Protein AF-G2KPR5-F1 (afdb_monomer)

Radius of gyration: 23.57 Å; Cα contacts (8 Å, |Δi|>4): 527; chains: 1; bounding box: 48×70×100 Å

InterPro domains:
  IPR036971 3'5'-cyclic nucleotide phosphodiesterase, catalytic domain superfamily [G3DSA:1.10.1300.10] (100-209)

Secondary structure (DSSP, 8-state):
-----------HHHHHHHHHHHHHHHHS----HHHHHHHHHHHHHHHT----TTSPPHHHHHHHHHHHHHHHHHHHHHHHHTHHHHHSS--TTHHHHHHHHHHHHHHTT--S-HHHHHHHHHHHTT--TT-TTHHHHHHHHHHTTS----SSSSHHHHHHHHHHHHHHHHHHHHH--TTS-PPPHHHHHHHHHHHHHTTTT--SS-SEETTEE-TTHHHHHHHHHHHHHHHHTT--HHHHHHHHHHHHTT---GGGGGGSHHHHHHHHHHHHHT--S-HHHHHGGG-GGGGGGTT-HHHHHHHHHHHHHHTHHHHSS-HHHHHHHHHHHHHHTT-----HHHHHHIIIIISTTS-SSHHHHHHHHHHHHHHHHHHHHHHHTT----

pLDDT: mean 89.44, std 13.77, range [36.59, 98.88]

Structure (mmCIF, N/CA/C/O backbone):
data_AF-G2KPR5-F1
#
_entry.id   AF-G2KPR5-F1
#
loop_
_atom_site.group_PDB
_atom_site.id
_atom_site.type_symbol
_atom_site.label_atom_id
_atom_site.label_alt_id
_atom_site.label_comp_id
_atom_site.label_asym_id
_atom_site.label_entity_id
_atom_site.label_seq_id
_atom_site.pdbx_PDB_ins_code
_atom_site.Cartn_x
_atom_site.Cartn_y
_atom_site.Cartn_z
_atom_site.occupancy
_atom_site.B_iso_or_equiv
_atom_site.auth_seq_id
_atom_site.auth_comp_id
_atom_site.auth_asym_id
_atom_site.auth_atom_id
_atom_site.pdbx_PDB_model_num
ATOM 1 N N . MET A 1 1 ? -16.608 -38.582 -73.239 1.00 40.22 1 MET A N 1
ATOM 2 C CA . MET A 1 1 ? -15.678 -39.126 -72.228 1.00 40.22 1 MET A CA 1
ATOM 3 C C . MET A 1 1 ? -15.001 -37.950 -71.545 1.00 40.22 1 MET A C 1
ATOM 5 O O . MET A 1 1 ? -14.164 -37.314 -72.163 1.00 40.22 1 MET A O 1
ATOM 9 N N . GLY A 1 2 ? -15.431 -37.600 -70.335 1.00 36.59 2 GLY A N 1
ATOM 10 C CA . GLY A 1 2 ? -14.856 -36.521 -69.529 1.00 36.59 2 GLY A CA 1
ATOM 11 C C . GLY A 1 2 ? -15.061 -36.875 -68.062 1.00 36.59 2 GLY A C 1
ATOM 12 O O . GLY A 1 2 ? -16.196 -37.067 -67.635 1.00 36.59 2 GLY A O 1
ATOM 13 N N . VAL A 1 3 ? -13.957 -37.092 -67.353 1.00 39.28 3 VAL A N 1
ATOM 14 C CA . VAL A 1 3 ? -13.893 -37.638 -65.994 1.00 39.28 3 VAL A CA 1
ATOM 15 C C . VAL A 1 3 ? -14.318 -36.564 -64.990 1.00 39.28 3 VAL A C 1
ATOM 17 O O . VAL A 1 3 ? -13.735 -35.484 -64.954 1.00 39.28 3 VAL A O 1
ATOM 20 N N . ALA A 1 4 ? -15.334 -36.865 -64.181 1.00 39.03 4 ALA A N 1
ATOM 21 C CA . ALA A 1 4 ? -15.748 -36.042 -63.051 1.00 39.03 4 ALA A CA 1
ATOM 22 C C . ALA A 1 4 ? -14.768 -36.234 -61.883 1.00 39.03 4 ALA A C 1
ATOM 24 O O . ALA A 1 4 ? -14.558 -37.352 -61.413 1.00 39.03 4 ALA A O 1
ATOM 25 N N . CYS A 1 5 ? -14.169 -35.136 -61.426 1.00 38.34 5 CYS A N 1
ATOM 26 C CA . CYS A 1 5 ? -13.287 -35.090 -60.267 1.00 38.34 5 CYS A CA 1
ATOM 27 C C . CYS A 1 5 ? -14.144 -34.906 -59.002 1.00 38.34 5 CYS A C 1
ATOM 29 O O . CYS A 1 5 ? -14.734 -33.845 -58.797 1.00 38.34 5 CYS A O 1
ATOM 31 N N . SER A 1 6 ? -14.263 -35.948 -58.174 1.00 42.06 6 SER A N 1
ATOM 32 C CA . SER A 1 6 ? -14.940 -35.886 -56.877 1.00 42.06 6 SER A CA 1
ATOM 33 C C . SER A 1 6 ? -14.009 -35.267 -55.832 1.00 42.06 6 SER A C 1
ATOM 35 O O . SER A 1 6 ? -13.076 -35.919 -55.360 1.00 42.06 6 SER A O 1
ATOM 37 N N . LEU A 1 7 ? -14.260 -34.012 -55.460 1.00 42.44 7 LEU A N 1
ATOM 38 C CA . LEU A 1 7 ? -13.593 -33.373 -54.329 1.00 42.44 7 LEU A CA 1
ATOM 39 C C . LEU A 1 7 ? -14.185 -33.880 -53.008 1.00 42.44 7 LEU A C 1
ATOM 41 O O . LEU A 1 7 ? -15.395 -33.873 -52.788 1.00 42.44 7 LEU A O 1
ATOM 45 N N . PHE A 1 8 ? -13.279 -34.338 -52.149 1.00 42.31 8 PHE A N 1
ATOM 46 C CA . PHE A 1 8 ? -13.507 -34.834 -50.801 1.00 42.31 8 PHE A CA 1
ATOM 47 C C . PHE A 1 8 ? -14.270 -33.819 -49.933 1.00 42.31 8 PHE A C 1
ATOM 49 O O . PHE A 1 8 ? -13.753 -32.763 -49.579 1.00 42.31 8 PHE A O 1
ATOM 56 N N . SER A 1 9 ? -15.481 -34.193 -49.521 1.00 50.75 9 SER A N 1
ATOM 57 C CA . SER A 1 9 ? -16.215 -33.578 -48.415 1.00 50.75 9 SER A CA 1
ATOM 58 C C . SER A 1 9 ? -15.779 -34.240 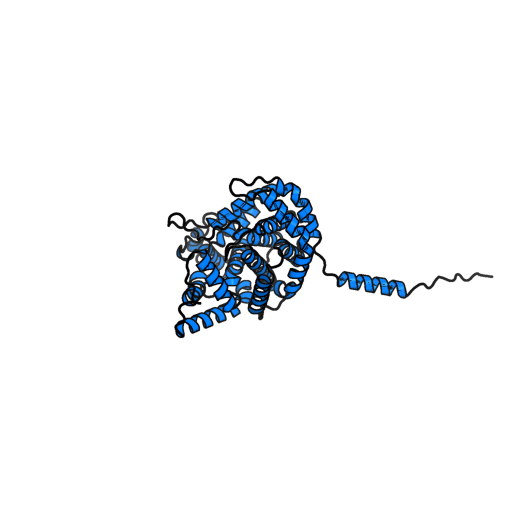-47.103 1.00 50.75 9 SER A C 1
ATOM 60 O O . SER A 1 9 ? -16.275 -35.292 -46.702 1.00 50.75 9 SER A O 1
ATOM 62 N N . ALA A 1 10 ? -14.791 -33.641 -46.447 1.00 42.84 10 ALA A N 1
ATOM 63 C CA . ALA A 1 10 ? -14.341 -33.964 -45.096 1.00 42.84 10 ALA A CA 1
ATOM 64 C C . ALA A 1 10 ? -14.125 -32.620 -44.377 1.00 42.84 10 ALA A C 1
ATOM 66 O O . ALA A 1 10 ? -13.444 -31.766 -44.920 1.00 42.84 10 ALA A O 1
ATOM 67 N N . ARG A 1 11 ? -14.635 -32.288 -43.188 1.00 46.56 11 ARG A N 1
ATOM 68 C CA . ARG A 1 11 ? -15.443 -32.946 -42.152 1.00 46.56 11 ARG A CA 1
ATOM 69 C C . ARG A 1 11 ? -16.045 -31.809 -41.292 1.00 46.56 11 ARG A C 1
ATOM 71 O O . ARG A 1 11 ? -15.264 -31.023 -40.756 1.00 46.56 11 ARG A O 1
ATOM 78 N N . PRO A 1 12 ? -17.362 -31.759 -41.022 1.00 53.81 12 PRO A N 1
ATOM 79 C CA . PRO A 1 12 ? -17.951 -30.840 -40.029 1.00 53.81 12 PRO A CA 1
ATOM 80 C C . PRO A 1 12 ? -17.404 -31.052 -38.602 1.00 53.81 12 PRO A C 1
ATOM 82 O O . PRO A 1 12 ? -17.456 -30.165 -37.755 1.00 53.81 12 PRO A O 1
ATOM 85 N N . LEU A 1 13 ? -16.845 -32.239 -38.348 1.00 52.31 13 LEU A N 1
ATOM 86 C CA . LEU A 1 13 ? -16.251 -32.649 -37.075 1.00 52.31 13 LEU A CA 1
ATOM 87 C C . LEU A 1 13 ? -14.920 -31.958 -36.750 1.00 52.31 13 LEU A C 1
ATOM 89 O O . LEU A 1 13 ? -14.599 -31.826 -35.575 1.00 52.31 13 LEU A O 1
ATOM 93 N N . PHE A 1 14 ? -14.148 -31.511 -37.748 1.00 51.06 14 PHE A N 1
ATOM 94 C CA . PHE A 1 14 ? -12.858 -30.857 -37.484 1.00 51.06 14 PHE A CA 1
ATOM 95 C C . PHE A 1 14 ? -13.056 -29.426 -36.972 1.00 51.06 14 PHE A C 1
ATOM 97 O O . PHE A 1 14 ? -12.402 -29.019 -36.019 1.00 51.06 14 PHE A O 1
ATOM 104 N N . LYS A 1 15 ? -14.035 -28.705 -37.535 1.00 61.47 15 LYS A N 1
ATOM 105 C CA . LYS A 1 15 ? -14.368 -27.334 -37.130 1.00 61.47 15 LYS A CA 1
ATOM 106 C C . LYS A 1 15 ? -14.919 -27.276 -35.701 1.00 61.47 15 LYS A C 1
ATOM 108 O O . LYS A 1 15 ? -14.388 -26.543 -34.884 1.00 61.47 15 LYS A O 1
ATOM 113 N N . LYS A 1 16 ? -15.854 -28.171 -35.346 1.00 63.12 16 LYS A N 1
ATOM 114 C CA . LYS A 1 16 ? -16.372 -28.277 -33.966 1.00 63.12 16 LYS A CA 1
ATOM 115 C C . LYS A 1 16 ? -15.296 -28.602 -32.927 1.00 63.12 16 LYS A C 1
ATOM 117 O O . LYS A 1 16 ? -15.398 -28.145 -31.798 1.00 63.12 16 LYS A O 1
ATOM 122 N N . LYS A 1 17 ? -14.283 -29.397 -33.287 1.00 62.34 17 LYS A N 1
ATOM 123 C CA . LYS A 1 17 ? -13.201 -29.760 -32.362 1.00 62.34 17 LYS A CA 1
ATOM 124 C C . LYS A 1 17 ? -12.225 -28.600 -32.143 1.00 62.34 17 LYS A C 1
ATOM 126 O O . LYS A 1 17 ? -11.755 -28.430 -31.028 1.00 62.34 17 LYS A O 1
ATOM 131 N N . VAL A 1 18 ? -11.962 -27.804 -33.182 1.00 68.31 18 VAL A N 1
ATOM 132 C CA . VAL A 1 18 ? -11.154 -26.577 -33.096 1.00 68.31 18 VAL A CA 1
ATOM 133 C C . VAL A 1 18 ? -11.894 -25.491 -32.315 1.00 68.31 18 VAL A C 1
ATOM 135 O O . VAL A 1 18 ? -11.306 -24.909 -31.416 1.00 68.31 18 VAL A O 1
ATOM 138 N N . ASP A 1 19 ? -13.189 -25.291 -32.569 1.00 66.19 19 ASP A N 1
ATOM 139 C CA . ASP A 1 19 ? -14.002 -24.312 -31.835 1.00 66.19 19 ASP A CA 1
ATOM 140 C C . ASP A 1 19 ? -14.152 -24.697 -30.348 1.00 66.19 19 ASP A C 1
ATOM 142 O O . ASP A 1 19 ? -14.075 -23.837 -29.478 1.00 66.19 19 ASP A O 1
ATOM 146 N N . PHE A 1 20 ? -14.281 -25.995 -30.036 1.00 65.19 20 PHE A N 1
ATOM 147 C CA . PHE A 1 20 ? -14.279 -26.501 -28.656 1.00 65.19 20 PHE A CA 1
ATOM 148 C C . PHE A 1 20 ? -12.916 -26.325 -27.967 1.00 65.19 20 PHE A C 1
ATOM 150 O O . PHE A 1 20 ? -12.872 -25.907 -26.818 1.00 65.19 20 PHE A O 1
ATOM 157 N N . LEU A 1 21 ? -11.806 -26.586 -28.668 1.00 54.38 21 LEU A N 1
ATOM 158 C CA . LEU A 1 21 ? -10.452 -26.356 -28.148 1.00 54.38 21 LEU A CA 1
ATOM 159 C C . LEU A 1 21 ? -10.161 -24.870 -27.918 1.00 54.38 21 LEU A C 1
ATOM 161 O O . LEU A 1 21 ? -9.532 -24.532 -26.926 1.00 54.38 21 LEU A O 1
ATOM 165 N N . LEU A 1 22 ? -10.622 -23.984 -28.802 1.00 56.41 22 LEU A N 1
ATOM 166 C CA . LEU A 1 22 ? -10.479 -22.537 -28.633 1.00 56.41 22 LEU A CA 1
ATOM 167 C C . LEU A 1 22 ? -11.368 -22.010 -27.501 1.00 56.41 22 LEU A C 1
ATOM 169 O O . LEU A 1 22 ? -10.947 -21.114 -26.781 1.00 56.41 22 LEU A O 1
ATOM 173 N N . HIS A 1 23 ? -12.554 -22.591 -27.300 1.00 53.78 23 HIS A N 1
ATOM 174 C CA . HIS A 1 23 ? -13.407 -22.276 -26.157 1.00 53.78 23 HIS A CA 1
ATOM 175 C C . HIS A 1 23 ? -12.814 -22.794 -24.838 1.00 53.78 23 HIS A C 1
ATOM 177 O O . HIS A 1 23 ? -12.764 -22.040 -23.877 1.00 53.78 23 HIS A O 1
ATOM 183 N N . GLU A 1 24 ? -12.273 -24.018 -24.792 1.00 47.16 24 GLU A N 1
ATOM 184 C CA . GLU A 1 24 ? -11.532 -24.510 -23.620 1.00 47.16 24 GLU A CA 1
ATOM 185 C C . GLU A 1 24 ? -10.266 -23.691 -23.346 1.00 47.16 24 GLU A C 1
ATOM 187 O O . GLU A 1 24 ? -9.974 -23.411 -22.193 1.00 47.16 24 GLU A O 1
ATOM 192 N N . LEU A 1 25 ? -9.515 -23.279 -24.371 1.00 48.62 25 LEU A N 1
ATOM 193 C CA . LEU A 1 25 ? -8.334 -22.421 -24.204 1.00 48.62 25 LEU A CA 1
ATOM 194 C C . LEU A 1 25 ? -8.697 -20.992 -23.778 1.00 48.62 25 LEU A C 1
ATOM 196 O O . LEU A 1 25 ? -7.894 -20.352 -23.112 1.00 48.62 25 LEU A O 1
ATOM 200 N N . ALA A 1 26 ? -9.888 -20.506 -24.133 1.00 50.41 26 ALA A N 1
ATOM 201 C CA . ALA A 1 26 ? -10.423 -19.232 -23.656 1.00 50.41 26 ALA A CA 1
ATOM 202 C C . ALA A 1 26 ? -11.013 -19.320 -22.235 1.00 50.41 26 ALA A C 1
ATOM 204 O O . ALA A 1 26 ? -11.141 -18.294 -21.576 1.00 50.41 26 ALA A O 1
ATOM 205 N N . LEU A 1 27 ? -11.386 -20.523 -21.783 1.00 42.16 27 LEU A N 1
ATOM 206 C CA . LEU A 1 27 ? -11.928 -20.796 -20.446 1.00 42.16 27 LEU A CA 1
ATOM 207 C C . LEU A 1 27 ? -10.880 -21.301 -19.451 1.00 42.16 27 LEU A C 1
ATOM 209 O O . LEU A 1 27 ? -11.139 -21.304 -18.250 1.00 42.16 27 LEU A O 1
ATOM 213 N N . ARG A 1 28 ? -9.706 -21.741 -19.918 1.00 45.34 28 ARG A N 1
ATOM 214 C CA . ARG A 1 28 ? -8.560 -21.936 -19.034 1.00 45.34 28 ARG A CA 1
ATOM 215 C C . ARG A 1 28 ? -8.157 -20.554 -18.527 1.00 45.34 28 ARG A C 1
ATOM 217 O O . ARG A 1 28 ? -7.923 -19.681 -19.367 1.00 45.34 28 ARG A O 1
ATOM 224 N N . PRO A 1 29 ? -8.068 -20.348 -17.201 1.00 53.72 29 PRO A N 1
ATOM 225 C CA . PRO A 1 29 ? -7.430 -19.159 -16.661 1.00 53.72 29 PRO A CA 1
ATOM 226 C C . PRO A 1 29 ? -6.114 -18.977 -17.410 1.00 53.72 29 PRO A C 1
ATOM 228 O O . PRO A 1 29 ? -5.393 -19.960 -17.626 1.00 53.72 29 PRO A O 1
ATOM 231 N N . ARG A 1 30 ? -5.834 -17.764 -17.892 1.00 55.88 30 ARG A N 1
ATOM 232 C CA . ARG A 1 30 ? -4.491 -17.446 -18.371 1.00 55.88 30 ARG A CA 1
ATOM 233 C C . ARG A 1 30 ? -3.587 -17.611 -17.161 1.00 55.88 30 ARG A C 1
ATOM 235 O O . ARG A 1 30 ? -3.488 -16.709 -16.349 1.00 55.88 30 ARG A O 1
ATOM 242 N N . GLN A 1 31 ? -3.016 -18.795 -17.008 1.00 66.06 31 GLN A N 1
ATOM 243 C CA . GLN A 1 31 ? -2.066 -19.042 -15.946 1.00 66.06 31 GLN A CA 1
ATOM 244 C C . GLN A 1 31 ? -0.879 -18.136 -16.236 1.00 66.06 31 GLN A C 1
ATOM 246 O O . GLN A 1 31 ? -0.304 -18.203 -17.332 1.00 66.06 31 GLN A O 1
ATOM 251 N N . ASN A 1 32 ? -0.534 -17.284 -15.275 1.00 76.75 32 ASN A N 1
ATOM 252 C CA . ASN A 1 32 ? 0.527 -16.285 -15.396 1.00 76.75 32 ASN A CA 1
ATOM 253 C C . ASN A 1 32 ? 1.925 -16.921 -15.319 1.00 76.75 32 ASN A C 1
ATOM 255 O O . ASN A 1 32 ? 2.827 -16.482 -14.612 1.00 76.75 32 ASN A O 1
ATOM 259 N N . TYR A 1 33 ? 2.141 -17.973 -16.114 1.00 81.75 33 TYR A N 1
ATOM 260 C CA . TYR A 1 33 ? 3.398 -18.709 -16.232 1.00 81.75 33 TYR A CA 1
ATOM 261 C C . TYR A 1 33 ? 4.574 -17.827 -16.662 1.00 81.75 33 TYR A C 1
ATOM 263 O O . TYR A 1 33 ? 5.732 -18.194 -16.433 1.00 81.75 33 TYR A O 1
ATOM 271 N N . TRP A 1 34 ? 4.297 -16.662 -17.252 1.00 93.75 34 TRP A N 1
ATOM 272 C CA . TRP A 1 34 ? 5.318 -15.676 -17.579 1.00 93.75 34 TRP A CA 1
ATOM 273 C C . TRP A 1 34 ? 6.053 -15.204 -16.314 1.00 93.75 34 TRP A C 1
ATOM 275 O O . TRP A 1 34 ? 7.280 -15.120 -16.338 1.00 93.75 34 TRP A O 1
ATOM 285 N N . ALA A 1 35 ? 5.349 -15.022 -15.189 1.00 93.56 35 ALA A N 1
ATOM 286 C CA . ALA A 1 35 ? 5.940 -14.544 -13.942 1.00 93.56 35 ALA A CA 1
ATOM 287 C C . ALA A 1 35 ? 6.924 -15.565 -13.358 1.00 93.56 35 ALA A C 1
ATOM 289 O O . ALA A 1 35 ? 8.051 -15.211 -13.025 1.00 93.56 35 ALA A O 1
ATOM 290 N N . THR A 1 36 ? 6.567 -16.856 -13.327 1.00 92.88 36 THR A N 1
ATOM 291 C CA . THR A 1 36 ? 7.501 -17.911 -12.872 1.00 92.88 36 THR A CA 1
ATOM 292 C C . THR A 1 36 ? 8.729 -18.037 -13.774 1.00 92.88 36 THR A C 1
ATOM 294 O O . THR A 1 36 ? 9.831 -18.306 -13.297 1.00 92.88 36 THR A O 1
ATOM 297 N N . THR A 1 37 ? 8.565 -17.826 -15.083 1.00 94.19 37 THR A N 1
ATOM 298 C CA . THR A 1 37 ? 9.679 -17.826 -16.040 1.00 94.19 37 THR A CA 1
ATOM 299 C C . THR A 1 37 ? 10.601 -16.632 -15.792 1.00 94.19 37 THR A C 1
ATOM 301 O O . THR A 1 37 ? 11.818 -16.806 -15.729 1.00 94.19 37 THR A O 1
ATOM 304 N N . ALA A 1 38 ? 10.030 -15.444 -15.584 1.00 94.50 38 ALA A N 1
ATOM 305 C CA . ALA A 1 38 ? 10.772 -14.234 -15.250 1.00 94.50 38 ALA A CA 1
ATOM 306 C C . ALA A 1 38 ? 11.515 -14.380 -13.911 1.00 94.50 38 ALA A C 1
ATOM 308 O O . ALA A 1 38 ? 12.719 -14.150 -13.858 1.00 94.50 38 ALA A O 1
ATOM 309 N N . LEU A 1 39 ? 10.852 -14.875 -12.864 1.00 93.06 39 LEU A N 1
ATOM 310 C CA . LEU A 1 39 ? 11.456 -15.172 -11.561 1.00 93.06 39 LEU A CA 1
ATOM 311 C C . LEU A 1 39 ? 12.663 -16.119 -11.668 1.00 93.06 39 LEU A C 1
ATOM 313 O O . LEU A 1 39 ? 13.729 -15.842 -11.116 1.00 93.06 39 LEU A O 1
ATOM 317 N N . LYS A 1 40 ? 12.542 -17.211 -12.435 1.00 94.12 40 LYS A N 1
ATOM 318 C CA . LYS A 1 40 ? 13.662 -18.136 -12.688 1.00 94.12 40 LYS A CA 1
ATOM 319 C C . LYS A 1 40 ? 14.838 -17.445 -13.378 1.00 94.12 40 LYS A C 1
ATOM 321 O O . LYS A 1 40 ? 15.986 -17.746 -13.060 1.00 94.12 40 LYS A O 1
ATOM 326 N N . ALA A 1 41 ? 14.563 -16.520 -14.297 1.00 93.25 41 ALA A N 1
ATOM 327 C CA . ALA A 1 41 ? 15.592 -15.730 -14.968 1.00 93.25 41 ALA A CA 1
ATOM 328 C C . ALA A 1 41 ? 16.241 -14.679 -14.046 1.00 93.25 41 ALA A C 1
ATOM 330 O O . ALA A 1 41 ? 17.398 -14.321 -14.263 1.00 93.25 41 ALA A O 1
ATOM 331 N N . LEU A 1 42 ? 15.533 -14.213 -13.010 1.00 89.81 42 LEU A N 1
ATOM 332 C CA . LEU A 1 42 ? 16.061 -13.279 -12.009 1.00 89.81 42 LEU A CA 1
ATOM 333 C C . LEU A 1 42 ? 16.995 -13.952 -11.000 1.00 89.81 42 LEU A C 1
ATOM 335 O O . LEU A 1 42 ? 17.912 -13.295 -10.513 1.00 89.81 42 LEU A O 1
ATOM 339 N N . ARG A 1 43 ? 16.822 -15.254 -10.727 1.00 89.38 43 ARG A N 1
ATOM 340 C CA . ARG A 1 43 ? 17.586 -15.994 -9.704 1.00 89.38 43 ARG A CA 1
ATOM 341 C C . ARG A 1 43 ? 19.097 -15.705 -9.708 1.00 89.38 43 ARG A C 1
ATOM 343 O O . ARG A 1 43 ? 19.602 -15.340 -8.649 1.00 89.38 43 ARG A O 1
ATOM 350 N N . PRO A 1 44 ? 19.831 -15.790 -10.838 1.00 86.88 44 PRO A N 1
ATOM 351 C CA . PRO A 1 44 ? 21.274 -15.542 -10.832 1.00 86.88 44 PRO A CA 1
ATOM 352 C C . PRO A 1 44 ? 21.628 -14.095 -10.472 1.00 86.88 44 PRO A C 1
ATOM 354 O O . PRO A 1 44 ? 22.649 -13.850 -9.850 1.00 86.88 44 PRO A O 1
ATOM 357 N N . ARG A 1 45 ? 20.775 -13.132 -10.845 1.00 84.69 45 ARG A N 1
ATOM 358 C CA . ARG A 1 45 ? 20.999 -11.707 -10.561 1.00 84.69 45 ARG A CA 1
ATOM 359 C C . ARG A 1 45 ? 20.745 -11.360 -9.099 1.00 84.69 45 ARG A C 1
ATOM 361 O O . ARG A 1 45 ? 21.321 -10.390 -8.636 1.00 84.69 45 ARG A O 1
ATOM 368 N N . LEU A 1 46 ? 19.879 -12.109 -8.413 1.00 81.38 46 LEU A N 1
ATOM 369 C CA . LEU A 1 46 ? 19.451 -11.830 -7.038 1.00 81.38 46 LEU A CA 1
ATOM 370 C C . LEU A 1 46 ? 20.330 -12.513 -5.989 1.00 81.38 46 LEU A C 1
ATOM 372 O O . LEU A 1 46 ? 20.647 -11.901 -4.977 1.00 81.38 46 LEU A O 1
ATOM 376 N N . VAL A 1 47 ? 20.745 -13.759 -6.235 1.00 72.19 47 VAL A N 1
ATOM 377 C CA . VAL A 1 47 ? 21.565 -14.542 -5.289 1.00 72.19 47 VAL A CA 1
ATOM 378 C C . VAL A 1 47 ? 22.966 -13.939 -5.109 1.00 72.19 47 VAL A C 1
ATOM 380 O O . VAL A 1 47 ? 23.561 -14.072 -4.044 1.00 72.19 47 VAL A O 1
ATOM 383 N N . ASP A 1 48 ? 23.466 -13.221 -6.118 1.00 74.06 48 ASP A N 1
ATOM 384 C CA . ASP A 1 48 ? 24.774 -12.558 -6.074 1.00 74.06 48 ASP A CA 1
ATOM 385 C C . ASP A 1 48 ? 24.727 -11.150 -5.446 1.00 74.06 48 ASP A C 1
ATOM 387 O O . ASP A 1 48 ? 25.775 -10.527 -5.242 1.00 74.06 48 ASP A O 1
ATOM 391 N N . VAL A 1 49 ? 23.536 -10.628 -5.120 1.00 81.69 49 VAL A N 1
ATOM 392 C CA . VAL A 1 49 ? 23.405 -9.346 -4.418 1.00 81.69 49 VAL A CA 1
ATOM 393 C C . VAL A 1 49 ? 23.790 -9.567 -2.963 1.00 81.69 49 VAL A C 1
ATOM 395 O O . VAL A 1 49 ? 22.980 -9.981 -2.138 1.00 81.69 49 VAL A O 1
ATOM 398 N N . GLN A 1 50 ? 25.044 -9.265 -2.629 1.00 63.78 50 GLN A N 1
ATOM 399 C CA . GLN A 1 50 ? 25.406 -9.048 -1.237 1.00 63.78 50 GLN A CA 1
ATOM 400 C C . GLN A 1 50 ? 24.665 -7.800 -0.774 1.00 63.78 50 GLN A C 1
ATOM 402 O O . GLN A 1 50 ? 25.015 -6.679 -1.150 1.00 63.78 50 GLN A O 1
ATOM 407 N N . GLY A 1 51 ? 23.626 -8.007 0.034 1.00 55.53 51 GLY A N 1
ATOM 408 C CA . GLY A 1 51 ? 23.173 -6.957 0.922 1.00 55.53 51 GLY A CA 1
ATOM 409 C C . GLY A 1 51 ? 24.377 -6.380 1.661 1.00 55.53 51 GLY A C 1
ATOM 410 O O . GLY A 1 51 ? 25.325 -7.097 1.993 1.00 55.53 51 GLY A O 1
ATOM 411 N N . ASP A 1 52 ? 24.353 -5.085 1.936 1.00 55.22 52 ASP A N 1
ATOM 412 C CA . ASP A 1 52 ? 25.132 -4.574 3.058 1.00 55.22 52 ASP A CA 1
ATOM 413 C C . ASP A 1 52 ? 24.657 -5.253 4.368 1.00 55.22 52 ASP A C 1
ATOM 415 O O . ASP A 1 52 ? 23.865 -6.198 4.351 1.00 55.22 52 ASP A O 1
ATOM 419 N N . GLU A 1 53 ? 25.105 -4.790 5.537 1.00 54.31 53 GLU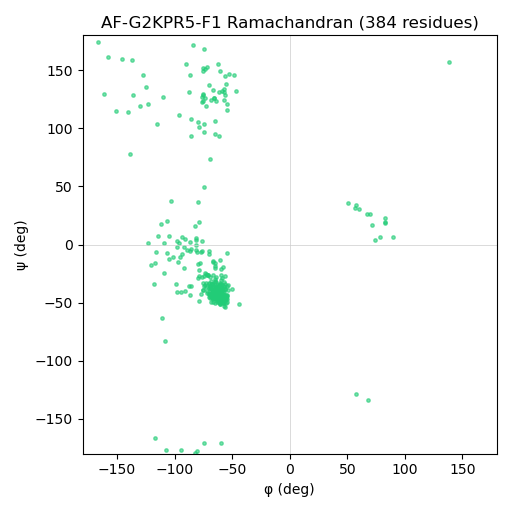 A N 1
ATOM 420 C CA . GLU A 1 53 ? 24.654 -5.338 6.833 1.00 54.31 53 GLU A CA 1
ATOM 421 C C . GLU A 1 53 ? 23.116 -5.337 7.027 1.00 54.31 53 GLU A C 1
ATOM 423 O O . GLU A 1 53 ? 22.631 -5.887 8.014 1.00 54.31 53 GLU A O 1
ATOM 428 N N . LYS A 1 54 ? 22.343 -4.731 6.111 1.00 63.19 54 LYS A N 1
ATOM 429 C CA . LYS A 1 54 ? 20.884 -4.617 6.166 1.00 63.19 54 LYS A CA 1
ATOM 430 C C . LYS A 1 54 ? 20.134 -5.559 5.213 1.00 63.19 54 LYS A C 1
ATOM 432 O O . LYS A 1 54 ? 18.919 -5.661 5.343 1.00 63.19 54 LYS A O 1
ATOM 437 N N . GLY A 1 55 ? 20.789 -6.216 4.253 1.00 71.31 55 GLY A N 1
ATOM 438 C CA . GLY A 1 55 ? 20.090 -7.053 3.267 1.00 71.31 55 GLY A CA 1
ATOM 439 C C . GLY A 1 55 ? 19.781 -8.481 3.735 1.00 71.31 55 GLY A C 1
ATOM 440 O O . GLY A 1 55 ? 20.233 -8.936 4.784 1.00 71.31 55 GLY A O 1
ATOM 441 N N . PHE A 1 56 ? 19.003 -9.205 2.928 1.00 86.25 56 PHE A N 1
ATOM 442 C CA . PHE A 1 56 ? 18.659 -10.608 3.177 1.00 86.25 56 PHE A CA 1
ATOM 443 C C . PHE A 1 56 ? 19.807 -11.571 2.872 1.00 86.25 56 PHE A C 1
ATOM 445 O O . PHE A 1 56 ? 20.611 -11.339 1.967 1.00 86.25 56 PHE A O 1
ATOM 452 N N . ALA A 1 57 ? 19.857 -12.688 3.601 1.00 87.75 57 ALA A N 1
ATOM 453 C CA . ALA A 1 57 ? 20.780 -13.767 3.287 1.00 87.75 57 ALA A CA 1
ATOM 454 C C . ALA A 1 57 ? 20.403 -14.406 1.939 1.00 87.75 57 ALA A C 1
ATOM 456 O O . ALA A 1 57 ? 19.240 -14.730 1.693 1.00 87.75 57 ALA A O 1
ATOM 457 N N . ALA A 1 58 ? 21.395 -14.604 1.068 1.00 86.50 58 ALA A N 1
ATOM 458 C CA . ALA A 1 58 ? 21.174 -15.089 -0.295 1.00 86.50 58 ALA A CA 1
ATOM 459 C C . ALA A 1 58 ? 20.504 -16.475 -0.343 1.00 86.50 58 ALA A C 1
ATOM 461 O O . ALA A 1 58 ? 19.615 -16.696 -1.166 1.00 86.50 58 ALA A O 1
ATOM 462 N N . ASP A 1 59 ? 20.891 -17.385 0.557 1.00 88.31 59 ASP A N 1
ATOM 463 C CA . ASP A 1 59 ? 20.298 -18.725 0.651 1.00 88.31 59 ASP A CA 1
ATOM 464 C C . ASP A 1 59 ? 18.829 -18.667 1.101 1.00 88.31 59 ASP A C 1
ATOM 466 O O . ASP A 1 59 ? 17.988 -19.381 0.549 1.00 88.31 59 ASP A O 1
ATOM 470 N N . ASP A 1 60 ? 18.500 -17.773 2.038 1.00 90.88 60 ASP A N 1
ATOM 471 C CA . ASP A 1 60 ? 17.129 -17.584 2.522 1.00 90.88 60 ASP A CA 1
ATOM 472 C C . ASP A 1 60 ? 16.246 -16.987 1.419 1.00 90.88 60 ASP A C 1
ATOM 474 O O . ASP A 1 60 ? 15.160 -17.496 1.143 1.00 90.88 60 ASP A O 1
ATOM 478 N N . LEU A 1 61 ? 16.734 -15.965 0.706 1.00 91.12 61 LEU A N 1
ATOM 479 C CA . LEU A 1 61 ? 16.011 -15.377 -0.425 1.00 91.12 61 LEU A CA 1
ATOM 480 C C . LEU A 1 61 ? 15.821 -16.384 -1.572 1.00 91.12 61 LEU A C 1
ATOM 482 O O . LEU A 1 61 ? 14.766 -16.413 -2.207 1.00 91.12 61 LEU A O 1
ATOM 486 N N . ALA A 1 62 ? 16.812 -17.244 -1.827 1.00 91.38 62 ALA A N 1
ATOM 487 C CA . ALA A 1 62 ? 16.688 -18.327 -2.798 1.00 91.38 62 ALA A CA 1
ATOM 488 C C . ALA A 1 62 ? 15.627 -19.360 -2.382 1.00 91.38 62 ALA A C 1
ATOM 490 O O . ALA A 1 62 ? 14.886 -19.840 -3.239 1.00 91.38 62 ALA A O 1
ATOM 491 N N . ALA A 1 63 ? 15.522 -19.677 -1.088 1.00 93.69 63 ALA A N 1
ATOM 492 C CA . ALA A 1 63 ? 14.492 -20.572 -0.566 1.00 93.69 63 ALA A CA 1
ATOM 493 C C . ALA A 1 63 ? 13.082 -19.963 -0.669 1.00 93.69 63 ALA A C 1
ATOM 495 O O . ALA A 1 63 ? 12.134 -20.664 -1.034 1.00 93.69 63 ALA A O 1
ATOM 496 N N . VAL A 1 64 ? 12.940 -18.657 -0.412 1.00 95.19 64 VAL A N 1
ATOM 497 C CA . VAL A 1 64 ? 11.682 -17.918 -0.628 1.00 95.19 64 VAL A CA 1
ATOM 498 C C . VAL A 1 64 ? 11.287 -17.967 -2.105 1.00 95.19 64 VAL A C 1
ATOM 500 O O . VAL A 1 64 ? 10.154 -18.316 -2.434 1.00 95.19 64 VAL A O 1
ATOM 503 N N . LEU A 1 65 ? 12.232 -17.698 -3.010 1.00 95.44 65 LEU A N 1
ATOM 504 C CA . LEU A 1 65 ? 12.005 -17.771 -4.452 1.00 95.44 65 LEU A CA 1
ATOM 505 C C . LEU A 1 65 ? 11.537 -19.163 -4.901 1.00 95.44 65 LEU A C 1
ATOM 507 O O . LEU A 1 65 ? 10.580 -19.268 -5.668 1.00 95.44 65 LEU A O 1
ATOM 511 N N . ASP A 1 66 ? 12.202 -20.220 -4.434 1.00 94.94 66 ASP A N 1
ATOM 512 C CA . ASP A 1 66 ? 11.834 -21.597 -4.772 1.00 94.94 66 ASP A CA 1
ATOM 513 C C . ASP A 1 66 ? 10.431 -21.938 -4.244 1.00 94.94 66 ASP A C 1
ATOM 515 O O . ASP A 1 66 ? 9.620 -22.493 -4.982 1.00 94.94 66 ASP A O 1
ATOM 519 N N . THR A 1 67 ? 10.092 -21.488 -3.031 1.00 96.12 67 THR A N 1
ATOM 520 C CA . THR A 1 67 ? 8.749 -21.648 -2.448 1.00 96.12 67 THR A CA 1
ATOM 521 C C . THR A 1 67 ? 7.669 -20.969 -3.295 1.00 96.12 67 THR A C 1
ATOM 523 O O . THR A 1 67 ? 6.632 -21.573 -3.567 1.00 96.12 67 THR A O 1
ATOM 526 N N . ILE A 1 68 ? 7.907 -19.735 -3.753 1.00 95.88 68 ILE A N 1
ATOM 527 C CA . ILE A 1 68 ? 6.966 -19.014 -4.626 1.00 95.88 68 ILE A CA 1
ATOM 528 C C . ILE A 1 68 ? 6.809 -19.742 -5.960 1.00 95.88 68 ILE A C 1
ATOM 530 O O . ILE A 1 68 ? 5.695 -19.905 -6.444 1.00 95.88 68 ILE A O 1
ATOM 534 N N . ILE A 1 69 ? 7.908 -20.193 -6.572 1.00 95.06 69 ILE A N 1
ATOM 535 C CA . ILE A 1 69 ? 7.861 -20.905 -7.855 1.00 95.06 69 ILE A CA 1
ATOM 536 C C . ILE A 1 69 ? 7.065 -22.208 -7.735 1.00 95.06 69 ILE A C 1
ATOM 538 O O . ILE A 1 69 ? 6.265 -22.504 -8.627 1.00 95.06 69 ILE A O 1
ATOM 542 N N . ASP A 1 70 ? 7.286 -22.973 -6.666 1.00 95.50 70 ASP A N 1
ATOM 543 C CA . ASP A 1 70 ? 6.643 -24.271 -6.456 1.00 95.50 70 ASP A CA 1
ATOM 544 C C . ASP A 1 70 ? 5.143 -24.130 -6.153 1.00 95.50 70 ASP A C 1
ATOM 546 O O . ASP A 1 70 ? 4.351 -24.958 -6.608 1.00 95.50 70 ASP A O 1
ATOM 550 N N . ASN A 1 71 ? 4.740 -23.050 -5.473 1.00 95.75 71 ASN A N 1
ATOM 551 C CA . ASN A 1 71 ? 3.347 -22.795 -5.086 1.00 95.75 71 ASN A CA 1
ATOM 552 C C . ASN A 1 71 ? 2.589 -21.840 -6.027 1.00 95.75 71 ASN A C 1
ATOM 554 O O . ASN A 1 71 ? 1.392 -21.621 -5.842 1.00 95.75 71 ASN A O 1
ATOM 558 N N . TYR A 1 72 ? 3.233 -21.298 -7.069 1.00 95.50 72 TYR A N 1
ATOM 559 C CA . TYR A 1 72 ? 2.653 -20.232 -7.897 1.00 95.50 72 TYR A CA 1
ATOM 560 C C . TYR A 1 72 ? 1.298 -20.592 -8.520 1.00 95.50 72 TYR A C 1
ATOM 562 O O . TYR A 1 72 ? 0.451 -19.726 -8.701 1.00 95.50 72 TYR A O 1
ATOM 570 N N . ALA A 1 73 ? 1.075 -21.860 -8.876 1.00 93.62 73 ALA A N 1
ATOM 571 C CA . ALA A 1 73 ? -0.203 -22.287 -9.448 1.00 93.62 73 ALA A CA 1
ATOM 572 C C . ALA A 1 73 ? -1.369 -22.135 -8.455 1.00 93.62 73 ALA A C 1
ATOM 574 O O . ALA A 1 73 ? -2.472 -21.768 -8.864 1.00 93.62 73 ALA A O 1
ATOM 575 N N . ASP A 1 74 ? -1.119 -22.389 -7.170 1.00 94.75 74 ASP A N 1
ATOM 576 C CA . ASP A 1 74 ? -2.112 -22.219 -6.111 1.00 94.75 74 ASP A CA 1
ATOM 577 C C . ASP A 1 74 ? -2.309 -20.730 -5.798 1.00 94.75 74 ASP A C 1
ATOM 579 O O . ASP A 1 74 ? -3.446 -20.277 -5.649 1.00 94.75 74 ASP A O 1
ATOM 583 N N . ASP A 1 75 ? -1.230 -19.940 -5.798 1.00 96.12 75 ASP A N 1
ATOM 584 C CA . ASP A 1 75 ? -1.306 -18.480 -5.664 1.00 96.12 75 ASP A CA 1
ATOM 585 C C . ASP A 1 75 ? -2.113 -17.830 -6.797 1.00 96.12 75 ASP A C 1
ATOM 587 O O . ASP A 1 75 ? -2.976 -16.989 -6.544 1.00 96.12 75 ASP A O 1
ATOM 591 N N . ASP A 1 76 ? -1.871 -18.245 -8.043 1.00 94.94 76 ASP A N 1
ATOM 592 C CA . ASP A 1 76 ? -2.582 -17.785 -9.240 1.00 94.94 76 ASP A CA 1
ATOM 593 C C . ASP A 1 76 ? -4.083 -18.116 -9.164 1.00 94.94 76 ASP A C 1
ATOM 595 O O . ASP A 1 76 ? -4.939 -17.294 -9.508 1.00 94.94 76 ASP A O 1
ATOM 599 N N . ALA A 1 77 ? -4.429 -19.293 -8.634 1.00 93.75 77 ALA A N 1
ATOM 600 C CA . ALA A 1 77 ? -5.816 -19.666 -8.382 1.00 93.75 77 ALA A CA 1
ATOM 601 C C . ALA A 1 77 ? -6.457 -18.792 -7.288 1.00 93.75 77 ALA A C 1
ATOM 603 O O . ALA A 1 77 ? -7.587 -18.326 -7.461 1.00 93.75 77 ALA A O 1
ATOM 604 N N . ARG A 1 78 ? -5.735 -18.51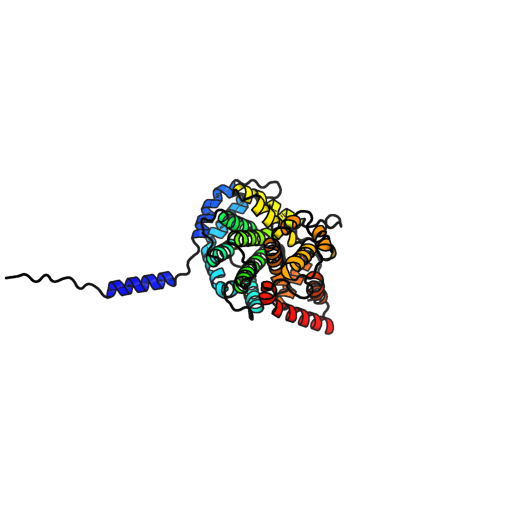6 -6.193 1.00 95.19 78 ARG A N 1
ATOM 605 C CA . ARG A 1 78 ? -6.204 -17.670 -5.079 1.00 95.19 78 ARG A CA 1
ATOM 606 C C . ARG A 1 78 ? -6.475 -16.227 -5.507 1.00 95.19 78 ARG A C 1
ATOM 608 O O . ARG A 1 78 ? -7.489 -15.661 -5.107 1.00 95.19 78 ARG A O 1
ATOM 615 N N . ILE A 1 79 ? -5.610 -15.628 -6.327 1.00 95.38 79 ILE A N 1
ATOM 616 C CA . ILE A 1 79 ? -5.832 -14.266 -6.846 1.00 95.38 79 ILE A CA 1
ATOM 617 C C . ILE A 1 79 ? -6.940 -14.230 -7.912 1.00 95.38 79 ILE A C 1
ATOM 619 O O . ILE A 1 79 ? -7.731 -13.284 -7.963 1.00 95.38 79 ILE A O 1
ATOM 623 N N . THR A 1 80 ? -7.076 -15.293 -8.712 1.00 94.06 80 THR A N 1
ATOM 624 C CA . THR A 1 80 ? -8.185 -15.436 -9.668 1.00 94.06 80 THR A CA 1
ATOM 625 C C . THR A 1 80 ? -9.540 -15.454 -8.950 1.00 94.06 80 THR A C 1
ATOM 627 O O . THR A 1 80 ? -10.474 -14.788 -9.395 1.00 94.06 80 THR A O 1
ATOM 630 N N . ASP A 1 81 ? -9.642 -16.139 -7.805 1.00 93.94 81 ASP A N 1
ATOM 631 C CA . ASP A 1 81 ? -10.870 -16.207 -6.992 1.00 93.94 81 ASP A CA 1
ATOM 632 C C . ASP A 1 81 ? -11.351 -14.829 -6.502 1.00 93.94 81 ASP A C 1
ATOM 634 O O . ASP A 1 81 ? -12.549 -14.584 -6.374 1.00 93.94 81 ASP A O 1
ATOM 638 N N . VAL A 1 82 ? -10.427 -13.891 -6.282 1.00 96.19 82 VAL A N 1
ATOM 639 C CA . VAL A 1 82 ? -10.741 -12.536 -5.793 1.00 96.19 82 VAL A CA 1
ATOM 640 C C . VAL A 1 82 ? -10.653 -11.462 -6.880 1.00 96.19 82 VAL A C 1
ATOM 642 O O . VAL A 1 82 ? -10.803 -10.275 -6.590 1.00 96.19 82 VAL A O 1
ATOM 645 N N . SER A 1 83 ? -10.457 -11.851 -8.143 1.00 94.88 83 SER A N 1
ATOM 646 C CA . SER A 1 83 ? -10.236 -10.911 -9.250 1.00 94.88 83 SER A CA 1
ATOM 647 C C . SER A 1 83 ? -11.411 -9.966 -9.485 1.00 94.88 83 SER A C 1
ATOM 649 O O . SER A 1 83 ? -11.198 -8.797 -9.787 1.00 94.88 83 SER A O 1
ATOM 651 N N . GLU A 1 84 ? -12.655 -10.417 -9.306 1.00 95.44 84 GLU A N 1
ATOM 652 C CA . GLU A 1 84 ? -13.820 -9.529 -9.424 1.00 95.44 84 GLU A CA 1
ATOM 653 C C . GLU A 1 84 ? -13.809 -8.434 -8.346 1.00 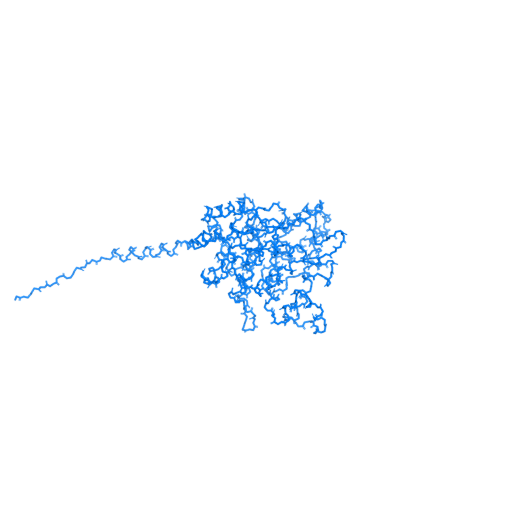95.44 84 GLU A C 1
ATOM 655 O O . GLU A 1 84 ? -14.136 -7.285 -8.628 1.00 95.44 84 GLU A O 1
ATOM 660 N N . LEU A 1 85 ? -13.394 -8.760 -7.119 1.00 96.56 85 LEU A N 1
ATOM 661 C CA . LEU A 1 85 ? -13.292 -7.780 -6.038 1.00 96.56 85 LEU A CA 1
ATOM 662 C C . LEU A 1 85 ? -12.156 -6.779 -6.294 1.00 96.56 85 LEU A C 1
ATOM 664 O O . LEU A 1 85 ? -12.288 -5.593 -5.993 1.00 96.56 85 LEU A O 1
ATOM 668 N N . LEU A 1 86 ? -11.045 -7.256 -6.856 1.00 95.75 86 LEU A N 1
ATOM 669 C CA . LEU A 1 86 ? -9.860 -6.445 -7.104 1.00 95.75 86 LEU A CA 1
ATOM 670 C C . LEU A 1 86 ? -10.021 -5.541 -8.335 1.00 95.75 86 LEU A C 1
ATOM 672 O O . LEU A 1 86 ? -9.704 -4.353 -8.282 1.00 95.75 86 LEU A O 1
ATOM 676 N N . PHE A 1 87 ? -10.587 -6.07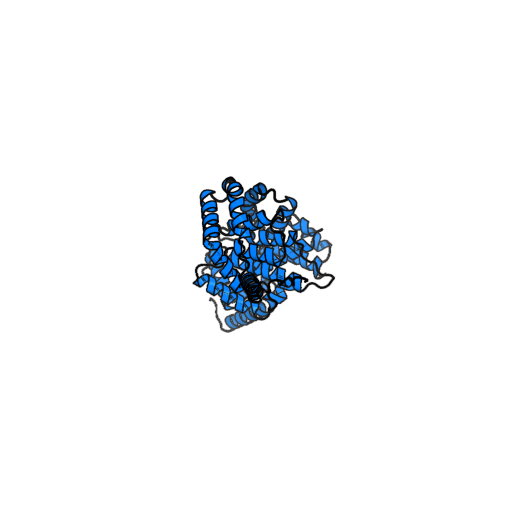2 -9.418 1.00 96.44 87 PHE A N 1
ATOM 677 C CA . PHE A 1 87 ? -10.610 -5.444 -10.743 1.00 96.44 87 PHE A CA 1
ATOM 678 C C . PHE A 1 87 ? -12.010 -5.086 -11.262 1.00 96.44 87 PHE A C 1
ATOM 680 O O . PHE A 1 87 ? -12.117 -4.469 -12.317 1.00 96.44 87 PHE A O 1
ATOM 687 N N . GLY A 1 88 ? -13.083 -5.475 -10.567 1.00 94.06 88 GLY A N 1
ATOM 688 C CA . GLY A 1 88 ? -14.463 -5.207 -10.987 1.00 94.06 88 GLY A CA 1
ATOM 689 C C . GLY A 1 88 ? -14.956 -3.797 -10.653 1.00 94.06 88 GLY A C 1
ATOM 690 O O . GLY A 1 88 ? -14.231 -2.976 -10.096 1.00 94.06 88 GLY A O 1
ATOM 691 N N . ASP A 1 89 ? -16.219 -3.514 -10.960 1.00 92.44 89 ASP A N 1
ATOM 692 C CA . ASP A 1 89 ? -16.806 -2.173 -10.793 1.00 92.44 89 ASP A CA 1
ATOM 693 C C . ASP A 1 89 ? -17.564 -1.988 -9.462 1.00 92.44 89 ASP A C 1
ATOM 695 O O . ASP A 1 89 ? -17.937 -0.869 -9.106 1.00 92.44 89 ASP A O 1
ATOM 699 N N . ASP A 1 90 ? -17.811 -3.067 -8.710 1.00 91.00 90 ASP A N 1
ATOM 700 C CA . ASP A 1 90 ? -18.586 -3.014 -7.464 1.00 91.00 90 ASP A CA 1
ATOM 701 C C . ASP A 1 90 ? -17.752 -2.495 -6.286 1.00 91.00 90 ASP A C 1
ATOM 703 O O . ASP A 1 90 ? -16.975 -3.220 -5.663 1.00 91.00 90 ASP A O 1
ATOM 707 N N . LEU A 1 91 ? -17.966 -1.221 -5.959 1.00 93.31 91 LEU A N 1
ATOM 708 C CA . LEU A 1 91 ? -17.364 -0.552 -4.807 1.00 93.31 91 LEU A CA 1
ATOM 709 C C . LEU A 1 91 ? -18.225 -0.616 -3.543 1.00 93.31 91 LEU A C 1
ATOM 711 O O . LEU A 1 91 ? -17.712 -0.441 -2.441 1.00 93.31 91 LEU A O 1
ATOM 715 N N . VAL A 1 92 ? -19.532 -0.860 -3.670 1.00 89.12 92 VAL A N 1
ATOM 716 C CA . VAL A 1 92 ? -20.474 -0.722 -2.547 1.00 89.12 92 VAL A CA 1
ATOM 717 C C . VAL A 1 92 ? -20.229 -1.805 -1.505 1.00 89.12 92 VAL A C 1
ATOM 719 O O . VAL A 1 92 ? -20.227 -1.528 -0.307 1.00 89.12 92 VAL A O 1
ATOM 722 N N . ALA A 1 93 ? -20.007 -3.036 -1.962 1.00 88.81 93 ALA A N 1
ATOM 723 C CA . ALA A 1 93 ? -19.756 -4.173 -1.087 1.00 88.81 93 ALA A CA 1
ATOM 724 C C . ALA A 1 93 ? -18.263 -4.389 -0.784 1.00 88.81 93 ALA A C 1
ATOM 726 O O . ALA A 1 93 ? -17.925 -5.377 -0.127 1.00 88.81 93 ALA A O 1
ATOM 727 N N . TYR A 1 94 ? -17.374 -3.502 -1.248 1.00 94.81 94 TYR A N 1
ATOM 728 C CA . TYR A 1 94 ? -15.930 -3.725 -1.201 1.00 94.81 94 TYR A CA 1
ATOM 729 C C . TYR A 1 94 ? -15.425 -4.012 0.218 1.00 94.81 94 TYR A C 1
ATOM 731 O O . TYR A 1 94 ? -14.824 -5.060 0.435 1.00 94.81 94 TYR A O 1
ATOM 739 N N . GLY A 1 95 ? -15.728 -3.142 1.190 1.00 94.00 95 GLY A N 1
ATOM 740 C CA . GLY A 1 95 ? -15.221 -3.275 2.561 1.00 94.00 95 GLY A CA 1
ATOM 741 C C . GLY A 1 95 ? -15.572 -4.620 3.208 1.00 94.00 95 GLY A C 1
ATOM 742 O O . GLY A 1 95 ? -14.694 -5.325 3.700 1.00 94.00 95 GLY A O 1
ATOM 743 N N . ALA A 1 96 ? -16.840 -5.036 3.116 1.00 93.94 96 ALA A N 1
ATOM 744 C CA . ALA A 1 96 ? -17.299 -6.314 3.662 1.00 93.94 96 ALA A CA 1
ATOM 745 C C . ALA A 1 96 ? -16.708 -7.527 2.918 1.00 93.94 96 ALA A C 1
ATOM 747 O O . ALA A 1 96 ? -16.309 -8.508 3.548 1.00 93.94 96 ALA A O 1
ATOM 748 N N . ARG A 1 97 ? -16.624 -7.469 1.580 1.00 95.94 97 ARG A N 1
ATOM 749 C CA . ARG A 1 97 ? -16.039 -8.549 0.768 1.00 95.94 97 ARG A CA 1
ATOM 750 C C . ARG A 1 97 ? -14.539 -8.693 1.029 1.00 95.94 97 ARG A C 1
ATOM 752 O O . ARG A 1 97 ? -14.070 -9.815 1.181 1.00 95.94 97 ARG A O 1
ATOM 759 N N . ALA A 1 98 ? -13.808 -7.585 1.132 1.00 97.38 98 ALA A N 1
ATOM 760 C CA . ALA A 1 98 ? -12.381 -7.579 1.440 1.00 97.38 98 ALA A CA 1
ATOM 761 C C . ALA A 1 98 ? -12.104 -8.116 2.851 1.00 97.38 98 ALA A C 1
ATOM 763 O O . ALA A 1 98 ? -11.248 -8.984 2.991 1.00 97.38 98 ALA A O 1
ATOM 764 N N . THR A 1 99 ? -12.884 -7.722 3.871 1.00 97.00 99 THR A N 1
ATOM 765 C CA . THR A 1 99 ? -12.810 -8.351 5.206 1.00 97.00 99 THR A CA 1
ATOM 766 C C . THR A 1 99 ? -13.002 -9.866 5.119 1.00 97.00 99 THR A C 1
ATOM 768 O O . THR A 1 99 ? -12.207 -10.619 5.672 1.00 97.00 99 THR A O 1
ATOM 771 N N . SER A 1 100 ? -14.015 -10.341 4.385 1.00 96.81 100 SER A N 1
ATOM 772 C CA . SER A 1 100 ? -14.240 -11.785 4.232 1.00 96.81 100 SER A CA 1
ATOM 773 C C . SER A 1 100 ? -13.071 -12.499 3.549 1.00 96.81 100 SER A C 1
ATOM 775 O O . SER A 1 100 ? -12.771 -13.637 3.906 1.00 96.81 100 SER A O 1
ATOM 777 N N . VAL A 1 101 ? -12.428 -11.861 2.568 1.00 97.12 101 VAL A N 1
ATOM 778 C CA . VAL A 1 101 ? -11.248 -12.407 1.886 1.00 97.12 101 VAL A CA 1
ATOM 779 C C . VAL A 1 101 ? -10.064 -12.493 2.844 1.00 97.12 101 VAL A C 1
ATOM 781 O O . VAL A 1 101 ? -9.433 -13.543 2.917 1.00 97.12 101 VAL A O 1
ATOM 784 N N . PHE A 1 102 ? -9.791 -11.436 3.608 1.00 96.75 102 PHE A N 1
ATOM 785 C CA . PHE A 1 102 ? -8.656 -11.394 4.530 1.00 96.75 102 PHE A CA 1
ATOM 786 C C . PHE A 1 102 ? -8.823 -12.349 5.714 1.00 96.75 102 PHE A C 1
ATOM 788 O O . PHE A 1 102 ? -7.864 -13.020 6.083 1.00 96.75 102 PHE A O 1
ATOM 795 N N . ASN A 1 103 ? -10.038 -12.497 6.248 1.00 95.69 103 ASN A N 1
ATOM 796 C CA . ASN A 1 103 ? -10.322 -13.504 7.274 1.00 95.69 103 ASN A CA 1
ATOM 797 C C . ASN A 1 103 ? -10.084 -14.922 6.745 1.00 95.69 103 ASN A C 1
ATOM 799 O O . ASN A 1 103 ? -9.425 -15.725 7.397 1.00 95.69 103 ASN A O 1
ATOM 803 N N . ARG A 1 104 ? -10.543 -15.213 5.520 1.00 96.12 104 ARG A N 1
ATOM 804 C CA . ARG A 1 104 ? -10.282 -16.505 4.875 1.00 96.12 104 ARG A CA 1
ATOM 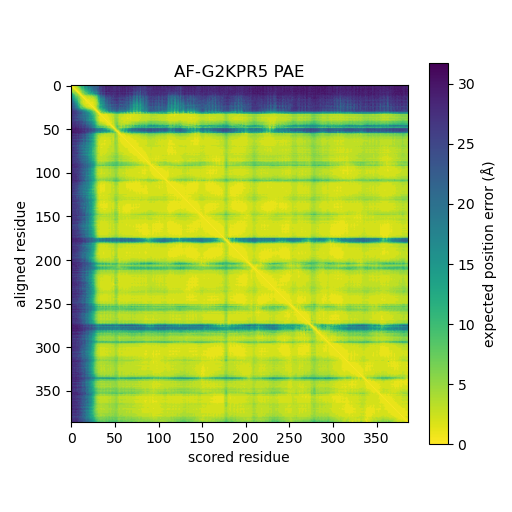805 C C . ARG A 1 104 ? -8.786 -16.746 4.670 1.00 96.12 104 ARG A C 1
ATOM 807 O O . ARG A 1 104 ? -8.323 -17.852 4.912 1.00 96.12 104 ARG A O 1
ATOM 814 N N . TRP A 1 105 ? -8.026 -15.737 4.245 1.00 95.25 105 TRP A N 1
ATOM 815 C CA . TRP A 1 105 ? -6.571 -15.859 4.116 1.00 95.25 105 TRP A CA 1
ATOM 816 C C . TRP A 1 105 ? -5.906 -16.165 5.457 1.00 95.25 105 TRP A C 1
ATOM 818 O O . TRP A 1 105 ? -5.066 -17.058 5.511 1.00 95.25 105 TRP A O 1
ATOM 828 N N . ALA A 1 106 ? -6.318 -15.501 6.539 1.00 92.19 106 ALA A N 1
ATOM 829 C CA . ALA A 1 106 ? -5.820 -15.805 7.877 1.00 92.19 106 ALA A CA 1
ATOM 830 C C . ALA A 1 106 ? -6.122 -17.261 8.289 1.00 92.19 106 ALA A C 1
ATOM 832 O O . ALA A 1 106 ? -5.232 -17.954 8.781 1.00 92.19 106 ALA A O 1
ATOM 833 N N . ASP A 1 107 ? -7.337 -17.751 8.019 1.00 93.69 107 ASP A N 1
ATOM 834 C CA . ASP A 1 107 ? -7.757 -19.126 8.330 1.00 93.69 107 ASP A CA 1
ATOM 835 C C . ASP A 1 107 ? -7.026 -20.190 7.484 1.00 93.69 107 ASP A C 1
ATOM 837 O O . ASP A 1 107 ? -6.745 -21.292 7.959 1.00 93.69 107 ASP A O 1
ATOM 841 N N . GLU A 1 108 ? -6.707 -19.874 6.226 1.00 92.75 108 GLU A N 1
ATOM 842 C CA . GLU A 1 108 ? -6.029 -20.767 5.273 1.00 92.75 108 GLU A CA 1
ATOM 843 C C . GLU A 1 108 ? -4.491 -20.720 5.368 1.00 92.75 108 GLU A C 1
ATOM 845 O O . GLU A 1 108 ? -3.802 -21.417 4.616 1.00 92.75 108 GLU A O 1
ATOM 850 N N . GLY A 1 109 ? -3.943 -19.930 6.298 1.00 88.62 109 GLY A N 1
ATOM 851 C CA . GLY A 1 109 ? -2.501 -19.808 6.532 1.00 88.62 109 GLY A CA 1
ATOM 852 C C . GLY A 1 109 ? -1.771 -18.844 5.589 1.00 88.62 109 GLY A C 1
ATOM 853 O O . GLY A 1 109 ? -0.552 -18.938 5.462 1.00 88.62 109 GLY A O 1
ATOM 854 N N . GLY A 1 110 ? -2.497 -17.943 4.928 1.00 90.00 110 GLY A N 1
ATOM 855 C CA . GLY A 1 110 ? -1.964 -16.847 4.117 1.00 90.00 110 GLY A CA 1
ATOM 856 C C . GLY A 1 110 ? -2.725 -16.632 2.807 1.00 90.00 110 GLY A C 1
ATOM 857 O O . GLY A 1 110 ? -3.372 -17.542 2.280 1.00 90.00 110 GLY A O 1
ATOM 858 N N . GLY A 1 111 ? -2.622 -15.416 2.267 1.00 94.00 111 GLY A N 1
ATOM 859 C CA . GLY A 1 111 ? -3.164 -15.048 0.954 1.00 94.00 111 GLY A CA 1
ATOM 860 C C . GLY A 1 111 ? -2.362 -15.592 -0.240 1.00 94.00 111 GLY A C 1
ATOM 861 O O . GLY A 1 111 ? -1.478 -16.433 -0.068 1.00 94.00 111 GLY A O 1
ATOM 862 N N . PRO A 1 112 ? -2.663 -15.149 -1.477 1.00 96.75 112 PRO A N 1
ATOM 863 C CA . PRO A 1 112 ? -1.766 -15.362 -2.609 1.00 96.75 112 PRO A CA 1
ATOM 864 C C . PRO A 1 112 ? -0.428 -14.652 -2.366 1.00 96.75 112 PRO A C 1
ATOM 866 O O . PRO A 1 112 ? -0.367 -13.643 -1.653 1.00 96.75 112 PRO A O 1
ATOM 869 N N . SER A 1 113 ? 0.640 -15.130 -3.000 1.00 97.69 113 SER A N 1
ATOM 870 C CA . SER A 1 113 ? 1.911 -14.406 -2.980 1.00 97.69 113 SER A CA 1
ATOM 871 C C . SER A 1 113 ? 1.803 -13.004 -3.595 1.00 97.69 113 SER A C 1
ATOM 873 O O . SER A 1 113 ? 1.046 -12.746 -4.540 1.00 97.69 113 SER A O 1
ATOM 875 N N . MET A 1 114 ? 2.627 -12.088 -3.088 1.00 97.94 114 MET A N 1
ATOM 876 C CA . MET A 1 114 ? 2.826 -10.736 -3.613 1.00 97.94 114 MET A CA 1
ATOM 877 C C . MET A 1 114 ? 3.190 -10.765 -5.098 1.00 97.94 114 MET A C 1
ATOM 879 O O . MET A 1 114 ? 2.761 -9.901 -5.863 1.00 97.94 114 MET A O 1
ATOM 883 N N . VAL A 1 115 ? 3.939 -11.787 -5.533 1.00 98.12 115 VAL A N 1
ATOM 884 C CA . VAL A 1 115 ? 4.314 -11.957 -6.941 1.00 98.12 115 VAL A CA 1
ATOM 885 C C . VAL A 1 115 ? 3.100 -12.289 -7.810 1.00 98.12 115 VAL A C 1
ATOM 887 O O . VAL A 1 115 ? 2.969 -11.733 -8.902 1.00 98.12 115 VAL A O 1
ATOM 890 N N . ALA A 1 116 ? 2.191 -13.151 -7.347 1.00 97.88 116 ALA A N 1
ATOM 891 C CA . ALA A 1 116 ? 0.957 -13.436 -8.076 1.00 97.88 116 ALA A CA 1
ATOM 892 C C . ALA A 1 116 ? 0.057 -12.192 -8.173 1.00 97.88 116 ALA A C 1
ATOM 894 O O . ALA A 1 116 ? -0.429 -11.879 -9.260 1.00 97.88 116 ALA A O 1
ATOM 895 N N . MET A 1 117 ? -0.090 -11.427 -7.083 1.00 98.31 117 MET A N 1
ATOM 896 C CA . MET A 1 117 ? -0.828 -10.155 -7.095 1.00 98.31 117 MET A CA 1
ATOM 897 C C . MET A 1 117 ? -0.234 -9.144 -8.083 1.00 98.31 117 MET A C 1
ATOM 899 O O . MET A 1 117 ? -0.962 -8.574 -8.899 1.00 98.31 117 MET A O 1
ATOM 903 N N . ALA A 1 118 ? 1.087 -8.958 -8.062 1.00 98.44 118 ALA A N 1
ATOM 904 C CA . ALA A 1 118 ? 1.769 -8.042 -8.969 1.00 98.44 118 AL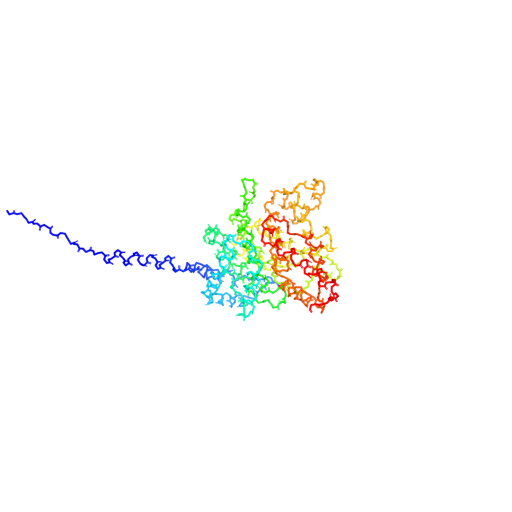A A CA 1
ATOM 905 C C . ALA A 1 118 ? 1.657 -8.478 -10.441 1.00 98.44 118 ALA A C 1
ATOM 907 O O . ALA A 1 118 ? 1.433 -7.639 -11.312 1.00 98.44 118 ALA A O 1
ATOM 908 N N . ALA A 1 119 ? 1.758 -9.781 -10.725 1.00 98.19 119 ALA A N 1
ATOM 909 C CA . ALA A 1 119 ? 1.588 -10.315 -12.075 1.00 98.19 119 ALA A CA 1
ATOM 910 C C . ALA A 1 119 ? 0.176 -10.051 -12.623 1.00 98.19 119 ALA A C 1
ATOM 912 O O . ALA A 1 119 ? 0.033 -9.554 -13.739 1.00 98.19 119 ALA A O 1
ATOM 913 N N . HIS A 1 120 ? -0.863 -10.293 -11.815 1.00 97.81 120 HIS A N 1
ATOM 914 C CA . HIS A 1 120 ? -2.247 -9.986 -12.194 1.00 97.81 120 HIS A CA 1
ATOM 915 C C . HIS A 1 120 ? -2.469 -8.489 -12.425 1.00 97.81 120 HIS A C 1
ATOM 917 O O . HIS A 1 120 ? -3.172 -8.118 -13.363 1.00 97.81 120 HIS A O 1
ATOM 923 N N . ALA A 1 121 ? -1.844 -7.620 -11.626 1.00 98.38 121 ALA A N 1
ATOM 924 C CA . ALA A 1 121 ? -1.902 -6.177 -11.849 1.00 98.38 121 ALA A CA 1
ATOM 925 C C . ALA A 1 121 ? -1.235 -5.769 -13.176 1.00 98.38 121 ALA A C 1
ATOM 927 O O . ALA A 1 121 ? -1.826 -5.014 -13.946 1.00 98.38 121 ALA A O 1
ATOM 928 N N . ILE A 1 122 ? -0.044 -6.300 -13.474 1.00 98.50 122 ILE A N 1
ATOM 929 C CA . ILE A 1 122 ? 0.672 -6.068 -14.741 1.00 98.50 122 ILE A CA 1
ATOM 930 C C . ILE A 1 122 ? -0.206 -6.450 -15.938 1.00 98.50 122 ILE A C 1
ATOM 932 O O . ILE A 1 122 ? -0.364 -5.651 -16.864 1.00 98.50 122 ILE A O 1
ATOM 936 N N . ASP A 1 123 ? -0.838 -7.625 -15.888 1.00 97.25 123 ASP A N 1
ATOM 937 C CA . ASP A 1 123 ? -1.747 -8.084 -16.938 1.00 97.25 123 ASP A CA 1
ATOM 938 C C . ASP A 1 123 ? -3.006 -7.214 -17.048 1.00 97.25 123 ASP A C 1
ATOM 940 O O . ASP A 1 123 ? -3.405 -6.845 -18.154 1.00 97.25 123 ASP A O 1
ATOM 944 N N . HIS A 1 124 ? -3.616 -6.837 -15.920 1.00 97.38 124 HIS A N 1
ATOM 945 C CA . HIS A 1 124 ? -4.810 -5.991 -15.900 1.00 97.38 124 HIS A CA 1
ATOM 946 C C . HIS A 1 124 ? -4.560 -4.616 -16.533 1.00 97.38 124 HIS A C 1
ATOM 948 O O . HIS A 1 124 ? -5.359 -4.142 -17.344 1.00 97.38 124 HIS A O 1
ATOM 954 N N . PHE A 1 125 ? -3.433 -3.983 -16.198 1.00 97.31 125 PHE A N 1
ATOM 955 C CA . PHE A 1 125 ? -3.062 -2.672 -16.730 1.00 97.31 125 PHE A CA 1
ATOM 956 C C . PHE A 1 125 ? -2.417 -2.735 -18.125 1.00 97.31 125 PHE A C 1
ATOM 958 O O . PHE A 1 125 ? -2.073 -1.692 -18.673 1.00 97.31 125 PHE A O 1
ATOM 965 N N . ASN A 1 126 ? -2.328 -3.923 -18.737 1.00 97.25 126 ASN A N 1
ATOM 966 C CA . ASN A 1 126 ? -1.719 -4.167 -20.050 1.00 97.25 126 ASN A CA 1
ATOM 967 C C . ASN A 1 126 ? -0.250 -3.718 -20.142 1.00 97.25 126 ASN A C 1
ATOM 969 O O . ASN A 1 126 ? 0.202 -3.288 -21.203 1.00 97.25 126 ASN A O 1
ATOM 973 N N . ILE A 1 127 ? 0.496 -3.831 -19.042 1.00 97.81 127 ILE A N 1
ATOM 974 C CA . ILE A 1 127 ? 1.919 -3.494 -19.008 1.00 97.81 127 ILE A CA 1
ATOM 975 C C . ILE A 1 127 ? 2.689 -4.597 -19.753 1.00 97.81 127 ILE A C 1
ATOM 977 O O . ILE A 1 127 ? 2.534 -5.776 -19.412 1.00 97.81 127 ILE A O 1
ATOM 981 N N . PRO A 1 128 ? 3.517 -4.265 -20.763 1.00 97.19 128 PRO A N 1
ATOM 982 C CA . PRO A 1 128 ? 4.290 -5.267 -21.487 1.00 97.19 128 PRO A CA 1
ATOM 983 C C . PRO A 1 128 ? 5.185 -6.075 -20.543 1.00 97.19 128 PRO A C 1
ATOM 985 O O . PRO A 1 128 ? 5.914 -5.511 -19.731 1.00 97.19 128 PRO A O 1
ATOM 988 N N . HIS A 1 129 ? 5.166 -7.405 -20.651 1.00 95.81 129 HIS A N 1
ATOM 989 C CA . HIS A 1 129 ? 5.966 -8.280 -19.777 1.00 95.81 129 HIS A CA 1
ATOM 990 C C . HIS A 1 129 ? 7.479 -8.101 -19.968 1.00 95.81 129 HIS A C 1
ATOM 992 O O . HIS A 1 129 ? 8.259 -8.475 -19.096 1.00 95.81 129 HIS A O 1
ATOM 998 N N . ASP A 1 130 ? 7.890 -7.550 -21.111 1.00 94.44 130 ASP A N 1
ATOM 999 C CA . ASP A 1 130 ? 9.264 -7.183 -21.450 1.00 94.44 130 ASP A CA 1
ATOM 1000 C C . ASP A 1 130 ? 9.599 -5.714 -21.135 1.00 94.44 130 ASP A C 1
ATOM 1002 O O . ASP A 1 130 ? 10.697 -5.256 -21.459 1.00 94.44 130 ASP A O 1
ATOM 1006 N N . HIS A 1 131 ? 8.690 -4.978 -20.482 1.00 96.38 131 HIS A N 1
ATOM 1007 C CA . HIS A 1 131 ? 8.981 -3.641 -19.978 1.00 96.38 131 HIS A CA 1
ATOM 1008 C C . HIS A 1 131 ? 10.192 -3.705 -19.025 1.00 96.38 131 HIS A C 1
ATOM 1010 O O . HIS A 1 131 ? 10.226 -4.574 -18.145 1.00 96.38 131 HIS A O 1
ATOM 1016 N N . PRO A 1 132 ? 11.182 -2.797 -19.158 1.00 94.19 132 PRO A N 1
ATOM 1017 C CA . PRO A 1 132 ? 12.466 -2.892 -18.451 1.00 94.19 132 PRO A CA 1
ATOM 1018 C C . PRO A 1 132 ? 12.320 -3.028 -16.929 1.00 94.19 132 PRO A C 1
ATOM 1020 O O . PRO A 1 132 ? 13.055 -3.786 -16.299 1.00 94.19 132 PRO A O 1
ATOM 1023 N N . ASP A 1 133 ? 11.317 -2.364 -16.356 1.00 97.25 133 ASP A N 1
ATOM 1024 C CA . ASP A 1 133 ? 11.115 -2.311 -14.906 1.00 97.25 133 ASP A CA 1
ATOM 1025 C C . ASP A 1 133 ? 10.195 -3.409 -14.335 1.00 97.25 133 ASP A C 1
ATOM 1027 O O . ASP A 1 133 ? 10.039 -3.502 -13.116 1.00 97.25 133 ASP A O 1
ATOM 1031 N N . VAL A 1 134 ? 9.614 -4.294 -15.159 1.00 97.69 134 VAL A N 1
ATOM 1032 C CA . VAL A 1 134 ? 8.789 -5.420 -14.657 1.00 97.69 134 VAL A CA 1
ATOM 1033 C C . VAL A 1 134 ? 9.614 -6.360 -13.772 1.00 97.69 134 VAL A C 1
ATOM 1035 O O . VAL A 1 134 ? 9.130 -6.851 -12.752 1.00 97.69 134 VAL A O 1
ATOM 1038 N N . ALA A 1 135 ? 10.895 -6.549 -14.097 1.00 97.25 135 ALA A N 1
ATOM 1039 C CA . ALA A 1 135 ? 11.839 -7.282 -13.257 1.00 97.25 135 ALA A CA 1
ATOM 1040 C C . ALA A 1 135 ? 11.963 -6.689 -11.840 1.00 97.25 135 ALA A C 1
ATOM 1042 O O . ALA A 1 135 ? 12.087 -7.439 -10.866 1.00 97.25 135 ALA A O 1
ATOM 1043 N N . SER A 1 136 ? 11.896 -5.361 -11.721 1.00 98.19 136 SER A N 1
ATOM 1044 C CA . SER A 1 136 ? 11.960 -4.647 -10.443 1.00 98.19 136 SER A CA 1
ATOM 1045 C C . SER A 1 136 ? 10.675 -4.822 -9.639 1.00 98.19 136 SER A C 1
ATOM 1047 O O . SER A 1 136 ? 10.758 -5.021 -8.432 1.00 98.19 136 SER A O 1
ATOM 1049 N N . VAL A 1 137 ? 9.505 -4.866 -10.291 1.00 98.69 137 VAL A N 1
ATOM 1050 C CA . VAL A 1 137 ? 8.227 -5.202 -9.631 1.00 98.69 137 VAL A CA 1
ATOM 1051 C C . VAL A 1 137 ? 8.271 -6.610 -9.035 1.00 98.69 137 VAL A C 1
ATOM 1053 O O . VAL A 1 137 ? 7.977 -6.791 -7.856 1.00 98.69 137 VAL A O 1
ATOM 1056 N N . LEU A 1 138 ? 8.669 -7.609 -9.829 1.00 98.31 138 LEU A N 1
ATOM 1057 C CA . LEU A 1 138 ? 8.729 -9.001 -9.368 1.00 98.31 138 LEU A CA 1
ATOM 1058 C C . LEU A 1 138 ? 9.754 -9.185 -8.246 1.00 98.31 138 LEU A C 1
ATOM 1060 O O . LEU A 1 138 ? 9.505 -9.927 -7.301 1.00 98.31 138 LEU A O 1
ATOM 1064 N N . THR A 1 139 ? 10.885 -8.485 -8.331 1.00 97.75 139 THR A N 1
ATOM 1065 C CA . THR A 1 139 ? 11.899 -8.480 -7.272 1.00 97.75 139 THR A CA 1
ATOM 1066 C C . THR A 1 139 ? 11.378 -7.824 -6.002 1.00 97.75 139 THR A C 1
ATOM 1068 O O . THR A 1 139 ? 11.518 -8.406 -4.937 1.00 97.75 139 THR A O 1
ATOM 1071 N N . ALA A 1 140 ? 10.722 -6.666 -6.090 1.00 98.50 140 ALA A N 1
ATOM 1072 C CA . ALA A 1 140 ? 10.114 -6.008 -4.936 1.00 98.50 140 ALA A CA 1
ATOM 1073 C C . ALA A 1 140 ? 9.078 -6.910 -4.248 1.00 98.50 140 ALA A C 1
ATOM 1075 O O . ALA A 1 140 ? 9.112 -7.087 -3.033 1.00 98.50 140 ALA A O 1
ATOM 1076 N N . ALA A 1 141 ? 8.209 -7.544 -5.038 1.00 98.50 141 ALA A N 1
ATOM 1077 C CA . ALA A 1 141 ? 7.223 -8.497 -4.547 1.00 98.50 141 ALA A CA 1
ATOM 1078 C C . ALA A 1 141 ? 7.870 -9.733 -3.897 1.00 98.50 141 ALA A C 1
ATOM 1080 O O . ALA A 1 141 ? 7.396 -10.188 -2.865 1.00 98.50 141 ALA A O 1
ATOM 1081 N N . LEU A 1 142 ? 8.970 -10.250 -4.453 1.00 97.56 142 LEU A N 1
ATOM 1082 C CA . LEU A 1 142 ? 9.753 -11.328 -3.844 1.00 97.56 142 LEU A CA 1
ATOM 1083 C C . LEU A 1 142 ? 10.386 -10.900 -2.510 1.00 97.56 142 LEU A C 1
ATOM 1085 O O . LEU A 1 142 ? 10.372 -11.669 -1.557 1.00 97.56 142 LEU A O 1
ATOM 1089 N N . LEU A 1 143 ? 10.942 -9.689 -2.422 1.00 96.88 143 LEU A N 1
ATOM 1090 C CA . LEU A 1 143 ? 11.521 -9.178 -1.174 1.00 96.88 143 LEU A CA 1
ATOM 1091 C C . LEU A 1 143 ? 10.456 -9.074 -0.071 1.00 96.88 143 LEU A C 1
ATOM 1093 O O . LEU A 1 143 ? 10.734 -9.404 1.078 1.00 96.88 143 LEU A O 1
ATOM 1097 N N . ALA A 1 144 ? 9.230 -8.689 -0.431 1.00 97.38 144 ALA A N 1
ATOM 1098 C CA . ALA A 1 144 ? 8.084 -8.630 0.476 1.00 97.38 144 ALA A CA 1
ATOM 1099 C C . ALA A 1 144 ? 7.621 -10.008 0.991 1.00 97.38 144 ALA A C 1
ATOM 1101 O O . ALA A 1 144 ? 6.855 -10.078 1.948 1.00 97.38 144 ALA A O 1
ATOM 1102 N N . GLU A 1 145 ? 8.070 -11.100 0.370 1.00 96.88 145 GLU A N 1
ATOM 1103 C CA . GLU A 1 145 ? 7.806 -12.481 0.799 1.00 96.88 145 GLU A CA 1
ATOM 1104 C C . GLU A 1 145 ? 8.862 -13.007 1.778 1.00 96.88 145 GLU A C 1
ATOM 1106 O O . GLU A 1 145 ? 8.726 -14.110 2.311 1.00 96.88 145 GLU A O 1
ATOM 1111 N N . TYR A 1 146 ? 9.919 -12.231 2.047 1.00 94.94 146 TYR A N 1
ATOM 1112 C CA . TYR A 1 146 ? 10.885 -12.601 3.070 1.00 94.94 146 TYR A CA 1
ATOM 1113 C C . TYR A 1 146 ? 10.186 -12.687 4.439 1.00 94.94 146 TYR A C 1
ATOM 1115 O O . TYR A 1 146 ? 9.460 -11.751 4.791 1.00 94.94 146 TYR A O 1
ATOM 1123 N N . PRO A 1 147 ? 10.375 -13.769 5.222 1.00 93.56 147 PRO A N 1
ATOM 1124 C CA . PRO A 1 147 ? 9.596 -14.000 6.433 1.00 93.56 147 PRO A CA 1
ATOM 1125 C C . PRO A 1 147 ? 9.643 -12.832 7.425 1.00 93.56 147 PRO A C 1
ATOM 1127 O O . PRO A 1 147 ? 10.704 -12.470 7.934 1.00 93.56 147 PRO A O 1
ATOM 1130 N N . ASN A 1 148 ? 8.468 -12.290 7.735 1.00 93.31 148 ASN A N 1
ATOM 1131 C CA . ASN A 1 148 ? 8.243 -11.271 8.748 1.00 93.31 148 ASN A CA 1
ATOM 1132 C C . ASN A 1 148 ? 6.937 -11.577 9.498 1.00 93.31 148 ASN A C 1
ATOM 1134 O O . ASN A 1 148 ? 5.841 -11.523 8.936 1.00 93.31 148 ASN A O 1
ATOM 1138 N N . ASN A 1 149 ? 7.076 -11.897 10.782 1.00 93.06 149 ASN A N 1
ATOM 1139 C CA . ASN A 1 149 ? 6.006 -12.359 11.662 1.00 93.06 149 ASN A CA 1
ATOM 1140 C C . ASN A 1 149 ? 5.552 -11.307 12.686 1.00 93.06 149 ASN A C 1
ATOM 1142 O O . ASN A 1 149 ? 4.974 -11.672 13.713 1.00 93.06 149 ASN A O 1
ATOM 1146 N N . LEU A 1 150 ? 5.831 -10.026 12.434 1.00 94.94 150 LEU A N 1
ATOM 1147 C CA . LEU A 1 150 ? 5.217 -8.932 13.181 1.00 94.94 150 LEU A CA 1
ATOM 1148 C C . LEU A 1 150 ? 3.680 -9.017 13.105 1.00 94.94 150 LEU A C 1
ATOM 1150 O O . LEU A 1 150 ? 3.121 -9.464 12.103 1.00 94.94 150 LEU A O 1
ATOM 1154 N N . LEU A 1 151 ? 3.006 -8.626 14.192 1.00 93.88 151 LEU A N 1
ATOM 1155 C CA . LEU A 1 151 ? 1.558 -8.821 14.360 1.00 93.88 151 LEU A CA 1
ATOM 1156 C C . LEU A 1 151 ? 0.728 -7.948 13.415 1.00 93.88 151 LEU A C 1
ATOM 1158 O O . LEU A 1 151 ? -0.333 -8.375 12.961 1.00 93.88 151 LEU A O 1
ATOM 1162 N N . TYR A 1 152 ? 1.202 -6.735 13.143 1.00 95.50 152 TYR A N 1
ATOM 1163 C CA . TYR A 1 152 ? 0.625 -5.816 12.177 1.00 95.50 152 TYR A CA 1
ATOM 1164 C C . TYR A 1 152 ? 1.558 -5.663 10.979 1.00 95.50 152 TYR A C 1
ATOM 1166 O O . TYR A 1 152 ? 1.199 -6.119 9.902 1.00 95.50 152 TYR A O 1
ATOM 1174 N N . HIS A 1 153 ? 2.781 -5.145 11.142 1.00 96.81 153 HIS A N 1
ATOM 1175 C CA . HIS A 1 153 ? 3.683 -4.846 10.013 1.00 96.81 153 HIS A CA 1
ATOM 1176 C C . HIS A 1 153 ? 4.419 -6.098 9.468 1.00 96.81 153 HIS A C 1
ATOM 1178 O O . HIS A 1 153 ? 5.604 -6.037 9.132 1.00 96.81 153 HIS A O 1
ATOM 1184 N N . GLY A 1 154 ? 3.747 -7.256 9.436 1.00 95.31 154 GLY A N 1
ATOM 1185 C CA . GLY A 1 154 ? 4.228 -8.529 8.881 1.00 95.31 154 GLY A CA 1
ATOM 1186 C C . GLY A 1 154 ? 3.795 -8.764 7.426 1.00 95.31 154 GLY A C 1
ATOM 1187 O O . GLY A 1 154 ? 3.121 -7.929 6.823 1.00 95.31 154 GLY A O 1
ATOM 1188 N N . ASN A 1 155 ? 4.130 -9.931 6.851 1.00 95.69 155 ASN A N 1
ATOM 1189 C CA . ASN A 1 155 ? 3.851 -10.216 5.428 1.00 95.69 155 ASN A CA 1
ATOM 1190 C C . ASN A 1 155 ? 2.358 -10.092 5.053 1.00 95.69 155 ASN A C 1
ATOM 1192 O O . ASN A 1 155 ? 2.035 -9.708 3.930 1.00 95.69 155 ASN A O 1
ATOM 1196 N N . GLU A 1 156 ? 1.436 -10.393 5.974 1.00 96.06 156 GLU A N 1
ATOM 1197 C CA . GLU A 1 156 ? -0.005 -10.254 5.717 1.00 96.06 156 GLU A CA 1
ATOM 1198 C C . GLU A 1 156 ? -0.432 -8.797 5.509 1.00 96.06 156 GLU A C 1
ATOM 1200 O O . GLU A 1 156 ? -1.268 -8.532 4.647 1.00 96.06 156 GLU A O 1
ATOM 1205 N N . HIS A 1 157 ? 0.160 -7.836 6.225 1.00 97.44 157 HIS A N 1
ATOM 1206 C CA . HIS A 1 157 ? -0.093 -6.416 5.965 1.00 97.44 157 HIS A CA 1
ATOM 1207 C C . HIS A 1 157 ? 0.378 -6.027 4.570 1.00 97.44 157 HIS A C 1
ATOM 1209 O O . HIS A 1 157 ? -0.390 -5.437 3.817 1.00 97.44 157 HIS A O 1
ATOM 1215 N N . TYR A 1 158 ? 1.558 -6.486 4.146 1.00 97.81 158 TYR A N 1
ATOM 1216 C CA . TYR A 1 158 ? 2.067 -6.194 2.801 1.00 97.81 158 TYR A CA 1
ATOM 1217 C C . TYR A 1 158 ? 1.103 -6.682 1.712 1.00 97.81 158 TYR A C 1
ATOM 1219 O O . TYR A 1 158 ? 0.838 -5.961 0.747 1.00 97.81 158 TYR A O 1
ATOM 1227 N N . ARG A 1 159 ? 0.508 -7.872 1.898 1.00 97.88 159 ARG A N 1
ATOM 1228 C CA . ARG A 1 159 ? -0.523 -8.408 0.995 1.00 97.88 159 ARG A CA 1
ATOM 1229 C C . ARG A 1 159 ? -1.770 -7.537 0.958 1.00 97.88 159 ARG A C 1
ATOM 1231 O O . ARG A 1 159 ? -2.264 -7.237 -0.128 1.00 97.88 159 ARG A O 1
ATOM 1238 N N . LYS A 1 160 ? -2.269 -7.111 2.121 1.00 98.44 160 LYS A N 1
ATOM 1239 C CA . LYS A 1 160 ? -3.439 -6.225 2.211 1.00 98.44 160 LYS A CA 1
ATOM 1240 C C . LYS A 1 160 ? -3.166 -4.878 1.538 1.00 98.44 160 LYS A C 1
ATOM 1242 O O . LYS A 1 160 ? -3.994 -4.425 0.749 1.00 98.44 160 LYS A O 1
ATOM 1247 N N . VAL A 1 161 ? -1.996 -4.277 1.768 1.00 98.69 161 VAL A N 1
ATOM 1248 C CA . VAL A 1 161 ? -1.603 -3.004 1.143 1.00 98.69 161 VAL A CA 1
ATOM 1249 C C . VAL A 1 161 ? -1.482 -3.146 -0.369 1.00 98.69 161 VAL A C 1
ATOM 1251 O O . VAL A 1 161 ? -2.066 -2.343 -1.091 1.00 98.69 161 VAL A O 1
ATOM 1254 N N . MET A 1 162 ? -0.817 -4.187 -0.878 1.00 98.75 162 MET A N 1
ATOM 1255 C CA . MET A 1 162 ? -0.754 -4.452 -2.321 1.00 98.75 162 MET A CA 1
ATOM 1256 C C . MET A 1 162 ? -2.153 -4.622 -2.925 1.00 98.75 162 MET A C 1
ATOM 1258 O O . MET A 1 162 ? -2.472 -4.005 -3.943 1.00 98.75 162 MET A O 1
ATOM 1262 N N . PHE A 1 163 ? -3.015 -5.407 -2.274 1.00 98.75 163 PHE A N 1
ATOM 1263 C CA . PHE A 1 163 ? -4.403 -5.597 -2.689 1.00 98.75 163 PHE A CA 1
ATOM 1264 C C . PHE A 1 163 ? -5.153 -4.255 -2.768 1.00 98.75 163 PHE A C 1
ATOM 1266 O O . PHE A 1 163 ? -5.821 -3.953 -3.760 1.00 98.75 163 PHE A O 1
ATOM 1273 N N . HIS A 1 164 ? -5.007 -3.408 -1.750 1.00 98.69 164 HIS A N 1
ATOM 1274 C CA . HIS A 1 164 ? -5.626 -2.087 -1.702 1.00 98.69 164 HIS A CA 1
ATOM 1275 C C . HIS A 1 164 ? -5.056 -1.124 -2.746 1.00 98.69 164 HIS A C 1
ATOM 1277 O O . HIS A 1 164 ? -5.835 -0.461 -3.428 1.00 98.69 164 HIS A O 1
ATOM 1283 N N . VAL A 1 165 ? -3.736 -1.084 -2.946 1.00 98.75 165 VAL A N 1
ATOM 1284 C CA . VAL A 1 165 ? -3.095 -0.254 -3.976 1.00 98.75 165 VAL A CA 1
ATOM 1285 C C . VAL A 1 165 ? -3.614 -0.615 -5.362 1.00 98.75 165 VAL A C 1
ATOM 1287 O O . VAL A 1 165 ? -3.991 0.278 -6.120 1.00 98.75 165 VAL A O 1
ATOM 1290 N N . ILE A 1 166 ? -3.710 -1.906 -5.690 1.00 98.75 166 ILE A N 1
ATOM 1291 C CA . ILE A 1 166 ? -4.257 -2.346 -6.977 1.00 98.75 166 ILE A CA 1
ATOM 1292 C C . ILE A 1 166 ? -5.709 -1.873 -7.125 1.00 98.75 166 ILE A C 1
ATOM 1294 O O . ILE A 1 166 ? -6.034 -1.226 -8.122 1.00 98.75 166 ILE A O 1
ATOM 1298 N N . ARG A 1 167 ? -6.572 -2.108 -6.124 1.00 98.50 167 ARG A N 1
ATOM 1299 C CA . ARG A 1 167 ? -7.976 -1.654 -6.155 1.00 98.50 167 ARG A CA 1
ATOM 1300 C C . ARG A 1 167 ? -8.092 -0.140 -6.343 1.00 98.50 167 ARG A C 1
ATOM 1302 O O . ARG A 1 167 ? -8.936 0.329 -7.115 1.00 98.50 167 ARG A O 1
ATOM 1309 N N . LEU A 1 168 ? -7.274 0.627 -5.629 1.00 98.44 168 LEU A N 1
ATOM 1310 C CA . LEU A 1 168 ? -7.265 2.082 -5.706 1.00 98.44 168 LEU A CA 1
ATOM 1311 C C . LEU A 1 168 ? -6.792 2.566 -7.073 1.00 98.44 168 LEU A C 1
ATOM 1313 O O . LEU A 1 168 ? -7.421 3.464 -7.619 1.00 98.44 168 LEU A O 1
ATOM 1317 N N . MET A 1 169 ? -5.767 1.952 -7.671 1.00 98.25 169 MET A N 1
ATOM 1318 C CA . MET A 1 169 ? -5.336 2.281 -9.034 1.00 98.25 169 MET A CA 1
ATOM 1319 C C . MET A 1 169 ? -6.425 1.974 -10.067 1.00 98.25 169 MET A C 1
ATOM 1321 O O . MET A 1 169 ? -6.703 2.818 -10.916 1.00 98.25 169 MET A O 1
ATOM 1325 N N . VAL A 1 170 ? -7.087 0.812 -9.976 1.00 97.81 170 VAL A N 1
ATOM 1326 C CA . VAL A 1 170 ? -8.222 0.451 -10.850 1.00 97.81 170 VAL A CA 1
ATOM 1327 C C . VAL A 1 170 ? -9.321 1.505 -10.746 1.00 97.81 170 VAL A C 1
ATOM 1329 O O . VAL A 1 170 ? -9.772 2.059 -11.749 1.00 97.81 170 VAL A O 1
ATOM 1332 N N . THR A 1 171 ? -9.711 1.832 -9.514 1.00 97.06 171 THR A N 1
ATOM 1333 C CA . THR A 1 171 ? -10.777 2.801 -9.247 1.00 97.06 171 THR A CA 1
ATOM 1334 C C . THR A 1 171 ? -10.379 4.203 -9.699 1.00 97.06 171 THR A C 1
ATOM 1336 O O . THR A 1 171 ? -11.174 4.891 -10.332 1.00 97.06 171 THR A O 1
ATOM 1339 N N . HIS A 1 172 ? -9.140 4.621 -9.434 1.00 96.31 172 HIS A N 1
ATOM 1340 C CA . HIS A 1 172 ? -8.603 5.903 -9.875 1.00 96.31 172 HIS A CA 1
ATOM 1341 C C . HIS A 1 172 ? -8.698 6.028 -11.389 1.00 96.31 172 HIS A C 1
ATOM 1343 O O . HIS A 1 172 ? -9.324 6.971 -11.861 1.00 96.31 172 HIS A O 1
ATOM 1349 N N . GLN A 1 173 ? -8.177 5.055 -12.141 1.00 95.00 173 GLN A N 1
ATOM 1350 C CA . GLN A 1 173 ? -8.209 5.063 -13.608 1.00 95.00 173 GLN A CA 1
ATOM 1351 C C . GLN A 1 173 ? -9.646 5.083 -14.162 1.00 95.00 173 GLN A C 1
ATOM 1353 O O . GLN A 1 173 ? -9.886 5.722 -15.189 1.00 95.00 173 GLN A O 1
ATOM 1358 N N . ALA A 1 174 ? -10.601 4.437 -13.478 1.00 93.88 174 ALA A N 1
ATOM 1359 C CA . ALA A 1 174 ? -12.015 4.406 -13.860 1.00 93.88 174 ALA A CA 1
ATOM 1360 C C . ALA A 1 174 ? -12.771 5.716 -13.564 1.00 93.88 174 ALA A C 1
ATOM 1362 O O . ALA A 1 174 ? -13.671 6.087 -14.315 1.00 93.88 174 ALA A O 1
ATOM 1363 N N . LEU A 1 175 ? -12.410 6.428 -12.490 1.00 90.25 175 LEU A N 1
ATOM 1364 C CA . LEU A 1 175 ? -13.055 7.683 -12.081 1.00 90.25 175 LEU A CA 1
ATOM 1365 C C . LEU A 1 175 ? -12.572 8.917 -12.861 1.00 90.25 175 LEU A C 1
ATOM 1367 O O . LEU A 1 175 ? -13.116 10.003 -12.660 1.00 90.25 175 LEU A O 1
ATOM 1371 N N . GLN A 1 176 ? -11.558 8.790 -13.722 1.00 76.12 176 GLN A N 1
ATOM 1372 C CA . GLN A 1 176 ? -10.986 9.947 -14.412 1.00 76.12 176 GLN A CA 1
ATOM 1373 C C . GLN A 1 176 ? -11.967 10.553 -15.428 1.00 76.12 176 GLN A C 1
ATOM 1375 O O . GLN A 1 176 ? -12.395 9.884 -16.372 1.00 76.12 176 GLN A O 1
ATOM 1380 N N . ASP A 1 177 ? -12.246 11.851 -15.286 1.00 68.75 177 ASP A N 1
ATOM 1381 C CA . ASP A 1 177 ? -12.749 12.679 -16.383 1.00 68.75 177 ASP A CA 1
ATOM 1382 C C . ASP A 1 177 ? -11.588 13.168 -17.279 1.00 68.75 177 ASP A C 1
ATOM 1384 O O . ASP A 1 177 ? -10.423 12.830 -17.058 1.00 68.75 177 ASP A O 1
ATOM 1388 N N . GLU A 1 178 ? -11.879 13.954 -18.322 1.00 56.03 178 GLU A N 1
ATOM 1389 C CA . GLU A 1 178 ? -10.858 14.447 -19.267 1.00 56.03 178 GLU A CA 1
ATOM 1390 C C . GLU A 1 178 ? -9.752 15.311 -18.625 1.00 56.03 178 GLU A C 1
ATOM 1392 O O . GLU A 1 178 ? -8.740 15.571 -19.276 1.00 56.03 178 GLU A O 1
ATOM 1397 N N . LYS A 1 179 ? -9.922 15.777 -17.381 1.00 59.34 179 LYS A N 1
ATOM 1398 C CA . LYS A 1 179 ? -8.977 16.668 -16.687 1.00 59.34 179 LYS A CA 1
ATOM 1399 C C . LYS A 1 179 ? -8.177 15.974 -15.590 1.00 59.34 179 LYS A C 1
ATOM 1401 O O . LYS A 1 179 ? -7.282 16.596 -15.019 1.00 59.34 179 LYS A O 1
ATOM 1406 N N . ALA A 1 180 ? -8.497 14.727 -15.276 1.00 75.62 180 ALA A N 1
ATOM 1407 C CA . ALA A 1 180 ? -7.898 14.021 -14.162 1.00 75.62 180 ALA A CA 1
ATOM 1408 C C . ALA A 1 180 ? -6.580 13.319 -14.578 1.00 75.62 180 ALA A C 1
ATOM 1410 O O . ALA A 1 180 ? -6.400 12.899 -15.727 1.00 75.62 180 ALA A O 1
ATOM 1411 N N . ILE A 1 181 ? -5.610 13.259 -13.657 1.00 85.38 181 ILE A N 1
ATOM 1412 C CA . ILE A 1 181 ? -4.272 12.706 -13.915 1.00 85.38 181 ILE A CA 1
ATOM 1413 C C . ILE A 1 181 ? -4.344 11.181 -13.992 1.00 85.38 181 ILE A C 1
ATOM 1415 O O . ILE A 1 181 ? -4.377 10.496 -12.969 1.00 85.38 181 ILE A O 1
ATOM 1419 N N . LYS A 1 182 ? -4.286 10.640 -15.209 1.00 92.56 182 LYS A N 1
ATOM 1420 C CA . LYS A 1 182 ? -4.116 9.200 -15.432 1.00 92.56 182 LYS A CA 1
ATOM 1421 C C . LYS A 1 182 ? -2.714 8.749 -15.051 1.00 92.56 182 LYS A C 1
ATOM 1423 O O . LYS A 1 182 ? -1.737 9.401 -15.416 1.00 92.56 182 LYS A O 1
ATOM 1428 N N . LEU A 1 183 ? -2.635 7.601 -14.383 1.00 95.62 183 LEU A N 1
ATOM 1429 C CA . LEU A 1 183 ? -1.357 6.951 -14.120 1.00 95.62 183 LEU A CA 1
ATOM 1430 C C . LEU A 1 183 ? -0.856 6.288 -15.406 1.00 95.62 183 LEU A C 1
ATOM 1432 O O . LEU A 1 183 ? -1.602 5.556 -16.066 1.00 95.62 183 LEU A O 1
ATOM 1436 N N . SER A 1 184 ? 0.393 6.569 -15.767 1.00 96.19 184 SER A N 1
ATOM 1437 C CA . SER A 1 184 ? 1.109 5.886 -16.844 1.00 96.19 184 SER A CA 1
ATOM 1438 C C . SER A 1 184 ? 1.541 4.477 -16.423 1.00 96.19 184 SER A C 1
ATOM 1440 O O . SER A 1 184 ? 1.527 4.137 -15.241 1.00 96.19 184 SER A O 1
ATOM 1442 N N . GLU A 1 185 ? 1.980 3.661 -17.381 1.00 96.88 185 GLU A N 1
ATOM 1443 C CA . GLU A 1 185 ? 2.545 2.330 -17.106 1.00 96.88 185 GLU A CA 1
ATOM 1444 C C . GLU A 1 185 ? 3.722 2.405 -16.119 1.00 96.88 185 GLU A C 1
ATOM 1446 O O . GLU A 1 185 ? 3.760 1.657 -15.144 1.00 96.88 185 GLU A O 1
ATOM 1451 N N . ALA A 1 186 ? 4.629 3.370 -16.308 1.00 96.62 186 ALA A N 1
ATOM 1452 C CA . ALA A 1 186 ? 5.760 3.601 -15.409 1.00 96.62 186 ALA A CA 1
ATOM 1453 C C . ALA A 1 186 ? 5.310 3.974 -13.984 1.00 96.62 186 ALA A C 1
ATOM 1455 O O . ALA A 1 186 ? 5.880 3.492 -13.010 1.00 96.62 186 ALA A O 1
ATOM 1456 N N . GLN A 1 187 ? 4.256 4.780 -13.850 1.00 97.81 187 GLN A N 1
ATOM 1457 C CA . GLN A 1 187 ? 3.698 5.170 -12.549 1.00 97.81 187 GLN A CA 1
ATOM 1458 C C . GLN A 1 187 ? 2.993 4.005 -11.847 1.00 97.81 187 GLN A C 1
ATOM 1460 O O . GLN A 1 187 ? 3.123 3.834 -10.638 1.00 97.81 187 GLN A O 1
ATOM 1465 N N . ILE A 1 188 ? 2.292 3.153 -12.597 1.00 98.50 188 ILE A N 1
ATOM 1466 C CA . ILE A 1 188 ? 1.704 1.923 -12.051 1.00 98.50 188 ILE A CA 1
ATOM 1467 C C . ILE A 1 188 ? 2.813 0.979 -11.569 1.00 98.50 188 ILE A C 1
ATOM 1469 O O . ILE A 1 188 ? 2.719 0.434 -10.473 1.00 98.50 188 ILE A O 1
ATOM 1473 N N . ILE A 1 189 ? 3.902 0.835 -12.331 1.00 98.56 189 ILE A N 1
ATOM 1474 C CA . ILE A 1 189 ? 5.089 0.075 -11.910 1.00 98.56 189 ILE A CA 1
ATOM 1475 C C . ILE A 1 189 ? 5.679 0.633 -10.609 1.00 98.56 189 ILE A C 1
ATOM 1477 O O . ILE A 1 189 ? 5.929 -0.136 -9.680 1.00 98.56 189 ILE A O 1
ATOM 1481 N N . GLN A 1 190 ? 5.868 1.953 -10.514 1.00 98.56 190 GLN A N 1
ATOM 1482 C CA . GLN A 1 190 ? 6.357 2.605 -9.295 1.00 98.56 190 GLN A CA 1
ATOM 1483 C C . GLN A 1 190 ? 5.453 2.309 -8.096 1.00 98.56 190 GLN A C 1
ATOM 1485 O O . GLN A 1 190 ? 5.960 1.976 -7.028 1.00 98.56 190 GLN A O 1
ATOM 1490 N N . MET A 1 191 ? 4.131 2.376 -8.276 1.00 98.81 191 MET A N 1
ATOM 1491 C CA . MET A 1 191 ? 3.156 2.063 -7.228 1.00 98.81 191 MET A CA 1
ATOM 1492 C C . MET A 1 191 ? 3.235 0.608 -6.769 1.00 98.81 191 MET A C 1
ATOM 1494 O O . MET A 1 191 ? 3.212 0.357 -5.567 1.00 98.81 191 MET A O 1
ATOM 1498 N N . LEU A 1 192 ? 3.370 -0.349 -7.693 1.00 98.88 192 LEU A N 1
ATOM 1499 C CA . LEU A 1 192 ? 3.527 -1.764 -7.343 1.00 98.88 192 LEU A CA 1
ATOM 1500 C C . LEU A 1 192 ? 4.837 -2.015 -6.582 1.00 98.88 192 LEU A C 1
ATOM 1502 O O . LEU A 1 192 ? 4.840 -2.750 -5.596 1.00 98.88 192 LEU A O 1
ATOM 1506 N N . ILE A 1 193 ? 5.941 -1.379 -6.991 1.00 98.88 193 ILE A N 1
ATOM 1507 C CA . ILE A 1 193 ? 7.216 -1.484 -6.268 1.00 98.88 193 ILE A CA 1
ATOM 1508 C C . ILE A 1 193 ? 7.093 -0.860 -4.873 1.00 98.88 193 ILE A C 1
ATOM 1510 O O . ILE A 1 193 ? 7.441 -1.507 -3.889 1.00 98.88 193 ILE A O 1
ATOM 1514 N N . ALA A 1 194 ? 6.578 0.370 -4.778 1.00 98.81 194 ALA A N 1
ATOM 1515 C CA . ALA A 1 194 ? 6.430 1.088 -3.516 1.00 98.81 194 ALA A CA 1
ATOM 1516 C C . ALA A 1 194 ? 5.528 0.329 -2.532 1.00 98.81 194 ALA A C 1
ATOM 1518 O O . ALA A 1 194 ? 5.908 0.152 -1.379 1.00 98.81 194 ALA A O 1
ATOM 1519 N N . ALA A 1 195 ? 4.390 -0.196 -2.998 1.00 98.81 195 ALA A N 1
ATOM 1520 C CA . ALA A 1 195 ? 3.487 -1.013 -2.190 1.00 98.81 195 ALA A CA 1
ATOM 1521 C C . ALA A 1 195 ? 4.177 -2.260 -1.627 1.00 98.81 195 ALA A C 1
ATOM 1523 O O . ALA A 1 195 ? 4.004 -2.585 -0.456 1.00 98.81 195 ALA A O 1
ATOM 1524 N N . ALA A 1 196 ? 4.983 -2.943 -2.444 1.00 98.75 196 ALA A N 1
ATOM 1525 C CA . ALA A 1 196 ? 5.679 -4.147 -2.011 1.00 98.75 196 ALA A CA 1
ATOM 1526 C C . ALA A 1 196 ? 6.761 -3.865 -0.959 1.00 98.75 196 ALA A C 1
ATOM 1528 O O . ALA A 1 196 ? 6.968 -4.691 -0.077 1.00 98.75 196 ALA A O 1
ATOM 1529 N N . ILE A 1 197 ? 7.445 -2.718 -1.034 1.00 98.44 197 ILE A N 1
ATOM 1530 C CA . ILE A 1 197 ? 8.585 -2.444 -0.151 1.00 98.44 197 ILE A CA 1
ATOM 1531 C C . ILE A 1 197 ? 8.276 -1.523 1.026 1.00 98.44 197 ILE A C 1
ATOM 1533 O O . ILE A 1 197 ? 9.161 -1.393 1.854 1.00 98.44 197 ILE A O 1
ATOM 1537 N N . HIS A 1 198 ? 7.116 -0.859 1.101 1.00 98.50 198 HIS A N 1
ATOM 1538 C CA . HIS A 1 198 ? 6.913 0.289 2.007 1.00 98.50 198 HIS A CA 1
ATOM 1539 C C . HIS A 1 198 ? 7.330 0.044 3.470 1.00 98.50 198 HIS A C 1
ATOM 1541 O O . HIS A 1 198 ? 7.966 0.910 4.062 1.00 98.50 198 HIS A O 1
ATOM 1547 N N . ASP A 1 199 ? 7.075 -1.160 3.985 1.00 97.38 199 ASP A N 1
ATOM 1548 C CA . ASP A 1 199 ? 7.398 -1.584 5.353 1.00 97.38 199 ASP A CA 1
ATOM 1549 C C . ASP A 1 199 ? 8.507 -2.650 5.425 1.00 97.38 199 ASP A C 1
ATOM 1551 O O . ASP A 1 199 ? 8.651 -3.362 6.424 1.00 97.38 199 ASP A O 1
ATOM 1555 N N . LEU A 1 200 ? 9.298 -2.818 4.364 1.00 96.12 200 LEU A N 1
ATOM 1556 C CA . LEU A 1 200 ? 10.309 -3.871 4.290 1.00 96.12 200 LEU A CA 1
ATOM 1557 C C . LEU A 1 200 ? 11.307 -3.771 5.455 1.00 96.12 200 LEU A C 1
ATOM 1559 O O . LEU A 1 200 ? 11.969 -2.755 5.659 1.00 96.12 200 LEU A O 1
ATOM 1563 N N . GLY A 1 201 ? 11.444 -4.857 6.218 1.00 92.81 201 GLY A N 1
ATOM 1564 C CA . GLY A 1 201 ? 12.359 -4.911 7.360 1.00 92.81 201 GLY A CA 1
ATOM 1565 C C . GLY A 1 201 ? 11.941 -4.046 8.553 1.00 92.81 201 GLY A C 1
ATOM 1566 O O . GLY A 1 201 ? 12.825 -3.625 9.308 1.00 92.81 201 GLY A O 1
ATOM 1567 N N . HIS A 1 202 ? 10.638 -3.784 8.713 1.00 93.75 202 HIS A N 1
ATOM 1568 C CA . HIS A 1 202 ? 10.053 -3.157 9.901 1.00 93.75 202 HIS A CA 1
ATOM 1569 C C . HIS A 1 202 ? 10.455 -3.895 11.195 1.00 93.75 202 HIS A C 1
ATOM 1571 O O . HIS A 1 202 ? 10.638 -5.111 11.205 1.00 93.75 202 HIS A O 1
ATOM 1577 N N . GLU A 1 203 ? 10.602 -3.156 12.299 1.00 90.69 203 GLU A N 1
ATOM 1578 C CA . GLU A 1 203 ? 11.158 -3.673 13.567 1.00 90.69 203 GLU A CA 1
ATOM 1579 C C . GLU A 1 203 ? 10.145 -3.699 14.731 1.00 90.69 203 GLU A C 1
ATOM 1581 O O . GLU A 1 203 ? 10.521 -3.965 15.870 1.00 90.69 203 GLU A O 1
ATOM 1586 N N . GLY A 1 204 ? 8.865 -3.417 14.475 1.00 84.62 204 GLY A N 1
ATOM 1587 C CA . GLY A 1 204 ? 7.799 -3.481 15.488 1.00 84.62 204 GLY A CA 1
ATOM 1588 C C . GLY A 1 204 ? 7.556 -2.186 16.277 1.00 84.62 204 GLY A C 1
ATOM 1589 O O . GLY A 1 204 ? 6.811 -2.176 17.253 1.00 84.62 204 GLY A O 1
ATOM 1590 N N . GLY A 1 205 ? 8.225 -1.094 15.900 1.00 84.56 205 GLY A N 1
ATOM 1591 C CA . GLY A 1 205 ? 8.220 0.174 16.633 1.00 84.56 205 GLY A CA 1
ATOM 1592 C C . GLY A 1 205 ? 7.625 1.339 15.849 1.00 84.56 205 GLY A C 1
ATOM 1593 O O . GLY A 1 205 ? 6.985 1.163 14.821 1.00 84.56 205 GLY A O 1
ATOM 1594 N N . ASP A 1 206 ? 7.850 2.548 16.353 1.00 86.25 206 ASP A N 1
ATOM 1595 C CA . ASP A 1 206 ? 7.575 3.789 15.636 1.00 86.25 206 ASP A CA 1
ATOM 1596 C C . ASP A 1 206 ? 8.885 4.461 15.179 1.00 86.25 206 ASP A C 1
ATOM 1598 O O . ASP A 1 206 ? 10.001 3.959 15.382 1.00 86.25 206 ASP A O 1
ATOM 1602 N N . ASN A 1 207 ? 8.744 5.635 14.566 1.00 90.62 207 ASN A N 1
ATOM 1603 C CA . ASN A 1 207 ? 9.852 6.475 14.120 1.00 90.62 207 ASN A CA 1
ATOM 1604 C C . ASN A 1 207 ? 10.505 7.288 15.266 1.00 90.62 207 ASN A C 1
ATOM 1606 O O . ASN A 1 207 ? 11.204 8.275 15.015 1.00 90.62 207 ASN A O 1
ATOM 1610 N N . MET A 1 208 ? 10.320 6.893 16.534 1.00 88.50 208 MET A N 1
ATOM 1611 C CA . MET A 1 208 ? 11.039 7.467 17.674 1.00 88.50 208 MET A CA 1
ATOM 1612 C C . MET A 1 208 ? 12.362 6.725 17.900 1.00 88.50 208 MET A C 1
ATOM 1614 O O . MET A 1 208 ? 12.427 5.496 17.964 1.00 88.50 208 MET A O 1
ATOM 1618 N N . ARG A 1 209 ? 13.454 7.477 18.053 1.00 84.12 209 ARG A N 1
ATOM 1619 C CA . ARG A 1 209 ? 14.791 6.963 18.376 1.00 84.12 209 ARG A CA 1
ATOM 1620 C C . ARG A 1 209 ? 15.354 7.756 19.545 1.00 84.12 209 ARG A C 1
ATOM 1622 O O . ARG A 1 209 ? 15.436 8.977 19.483 1.00 84.12 209 ARG A O 1
ATOM 1629 N N . ASP A 1 210 ? 15.633 7.065 20.650 1.00 84.75 210 ASP A N 1
ATOM 1630 C CA . ASP A 1 210 ? 16.036 7.676 21.926 1.00 84.75 210 ASP A CA 1
ATOM 1631 C C . ASP A 1 210 ? 15.091 8.805 22.395 1.00 84.75 210 ASP A C 1
ATOM 1633 O O . ASP A 1 210 ? 15.511 9.817 22.954 1.00 84.75 210 ASP A O 1
ATOM 1637 N N . GLY A 1 211 ? 13.785 8.642 22.140 1.00 85.00 211 GLY A N 1
ATOM 1638 C CA . GLY A 1 211 ? 12.752 9.632 22.468 1.00 85.00 211 GLY A CA 1
ATOM 1639 C C . GLY A 1 211 ? 12.664 10.819 21.501 1.00 85.00 211 GLY A C 1
ATOM 1640 O O . GLY A 1 211 ? 11.893 11.744 21.754 1.00 85.00 211 GLY A O 1
ATOM 1641 N N . ILE A 1 212 ? 13.415 10.801 20.397 1.00 89.12 212 ILE A N 1
ATOM 1642 C CA . ILE A 1 212 ? 13.413 11.837 19.362 1.00 89.12 212 ILE A CA 1
ATOM 1643 C C . ILE A 1 212 ? 12.779 11.279 18.089 1.00 89.12 212 ILE A C 1
ATOM 1645 O O . ILE A 1 212 ? 13.204 10.251 17.563 1.00 89.12 212 ILE A O 1
ATOM 1649 N N . TYR A 1 213 ? 11.776 11.981 17.570 1.00 92.94 213 TYR A N 1
ATOM 1650 C CA . TYR A 1 213 ? 11.176 11.649 16.283 1.00 92.94 213 TYR A CA 1
ATOM 1651 C C . TYR A 1 213 ? 12.180 11.854 15.142 1.00 92.94 213 TYR A C 1
ATOM 1653 O O . TYR A 1 213 ? 12.739 12.943 14.991 1.00 92.94 213 TYR A O 1
ATOM 1661 N N . THR A 1 214 ? 12.385 10.815 14.333 1.00 93.31 214 THR A N 1
ATOM 1662 C CA . THR A 1 214 ? 13.208 10.850 13.120 1.00 93.31 214 THR A CA 1
ATOM 1663 C C . THR A 1 214 ? 12.308 10.595 11.909 1.00 93.31 214 THR A C 1
ATOM 1665 O O . THR A 1 214 ? 11.926 9.446 11.690 1.00 93.31 214 THR A O 1
ATOM 1668 N N . PRO A 1 215 ? 11.957 11.633 11.124 1.00 93.56 215 PRO A N 1
ATOM 1669 C CA . PRO A 1 215 ? 11.027 11.490 10.008 1.00 93.56 215 PRO A CA 1
ATOM 1670 C C . PRO A 1 215 ? 11.475 10.436 8.998 1.00 93.56 215 PRO A C 1
ATOM 1672 O O . PRO A 1 215 ? 12.598 10.506 8.490 1.00 93.56 215 PRO A O 1
ATOM 1675 N N . GLY A 1 216 ? 10.581 9.506 8.668 1.00 94.19 216 GLY A N 1
ATOM 1676 C CA . GLY A 1 216 ? 10.801 8.523 7.616 1.00 94.19 216 GLY A CA 1
ATOM 1677 C C . GLY A 1 216 ? 11.901 7.496 7.900 1.00 94.19 216 GLY A C 1
ATOM 1678 O O . GLY A 1 216 ? 12.568 7.067 6.956 1.00 94.19 216 GLY A O 1
ATOM 1679 N N . TYR A 1 217 ? 12.212 7.192 9.165 1.00 94.62 217 TYR A N 1
ATOM 1680 C CA . TYR A 1 217 ? 13.335 6.309 9.499 1.00 94.62 217 TYR A CA 1
ATOM 1681 C C . TYR A 1 217 ? 13.077 4.857 9.066 1.00 94.62 217 TYR A C 1
ATOM 1683 O O . TYR A 1 217 ? 13.933 4.266 8.401 1.00 94.62 217 TYR A O 1
ATOM 1691 N N . MET A 1 218 ? 11.913 4.294 9.408 1.00 95.00 218 MET A N 1
ATOM 1692 C CA . MET A 1 218 ? 11.492 2.960 8.953 1.00 95.00 218 MET A CA 1
ATOM 1693 C C . MET A 1 218 ? 11.365 2.913 7.428 1.00 95.00 218 MET A C 1
ATOM 1695 O O . MET A 1 218 ? 11.869 2.000 6.783 1.00 95.00 218 MET A O 1
ATOM 1699 N N . GLU A 1 219 ? 10.807 3.965 6.843 1.00 97.38 219 GLU A N 1
ATOM 1700 C CA . GLU A 1 219 ? 10.581 4.106 5.409 1.00 97.38 219 GLU A CA 1
ATOM 1701 C C . GLU A 1 219 ? 11.916 4.180 4.642 1.00 97.38 219 GLU A C 1
ATOM 1703 O O . GLU A 1 219 ? 12.090 3.576 3.583 1.00 97.38 219 GLU A O 1
ATOM 1708 N N . GLN A 1 220 ? 12.918 4.880 5.190 1.00 96.19 220 GLN A N 1
ATOM 1709 C CA . GLN A 1 220 ? 14.276 4.879 4.640 1.00 96.19 220 GLN A CA 1
ATOM 1710 C C . GLN A 1 220 ? 14.915 3.498 4.746 1.00 96.19 220 GLN A C 1
ATOM 1712 O O . GLN A 1 220 ? 15.571 3.063 3.801 1.00 96.19 220 GLN A O 1
ATOM 1717 N N . ARG A 1 221 ? 14.752 2.818 5.886 1.00 95.12 221 ARG A N 1
ATOM 1718 C CA . ARG A 1 221 ? 15.285 1.469 6.089 1.00 95.12 221 ARG A CA 1
ATOM 1719 C C . ARG A 1 221 ? 14.722 0.506 5.045 1.00 95.12 221 ARG A C 1
ATOM 1721 O O . ARG A 1 221 ? 15.503 -0.210 4.427 1.00 95.12 221 ARG A O 1
ATOM 1728 N N . ALA A 1 222 ? 13.418 0.544 4.804 1.00 96.75 222 ALA A N 1
ATOM 1729 C CA . ALA A 1 222 ? 12.756 -0.251 3.781 1.00 96.75 222 ALA A CA 1
ATOM 1730 C C . ALA A 1 222 ? 13.374 -0.065 2.386 1.00 96.75 222 ALA A C 1
ATOM 1732 O O . ALA A 1 222 ? 13.754 -1.033 1.719 1.00 96.75 222 ALA A O 1
ATOM 1733 N N . VAL A 1 223 ? 13.567 1.190 1.969 1.00 97.19 223 VAL A N 1
ATOM 1734 C CA . VAL A 1 223 ? 14.208 1.505 0.685 1.00 97.19 223 VAL A CA 1
ATOM 1735 C C . VAL A 1 223 ? 15.677 1.076 0.670 1.00 97.19 223 VAL A C 1
ATOM 1737 O O . VAL A 1 223 ? 16.140 0.546 -0.337 1.00 97.19 223 VAL A O 1
ATOM 1740 N N . ASP A 1 224 ? 16.418 1.273 1.762 1.00 95.81 224 ASP A N 1
ATOM 1741 C CA . ASP A 1 224 ? 17.824 0.869 1.871 1.00 95.81 224 ASP A CA 1
ATOM 1742 C C . ASP A 1 224 ? 18.001 -0.644 1.696 1.00 95.81 224 ASP A C 1
ATOM 1744 O O . ASP A 1 224 ? 18.923 -1.059 1.001 1.00 95.81 224 ASP A O 1
ATOM 1748 N N . ILE A 1 225 ? 17.100 -1.456 2.259 1.00 95.00 225 ILE A N 1
ATOM 1749 C CA . ILE A 1 225 ? 17.118 -2.920 2.110 1.00 95.00 225 ILE A CA 1
ATOM 1750 C C . ILE A 1 225 ? 16.881 -3.323 0.649 1.00 95.00 225 ILE A C 1
ATOM 1752 O O . ILE A 1 225 ? 17.553 -4.216 0.132 1.00 95.00 225 ILE A O 1
ATOM 1756 N N . ALA A 1 226 ? 15.948 -2.663 -0.041 1.00 96.12 226 ALA A N 1
ATOM 1757 C CA . ALA A 1 226 ? 15.599 -2.997 -1.422 1.00 96.12 226 ALA A CA 1
ATOM 1758 C C . ALA A 1 226 ? 16.603 -2.451 -2.462 1.00 96.12 226 ALA A C 1
ATOM 1760 O O . ALA A 1 226 ? 16.778 -3.024 -3.542 1.00 96.12 226 ALA A O 1
ATOM 1761 N N . ARG A 1 227 ? 17.294 -1.349 -2.146 1.00 95.94 227 ARG A N 1
ATOM 1762 C CA . ARG A 1 227 ? 18.165 -0.594 -3.064 1.00 95.94 227 ARG A CA 1
ATOM 1763 C C . ARG A 1 227 ? 19.254 -1.435 -3.755 1.00 95.94 227 ARG A C 1
ATOM 1765 O O . ARG A 1 227 ? 19.401 -1.268 -4.969 1.00 95.94 227 ARG A O 1
ATOM 1772 N N . PRO A 1 228 ? 20.000 -2.336 -3.081 1.00 94.25 228 PRO A N 1
ATOM 1773 C CA . PRO A 1 228 ? 21.001 -3.179 -3.740 1.00 94.25 228 PRO A CA 1
ATOM 1774 C C . PRO A 1 228 ? 20.411 -4.039 -4.863 1.00 94.25 228 PRO A C 1
ATOM 1776 O O . PRO A 1 228 ? 21.018 -4.173 -5.926 1.00 94.25 228 PRO A O 1
ATOM 1779 N N . TYR A 1 229 ? 19.197 -4.557 -4.662 1.00 94.81 229 TYR A N 1
ATOM 1780 C CA . TYR A 1 229 ? 18.506 -5.384 -5.646 1.00 94.81 229 TYR A CA 1
ATOM 1781 C C . TYR A 1 229 ? 18.067 -4.565 -6.859 1.00 94.81 229 TYR A C 1
ATOM 1783 O O . TYR A 1 229 ? 18.277 -4.984 -7.994 1.00 94.81 229 TYR A O 1
ATOM 1791 N N . PHE A 1 230 ? 17.539 -3.358 -6.648 1.00 95.81 230 PHE A N 1
ATOM 1792 C CA . PHE A 1 230 ? 17.188 -2.463 -7.753 1.00 95.81 230 PHE A CA 1
ATOM 1793 C C . PHE A 1 230 ? 18.410 -1.973 -8.534 1.00 95.81 230 PHE A C 1
ATOM 1795 O O . PHE A 1 230 ? 18.348 -1.857 -9.756 1.00 95.81 230 PHE A O 1
ATOM 1802 N N . HIS A 1 231 ? 19.548 -1.758 -7.867 1.00 93.94 231 HIS A N 1
ATOM 1803 C CA . HIS A 1 231 ? 20.808 -1.474 -8.553 1.00 93.94 231 HIS A CA 1
ATOM 1804 C C . HIS A 1 231 ? 21.283 -2.646 -9.414 1.00 93.94 231 HIS A C 1
ATOM 1806 O O . HIS A 1 231 ? 21.722 -2.419 -10.537 1.00 93.94 231 HIS A O 1
ATOM 1812 N N . ALA A 1 232 ? 21.151 -3.886 -8.940 1.00 92.62 232 ALA A N 1
ATOM 1813 C CA . ALA A 1 232 ? 21.477 -5.074 -9.731 1.00 92.62 232 ALA A CA 1
ATOM 1814 C C . ALA A 1 232 ? 20.560 -5.260 -10.956 1.00 92.62 232 ALA A C 1
ATOM 1816 O O . ALA A 1 232 ? 20.913 -5.987 -11.891 1.00 92.62 232 ALA A O 1
ATOM 1817 N N . LEU A 1 233 ? 19.393 -4.608 -10.955 1.00 94.44 233 LEU A N 1
ATOM 1818 C CA . LEU A 1 233 ? 18.426 -4.583 -12.052 1.00 94.44 233 LEU A CA 1
ATOM 1819 C C . LEU A 1 233 ? 18.541 -3.363 -12.967 1.00 94.44 233 LEU A C 1
ATOM 1821 O O . LEU A 1 233 ? 17.775 -3.274 -13.920 1.00 94.44 233 LEU A O 1
ATOM 1825 N N . ASP A 1 234 ? 19.502 -2.474 -12.710 1.00 95.25 234 ASP A N 1
ATOM 1826 C CA . ASP A 1 234 ? 19.673 -1.214 -13.436 1.00 95.25 234 ASP A CA 1
ATOM 1827 C C . ASP A 1 234 ? 18.416 -0.322 -13.400 1.00 95.25 234 ASP A C 1
ATOM 1829 O O . ASP A 1 234 ? 18.162 0.430 -14.342 1.00 95.25 234 ASP A O 1
ATOM 1833 N N . LEU A 1 235 ? 17.636 -0.386 -12.308 1.00 96.44 235 LEU A N 1
ATOM 1834 C CA . LEU A 1 235 ? 16.480 0.492 -12.125 1.00 96.44 235 LEU A CA 1
ATOM 1835 C C . LEU A 1 235 ? 16.937 1.952 -12.161 1.00 96.44 235 LEU A C 1
ATOM 1837 O O . LEU A 1 235 ? 17.900 2.333 -11.479 1.00 96.44 235 LEU A O 1
ATOM 1841 N N . ASP A 1 236 ? 16.231 2.764 -12.946 1.00 96.62 236 ASP A N 1
ATOM 1842 C CA . ASP A 1 236 ? 16.559 4.173 -13.103 1.00 96.62 236 ASP A CA 1
ATOM 1843 C C . ASP A 1 236 ? 16.600 4.897 -11.744 1.00 96.62 236 ASP A C 1
ATOM 1845 O O . ASP A 1 236 ? 15.777 4.678 -10.850 1.00 96.62 236 ASP A O 1
ATOM 1849 N N . ARG A 1 237 ? 17.603 5.765 -11.574 1.00 95.75 237 ARG A N 1
ATOM 1850 C CA . ARG A 1 237 ? 17.849 6.437 -10.292 1.00 95.75 237 ARG A CA 1
ATOM 1851 C C . ARG A 1 237 ? 16.768 7.452 -9.954 1.00 95.75 237 ARG A C 1
ATOM 1853 O O . ARG A 1 237 ? 16.467 7.617 -8.773 1.00 95.75 237 ARG A O 1
ATOM 1860 N N . ASP A 1 238 ? 16.227 8.140 -10.955 1.00 95.12 238 ASP A N 1
ATOM 1861 C CA . ASP A 1 238 ? 15.150 9.098 -10.741 1.00 95.12 238 ASP A CA 1
ATOM 1862 C C . ASP A 1 238 ? 13.846 8.372 -10.410 1.00 95.12 238 ASP A C 1
ATOM 1864 O O . ASP A 1 238 ? 13.167 8.772 -9.465 1.00 95.12 238 ASP A O 1
ATOM 1868 N N . LEU A 1 239 ? 13.568 7.250 -11.078 1.00 96.06 239 LEU A N 1
ATOM 1869 C CA . LEU A 1 239 ? 12.456 6.357 -10.746 1.00 96.06 239 LEU A CA 1
ATOM 1870 C C . LEU A 1 239 ? 12.564 5.848 -9.296 1.00 96.06 239 LEU A C 1
ATOM 1872 O O . LEU A 1 239 ? 11.605 5.955 -8.531 1.00 96.06 239 LEU A O 1
ATOM 1876 N N . LEU A 1 240 ? 13.736 5.362 -8.870 1.00 97.12 240 LEU A N 1
ATOM 1877 C CA . LEU A 1 240 ? 13.946 4.923 -7.486 1.00 97.12 240 LEU A CA 1
ATOM 1878 C C . LEU A 1 240 ? 13.785 6.071 -6.474 1.00 97.12 240 LEU A C 1
ATOM 1880 O O . LEU A 1 240 ? 13.251 5.856 -5.389 1.00 97.12 240 LEU A O 1
ATOM 1884 N N . ALA A 1 241 ? 14.211 7.291 -6.811 1.00 97.00 241 ALA A N 1
ATOM 1885 C CA . ALA A 1 241 ? 14.024 8.459 -5.948 1.00 97.00 241 ALA A CA 1
ATOM 1886 C C . ALA A 1 241 ? 12.543 8.872 -5.819 1.00 97.00 241 ALA A C 1
ATOM 1888 O O . ALA A 1 241 ? 12.128 9.378 -4.773 1.00 97.00 241 ALA A O 1
ATOM 1889 N N . GLU A 1 242 ? 11.734 8.655 -6.858 1.00 97.69 242 GLU A N 1
ATOM 1890 C CA . GLU A 1 242 ? 10.280 8.831 -6.799 1.00 97.69 242 GLU A CA 1
ATOM 1891 C C . GLU A 1 242 ? 9.623 7.766 -5.915 1.00 97.69 242 GLU A C 1
ATOM 1893 O O . GLU A 1 242 ? 8.862 8.129 -5.020 1.00 97.69 242 GLU A O 1
ATOM 1898 N N . ILE A 1 243 ? 9.995 6.488 -6.062 1.00 98.56 243 ILE A N 1
ATOM 1899 C CA . ILE A 1 243 ? 9.558 5.407 -5.157 1.00 98.56 243 ILE A CA 1
ATOM 1900 C C . ILE A 1 243 ? 9.925 5.736 -3.709 1.00 98.56 243 ILE A C 1
ATOM 1902 O O . ILE A 1 243 ? 9.092 5.630 -2.815 1.00 98.56 243 ILE A O 1
ATOM 1906 N N . GLU A 1 244 ? 11.153 6.194 -3.473 1.00 98.12 244 GLU A N 1
ATOM 1907 C CA . GLU A 1 244 ? 11.616 6.594 -2.147 1.00 98.12 244 GLU A CA 1
ATOM 1908 C C . GLU A 1 244 ? 10.791 7.753 -1.570 1.00 98.12 244 GLU A C 1
ATOM 1910 O O . GLU A 1 244 ? 10.572 7.809 -0.363 1.00 98.12 244 GLU A O 1
ATOM 1915 N N . THR A 1 245 ? 10.306 8.665 -2.415 1.00 98.19 245 THR A N 1
ATOM 1916 C CA . THR A 1 245 ? 9.422 9.763 -1.997 1.00 98.19 245 THR A CA 1
ATOM 1917 C C . THR A 1 245 ? 8.025 9.252 -1.648 1.00 98.19 245 THR A C 1
ATOM 1919 O O . THR A 1 245 ? 7.468 9.678 -0.641 1.00 98.19 245 THR A O 1
ATOM 1922 N N . ILE A 1 246 ? 7.484 8.322 -2.441 1.00 98.62 246 ILE A N 1
ATOM 1923 C CA . ILE A 1 246 ? 6.189 7.674 -2.194 1.00 98.62 246 ILE A CA 1
ATOM 1924 C C . ILE A 1 246 ? 6.221 6.916 -0.859 1.00 98.62 246 ILE A C 1
AT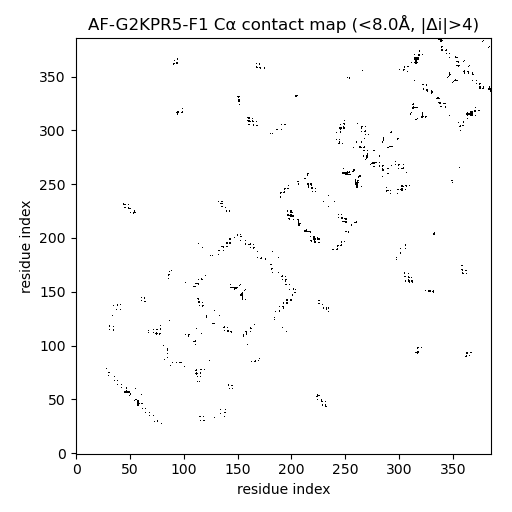OM 1926 O O . ILE A 1 246 ? 5.371 7.154 -0.006 1.00 98.62 246 ILE A O 1
ATOM 1930 N N . VAL A 1 247 ? 7.232 6.064 -0.653 1.00 98.62 247 VAL A N 1
ATOM 1931 C CA . VAL A 1 247 ? 7.411 5.281 0.581 1.00 98.62 247 VAL A CA 1
ATOM 1932 C C . VAL A 1 247 ? 7.658 6.196 1.778 1.00 98.62 247 VAL A C 1
ATOM 1934 O O . VAL A 1 247 ? 7.057 6.014 2.820 1.00 98.62 247 VAL A O 1
ATOM 1937 N N . PHE A 1 248 ? 8.453 7.259 1.638 1.00 97.88 248 PHE A N 1
ATOM 1938 C CA . PHE A 1 248 ? 8.668 8.220 2.727 1.00 97.88 248 PHE A CA 1
ATOM 1939 C C . PHE A 1 248 ? 7.367 8.840 3.265 1.00 97.88 248 PHE A C 1
ATOM 1941 O O . PHE A 1 248 ? 7.311 9.232 4.428 1.00 97.88 248 PHE A O 1
ATOM 1948 N N . CYS A 1 249 ? 6.322 8.932 2.441 1.00 97.50 249 CYS A N 1
ATOM 1949 C CA . CYS A 1 249 ? 5.027 9.471 2.835 1.00 97.50 249 CYS A CA 1
ATOM 1950 C C . CYS A 1 249 ? 4.116 8.483 3.583 1.00 97.50 249 CYS A C 1
ATOM 1952 O O . CYS A 1 249 ? 3.067 8.924 4.060 1.00 97.50 249 CYS A O 1
ATOM 1954 N N . THR A 1 250 ? 4.500 7.209 3.733 1.00 96.88 250 THR A N 1
ATOM 1955 C CA . THR A 1 250 ? 3.782 6.254 4.598 1.00 96.88 250 THR A CA 1
ATOM 1956 C C . THR A 1 250 ? 4.090 6.467 6.082 1.00 96.88 250 THR A C 1
ATOM 1958 O O . THR A 1 250 ? 3.389 5.920 6.921 1.00 96.88 250 THR A O 1
ATOM 1961 N N . ASP A 1 251 ? 5.030 7.355 6.439 1.00 95.12 251 ASP A N 1
ATOM 1962 C CA . ASP A 1 251 ? 5.269 7.748 7.834 1.00 95.12 251 ASP A CA 1
ATOM 1963 C C . ASP A 1 251 ? 4.055 8.480 8.426 1.00 95.12 251 ASP A C 1
ATOM 1965 O O . ASP A 1 251 ? 3.897 9.705 8.317 1.00 95.12 251 ASP A O 1
ATOM 1969 N N . ILE A 1 252 ? 3.208 7.711 9.107 1.00 89.00 252 ILE A N 1
ATOM 1970 C CA . ILE A 1 252 ? 1.937 8.154 9.672 1.00 89.00 252 ILE A CA 1
ATOM 1971 C C . ILE A 1 252 ? 2.041 8.870 11.033 1.00 89.00 252 ILE A C 1
ATOM 1973 O O . ILE A 1 252 ? 1.033 9.025 11.731 1.00 89.00 252 ILE A O 1
ATOM 1977 N N . THR A 1 253 ? 3.232 9.324 11.438 1.00 88.44 253 THR A N 1
ATOM 1978 C CA . THR A 1 253 ? 3.491 9.926 12.762 1.00 88.44 253 THR A CA 1
ATOM 1979 C C . THR A 1 253 ? 2.826 11.305 12.952 1.00 88.44 253 THR A C 1
ATOM 1981 O O . THR A 1 253 ? 3.476 12.349 12.972 1.00 88.44 253 THR A O 1
ATOM 1984 N N . PHE A 1 254 ? 1.503 11.345 13.132 1.00 80.12 254 PHE A N 1
ATOM 1985 C CA . PHE A 1 254 ? 0.711 12.585 13.116 1.00 80.12 254 PHE A CA 1
ATOM 1986 C C . PHE A 1 254 ? 1.032 13.574 14.248 1.00 80.12 254 PHE A C 1
ATOM 1988 O O . PHE A 1 254 ? 0.910 14.786 14.062 1.00 80.12 254 PHE A O 1
ATOM 1995 N N . PHE A 1 255 ? 1.468 13.096 15.420 1.00 83.44 255 PHE A N 1
ATOM 1996 C CA . PHE A 1 255 ? 1.811 13.970 16.551 1.00 83.44 255 PHE A CA 1
ATOM 1997 C C . PHE A 1 255 ? 3.047 14.842 16.277 1.00 83.44 255 PHE A C 1
ATOM 1999 O O . PHE A 1 255 ? 3.267 15.831 16.976 1.00 83.44 255 PHE A O 1
ATOM 2006 N N . ALA A 1 256 ? 3.833 14.513 15.247 1.00 85.19 256 ALA A N 1
ATOM 2007 C CA . ALA A 1 256 ? 4.950 15.329 14.790 1.00 85.19 256 ALA A CA 1
ATOM 2008 C C . ALA A 1 256 ? 4.507 16.571 13.988 1.00 85.19 256 ALA A C 1
ATOM 2010 O O . ALA A 1 256 ? 5.347 17.405 13.632 1.00 85.19 256 ALA A O 1
ATOM 2011 N N . GLY A 1 257 ? 3.205 16.714 13.708 1.00 86.81 257 GLY A N 1
ATOM 2012 C CA . GLY A 1 257 ? 2.645 17.842 12.971 1.00 86.81 257 GLY A CA 1
ATOM 2013 C C . GLY A 1 257 ? 3.292 17.982 11.597 1.00 86.81 257 GLY A C 1
ATOM 2014 O O . GLY A 1 257 ? 3.408 17.018 10.850 1.00 86.81 257 GLY A O 1
ATOM 2015 N N . GLU A 1 258 ? 3.765 19.182 11.272 1.00 86.31 258 GLU A N 1
ATOM 2016 C CA . GLU A 1 258 ? 4.410 19.466 9.984 1.00 86.31 258 GLU A CA 1
ATOM 2017 C C . GLU A 1 258 ? 5.790 18.819 9.824 1.00 86.31 258 GLU A C 1
ATOM 2019 O O . GLU A 1 258 ? 6.354 18.888 8.743 1.00 86.31 258 GLU A O 1
ATOM 2024 N N . ASN A 1 259 ? 6.343 18.162 10.847 1.00 87.50 259 ASN A N 1
ATOM 2025 C CA . ASN A 1 259 ? 7.540 17.341 10.655 1.00 87.50 259 ASN A CA 1
ATOM 2026 C C . ASN A 1 259 ? 7.211 15.968 10.049 1.00 87.50 259 ASN A C 1
ATOM 2028 O O . ASN A 1 259 ? 8.119 15.321 9.532 1.00 87.50 259 ASN A O 1
ATOM 2032 N N . SER A 1 260 ? 5.943 15.537 10.087 1.00 91.69 260 SER A N 1
ATOM 2033 C CA . SER A 1 260 ? 5.513 14.272 9.494 1.00 91.69 260 SER A CA 1
ATOM 2034 C C . SER A 1 260 ? 5.436 14.364 7.965 1.00 91.69 260 SER A C 1
ATOM 2036 O O . SER A 1 260 ? 4.763 15.258 7.430 1.00 91.69 260 SER A O 1
ATOM 2038 N N . PRO A 1 261 ? 6.074 13.430 7.239 1.00 94.56 261 PRO A N 1
ATOM 2039 C CA . PRO A 1 261 ? 5.968 13.335 5.790 1.00 94.56 261 PRO A CA 1
ATOM 2040 C C . PRO A 1 261 ? 4.532 13.179 5.291 1.00 94.56 261 PRO A C 1
ATOM 2042 O O . PRO A 1 261 ? 4.169 13.842 4.317 1.00 94.56 261 PRO A O 1
ATOM 2045 N N . CYS A 1 262 ? 3.698 12.369 5.957 1.00 93.88 262 CYS A N 1
ATOM 2046 C CA . CYS A 1 262 ? 2.315 12.171 5.528 1.00 93.88 262 CYS A CA 1
ATOM 2047 C C . CYS A 1 262 ? 1.496 13.460 5.689 1.00 93.88 262 CYS A C 1
ATOM 2049 O O . CYS A 1 262 ? 0.787 13.860 4.768 1.00 93.88 262 CYS A O 1
ATOM 2051 N N . VAL A 1 263 ? 1.657 14.191 6.800 1.00 92.31 263 VAL A N 1
ATOM 2052 C CA . VAL A 1 263 ? 0.945 15.459 7.040 1.00 92.31 263 VAL A CA 1
ATOM 2053 C C . VAL A 1 263 ? 1.308 16.489 5.971 1.00 92.31 263 VAL A C 1
ATOM 2055 O O . VAL A 1 263 ? 0.430 17.167 5.434 1.00 92.31 263 VAL A O 1
ATOM 2058 N N . ARG A 1 264 ? 2.594 16.584 5.618 1.00 93.50 264 ARG A N 1
ATOM 2059 C CA . ARG A 1 264 ? 3.068 17.469 4.544 1.00 93.50 264 ARG A CA 1
ATOM 2060 C C . ARG A 1 264 ? 2.529 17.047 3.181 1.00 93.50 264 ARG A C 1
ATOM 2062 O O . ARG A 1 264 ? 2.024 17.895 2.451 1.00 93.50 264 ARG A O 1
ATOM 2069 N N . MET A 1 265 ? 2.575 15.753 2.859 1.00 94.81 265 MET A N 1
ATOM 2070 C CA . MET A 1 265 ? 2.008 15.200 1.626 1.00 94.81 265 MET A CA 1
ATOM 2071 C C . MET A 1 265 ? 0.522 15.549 1.481 1.00 94.81 265 MET A C 1
ATOM 2073 O O . MET A 1 265 ? 0.113 15.971 0.404 1.00 94.81 265 MET A O 1
ATOM 2077 N N . ARG A 1 266 ? -0.280 15.435 2.547 1.00 92.62 266 ARG A N 1
ATOM 2078 C CA . ARG A 1 266 ? -1.709 15.796 2.527 1.00 92.62 266 ARG A CA 1
ATOM 2079 C C . ARG A 1 266 ? -1.936 17.262 2.159 1.00 92.62 266 ARG A C 1
ATOM 2081 O O . ARG A 1 266 ? -2.753 17.551 1.292 1.00 92.62 266 ARG A O 1
ATOM 2088 N N . LYS A 1 267 ? -1.165 18.183 2.746 1.00 92.06 267 LYS A N 1
ATOM 2089 C CA . LYS A 1 267 ? -1.237 19.616 2.403 1.00 92.06 267 LYS A CA 1
ATOM 2090 C C . LYS A 1 267 ? -0.847 19.887 0.947 1.00 92.06 267 LYS A C 1
ATOM 2092 O O . LYS A 1 267 ? -1.477 20.702 0.281 1.00 92.06 267 LYS A O 1
ATOM 2097 N N . ILE A 1 268 ? 0.180 19.195 0.455 1.00 93.00 268 ILE A N 1
ATOM 2098 C CA . ILE A 1 268 ? 0.651 19.297 -0.934 1.00 93.00 268 ILE A CA 1
ATOM 2099 C C . ILE A 1 268 ? -0.399 18.757 -1.910 1.00 93.00 268 ILE A C 1
ATOM 2101 O O . ILE A 1 268 ? -0.676 19.385 -2.930 1.00 93.00 268 ILE A O 1
ATOM 2105 N N . TYR A 1 269 ? -1.036 17.639 -1.570 1.00 93.12 269 TYR A N 1
ATOM 2106 C CA . TYR A 1 269 ? -2.148 17.095 -2.337 1.00 93.12 269 TYR A CA 1
ATOM 2107 C C . TYR A 1 269 ? -3.312 18.096 -2.414 1.00 93.12 269 TYR A C 1
ATOM 2109 O O . TYR A 1 269 ? -3.803 18.394 -3.503 1.00 93.12 269 TYR A O 1
ATOM 2117 N N . ASP A 1 270 ? -3.717 18.685 -1.284 1.00 91.12 270 ASP A N 1
ATOM 2118 C CA . ASP A 1 270 ? -4.785 19.693 -1.255 1.00 91.12 270 ASP A CA 1
ATOM 2119 C C . ASP A 1 270 ? -4.461 20.919 -2.117 1.00 91.12 270 ASP A C 1
ATOM 2121 O O . ASP A 1 270 ? -5.353 21.471 -2.766 1.00 91.12 270 ASP A O 1
ATOM 2125 N N . HIS A 1 271 ? -3.194 21.337 -2.163 1.00 90.12 271 HIS A N 1
ATOM 2126 C CA . HIS A 1 271 ? -2.753 22.414 -3.045 1.00 90.12 271 HIS A CA 1
ATOM 2127 C C . HIS A 1 271 ? -2.988 22.080 -4.524 1.00 90.12 271 HIS A C 1
ATOM 2129 O O . HIS A 1 271 ? -3.595 22.882 -5.233 1.00 90.12 271 HIS A O 1
ATOM 2135 N N . PHE A 1 272 ? -2.577 20.892 -4.978 1.00 89.62 272 PHE A N 1
ATOM 2136 C CA . PHE A 1 272 ? -2.707 20.509 -6.386 1.00 89.62 272 PHE A CA 1
ATOM 2137 C C . PHE A 1 272 ? -4.140 20.183 -6.816 1.00 89.62 272 PHE A C 1
ATOM 2139 O O . PHE A 1 272 ? -4.506 20.461 -7.958 1.00 89.62 272 PHE A O 1
ATOM 2146 N N . PHE A 1 273 ? -4.944 19.582 -5.936 1.00 89.94 273 PHE A N 1
ATOM 2147 C CA . PHE A 1 273 ? -6.207 18.952 -6.340 1.00 89.94 273 PHE A CA 1
ATOM 2148 C C . PHE A 1 273 ? -7.462 19.577 -5.726 1.00 89.94 273 PHE A C 1
ATOM 2150 O O . PHE A 1 273 ? -8.558 19.332 -6.230 1.00 89.94 273 PHE A O 1
ATOM 2157 N N . VAL A 1 274 ? -7.333 20.390 -4.673 1.00 85.00 274 VAL A N 1
ATOM 2158 C CA . VAL A 1 274 ? -8.482 21.001 -3.980 1.00 85.00 274 VAL A CA 1
ATOM 2159 C C . VAL A 1 274 ? -8.452 22.532 -4.055 1.00 85.00 274 VAL A C 1
ATOM 2161 O O . VAL A 1 274 ? -9.505 23.155 -4.175 1.00 85.00 274 VAL A O 1
ATOM 2164 N N . GLY A 1 275 ? -7.265 23.148 -4.044 1.00 76.56 275 GLY A N 1
ATOM 2165 C CA . GLY A 1 275 ? -7.084 24.599 -4.180 1.00 76.56 275 GLY A CA 1
ATOM 2166 C C . GLY A 1 275 ? -7.270 25.393 -2.881 1.00 76.56 275 GLY A C 1
ATOM 2167 O O . GLY A 1 275 ? -7.570 26.584 -2.926 1.00 76.56 275 GLY A O 1
ATOM 2168 N N . ASN A 1 276 ? -7.103 24.748 -1.721 1.00 69.06 276 ASN A N 1
ATOM 2169 C CA . ASN A 1 276 ? -7.364 25.347 -0.403 1.00 69.06 276 ASN A CA 1
ATOM 2170 C C . ASN A 1 276 ? -6.114 25.882 0.326 1.00 69.06 276 ASN A C 1
ATOM 2172 O O . ASN A 1 276 ? -6.235 26.338 1.463 1.00 69.06 276 ASN A O 1
ATOM 2176 N N . VAL A 1 277 ? -4.925 25.823 -0.285 1.00 72.06 277 VAL A N 1
ATOM 2177 C CA . VAL A 1 277 ? -3.652 26.179 0.369 1.00 72.06 277 VAL A CA 1
ATOM 2178 C C . VAL A 1 277 ? -2.906 27.240 -0.438 1.00 72.06 277 VAL A C 1
ATOM 2180 O O . VAL A 1 277 ? -2.833 27.144 -1.665 1.00 72.06 277 VAL A O 1
ATOM 2183 N N . THR A 1 278 ? -2.365 28.256 0.244 1.00 71.06 278 THR A N 1
ATOM 2184 C CA . THR A 1 278 ? -1.601 29.337 -0.400 1.00 71.06 278 THR A CA 1
ATOM 2185 C C . THR A 1 278 ? -0.215 28.854 -0.849 1.00 71.06 278 THR A C 1
ATOM 2187 O O . THR A 1 278 ? 0.340 27.932 -0.255 1.00 71.06 278 THR A O 1
ATOM 2190 N N . GLU A 1 279 ? 0.355 29.452 -1.903 1.00 70.12 279 GLU A N 1
ATOM 2191 C CA . GLU A 1 279 ? 1.668 29.048 -2.448 1.00 70.12 279 GLU A CA 1
ATOM 2192 C C . GLU A 1 279 ? 2.810 29.194 -1.424 1.00 70.12 279 GLU A C 1
ATOM 2194 O O . GLU A 1 279 ? 3.666 28.311 -1.323 1.00 70.12 279 GLU A O 1
ATOM 2199 N N . ASP A 1 280 ? 2.789 30.258 -0.612 1.00 67.06 280 ASP A N 1
ATOM 2200 C CA . ASP A 1 280 ? 3.812 30.526 0.409 1.00 67.06 280 ASP A CA 1
ATOM 2201 C C . ASP A 1 280 ? 3.839 29.440 1.505 1.00 67.06 280 ASP A C 1
ATOM 2203 O O . ASP A 1 280 ? 4.908 29.098 2.019 1.00 67.06 280 ASP A O 1
ATOM 2207 N N . ASP A 1 281 ? 2.683 28.843 1.822 1.00 74.00 281 ASP A N 1
ATOM 2208 C CA . ASP A 1 281 ? 2.570 27.763 2.809 1.00 74.00 281 ASP A CA 1
ATOM 2209 C C . ASP A 1 281 ? 3.126 26.426 2.281 1.00 74.00 281 ASP A C 1
ATOM 2211 O O . ASP A 1 281 ? 3.546 25.574 3.066 1.00 74.00 281 ASP A O 1
ATOM 2215 N N . ILE A 1 282 ? 3.155 26.226 0.958 1.00 84.31 282 ILE A N 1
ATOM 2216 C CA . ILE A 1 282 ? 3.508 24.944 0.326 1.00 84.31 282 ILE A CA 1
ATOM 2217 C C . ILE A 1 282 ? 5.007 24.783 0.097 1.00 84.31 282 ILE A C 1
ATOM 2219 O O . ILE A 1 282 ? 5.529 23.681 0.290 1.00 84.31 282 ILE A O 1
ATOM 2223 N N . GLY A 1 283 ? 5.731 25.857 -0.230 1.00 82.62 283 GLY A N 1
ATOM 2224 C CA . GLY A 1 283 ? 7.178 25.780 -0.470 1.00 82.62 283 GLY A CA 1
ATOM 2225 C C . GLY A 1 283 ? 7.953 25.179 0.715 1.00 82.62 283 GLY A C 1
ATOM 2226 O O . GLY A 1 283 ? 8.848 24.353 0.532 1.00 82.62 283 GLY A O 1
ATOM 2227 N N . MET A 1 284 ? 7.548 25.504 1.948 1.00 82.81 284 MET A N 1
ATOM 2228 C CA . MET A 1 284 ? 8.129 24.923 3.168 1.00 82.81 284 MET A CA 1
ATOM 2229 C C . MET A 1 284 ? 7.752 23.447 3.373 1.00 82.81 284 MET A C 1
ATOM 2231 O O . MET A 1 284 ? 8.519 22.688 3.969 1.00 82.81 284 MET A O 1
ATOM 2235 N N . MET A 1 285 ? 6.610 23.009 2.835 1.00 86.88 285 MET A N 1
ATOM 2236 C CA . MET A 1 285 ? 6.173 21.610 2.863 1.00 86.88 285 MET A CA 1
ATOM 2237 C C . MET A 1 285 ? 6.890 20.755 1.814 1.00 86.88 285 MET A C 1
ATOM 2239 O O . MET A 1 285 ? 6.905 19.534 1.955 1.00 86.88 285 MET A O 1
ATOM 2243 N N . MET A 1 286 ? 7.549 21.347 0.815 1.00 87.75 286 MET A N 1
ATOM 2244 C CA . MET A 1 286 ? 8.269 20.659 -0.269 1.00 87.75 286 MET A CA 1
ATOM 2245 C C . MET A 1 286 ? 9.802 20.661 -0.087 1.00 87.75 286 MET A C 1
ATOM 2247 O O . MET A 1 286 ? 10.567 20.766 -1.041 1.00 87.75 286 MET A O 1
ATOM 2251 N N . ILE A 1 287 ? 10.298 20.523 1.147 1.00 88.62 287 ILE A N 1
ATOM 2252 C CA . ILE A 1 287 ? 11.738 20.353 1.427 1.00 88.62 287 ILE A CA 1
ATOM 2253 C C . ILE A 1 287 ? 12.176 18.878 1.450 1.00 88.62 287 ILE A C 1
ATOM 2255 O O . ILE A 1 287 ? 11.392 17.984 1.784 1.00 88.62 287 ILE A O 1
ATOM 2259 N N . GLY A 1 288 ? 13.460 18.623 1.181 1.00 91.19 288 GLY A N 1
ATOM 2260 C CA . GLY A 1 288 ? 14.045 17.278 1.228 1.00 91.19 288 GLY A CA 1
ATOM 2261 C C . GLY A 1 288 ? 13.499 16.375 0.121 1.00 91.19 288 GLY A C 1
ATOM 2262 O O . GLY A 1 288 ? 13.404 16.804 -1.027 1.00 91.19 288 GLY A O 1
ATOM 2263 N N . LYS A 1 289 ? 13.118 15.138 0.467 1.00 92.81 289 LYS A N 1
ATOM 2264 C CA . LYS A 1 289 ? 12.542 14.173 -0.489 1.00 92.81 289 LYS A CA 1
ATOM 2265 C C . LYS A 1 289 ? 11.257 14.688 -1.149 1.00 92.81 289 LYS A C 1
ATOM 2267 O O . LYS A 1 289 ? 11.058 14.491 -2.341 1.00 92.81 289 LYS A O 1
ATOM 2272 N N . LEU A 1 290 ? 10.442 15.449 -0.410 1.00 94.31 290 LEU A N 1
ATOM 2273 C CA . LEU A 1 290 ? 9.160 15.973 -0.902 1.00 94.31 290 LEU A CA 1
ATOM 2274 C C . LEU A 1 290 ? 9.304 17.071 -1.965 1.00 94.31 290 LEU A C 1
ATOM 2276 O O . LEU A 1 290 ? 8.314 17.450 -2.583 1.00 94.31 290 LEU A O 1
ATOM 2280 N N . ARG A 1 291 ? 10.523 17.569 -2.217 1.00 94.44 291 ARG A N 1
ATOM 2281 C CA . ARG A 1 291 ? 10.773 18.553 -3.280 1.00 94.44 291 ARG A CA 1
ATOM 2282 C C . ARG A 1 291 ? 10.381 18.033 -4.663 1.00 94.44 291 ARG A C 1
ATOM 2284 O O . ARG A 1 291 ? 10.041 18.826 -5.530 1.00 94.44 291 ARG A O 1
ATOM 2291 N N . ARG A 1 292 ? 10.393 16.711 -4.872 1.00 93.00 292 ARG A N 1
ATOM 2292 C CA . ARG A 1 292 ? 10.012 16.100 -6.156 1.00 93.00 292 ARG A CA 1
ATOM 2293 C C . ARG A 1 292 ? 8.536 16.319 -6.519 1.00 93.00 292 ARG A C 1
ATOM 2295 O O . ARG A 1 292 ? 8.189 16.154 -7.680 1.00 93.00 292 ARG A O 1
ATOM 2302 N N . PHE A 1 293 ? 7.681 16.714 -5.572 1.00 92.44 293 PHE A N 1
ATOM 2303 C CA . PHE A 1 293 ? 6.280 17.028 -5.864 1.00 92.44 293 PHE A CA 1
ATOM 2304 C C . PHE A 1 293 ? 6.084 18.346 -6.623 1.00 92.44 293 PHE A C 1
ATOM 2306 O O . PHE A 1 293 ? 5.088 18.459 -7.328 1.00 92.44 293 PHE A O 1
ATOM 2313 N N . ASP A 1 294 ? 7.011 19.305 -6.507 1.00 87.44 294 ASP A N 1
ATOM 2314 C CA . ASP A 1 294 ? 6.892 20.668 -7.066 1.00 87.44 294 ASP A CA 1
ATOM 2315 C C . ASP A 1 294 ? 6.573 20.657 -8.574 1.00 87.44 294 ASP A C 1
ATOM 2317 O O . ASP A 1 294 ? 5.717 21.388 -9.064 1.00 87.44 294 ASP A O 1
ATOM 2321 N N . GLU A 1 295 ? 7.184 19.725 -9.306 1.00 82.81 295 GLU A N 1
ATOM 2322 C CA . GLU A 1 295 ? 7.022 19.584 -10.757 1.00 82.81 295 GLU A CA 1
ATOM 2323 C C . GLU A 1 295 ? 6.217 18.332 -11.154 1.00 82.81 295 GLU A C 1
ATOM 2325 O O . GLU A 1 295 ? 6.026 18.065 -12.341 1.00 82.81 295 GLU A O 1
ATOM 2330 N N . ASN A 1 296 ? 5.735 17.547 -10.181 1.00 91.94 296 ASN A N 1
ATOM 2331 C CA . ASN A 1 296 ? 5.100 16.253 -10.430 1.00 91.94 296 ASN A CA 1
ATOM 2332 C C . ASN A 1 296 ? 3.855 16.026 -9.544 1.00 91.94 296 ASN A C 1
ATOM 2334 O O . ASN A 1 296 ? 3.895 15.250 -8.584 1.00 91.94 296 ASN A O 1
ATOM 2338 N N . PRO A 1 297 ? 2.703 16.642 -9.880 1.00 92.31 297 PRO A N 1
ATOM 2339 C CA . PRO A 1 297 ? 1.448 16.420 -9.155 1.00 92.31 297 PRO A CA 1
ATOM 2340 C C . PRO A 1 297 ? 0.997 14.951 -9.160 1.00 92.31 297 PRO A C 1
ATOM 2342 O O . PRO A 1 297 ? 0.360 14.489 -8.213 1.00 92.31 297 PRO A O 1
ATOM 2345 N N . ALA A 1 298 ? 1.358 14.186 -10.197 1.00 95.19 298 ALA A N 1
ATOM 2346 C CA . ALA A 1 298 ? 1.065 12.757 -10.265 1.00 95.19 298 ALA A CA 1
ATOM 2347 C C . ALA A 1 298 ? 1.785 11.973 -9.156 1.00 95.19 298 ALA A C 1
ATOM 2349 O O . ALA A 1 298 ? 1.203 11.059 -8.581 1.00 95.19 298 ALA A O 1
ATOM 2350 N N . LEU A 1 299 ? 3.009 12.369 -8.792 1.00 96.88 299 LEU A N 1
ATOM 2351 C CA . LEU A 1 299 ? 3.746 11.791 -7.666 1.00 96.88 299 LEU A CA 1
ATOM 2352 C C . LEU A 1 299 ? 3.044 12.046 -6.326 1.00 96.88 299 LEU A C 1
ATOM 2354 O O . LEU A 1 299 ? 2.989 11.147 -5.490 1.00 96.88 299 LEU A O 1
ATOM 2358 N N . SER A 1 300 ? 2.439 13.225 -6.141 1.00 95.94 300 SER A N 1
ATOM 2359 C CA . SER A 1 300 ? 1.616 13.510 -4.956 1.00 95.94 300 SER A CA 1
ATOM 2360 C C . SER A 1 300 ? 0.341 12.657 -4.921 1.00 95.94 300 SER A C 1
ATOM 2362 O O . SER A 1 300 ? -0.015 12.145 -3.860 1.00 95.94 300 SER A O 1
ATOM 2364 N N . MET A 1 301 ? -0.313 12.444 -6.070 1.00 96.69 301 MET A N 1
ATOM 2365 C CA . MET A 1 301 ? -1.453 11.525 -6.185 1.00 96.69 301 MET A CA 1
ATOM 2366 C C . MET A 1 301 ? -1.051 10.085 -5.832 1.00 96.69 301 MET A C 1
ATOM 2368 O O . MET A 1 301 ? -1.712 9.453 -5.017 1.00 96.69 301 MET A O 1
ATOM 2372 N N . MET A 1 302 ? 0.050 9.579 -6.395 1.00 98.44 302 MET A N 1
ATOM 2373 C CA . MET A 1 302 ? 0.577 8.239 -6.103 1.00 98.44 302 MET A CA 1
ATOM 2374 C C . MET A 1 302 ? 0.885 8.046 -4.615 1.00 98.44 302 MET A C 1
ATOM 2376 O O . MET A 1 302 ? 0.441 7.067 -4.019 1.00 98.44 302 MET A O 1
ATOM 2380 N N . ALA A 1 303 ? 1.579 9.006 -3.997 1.00 98.31 303 ALA A N 1
ATOM 2381 C CA . ALA A 1 303 ? 1.875 8.966 -2.569 1.00 98.31 303 ALA A CA 1
ATOM 2382 C C . ALA A 1 303 ? 0.592 8.927 -1.720 1.00 98.31 303 ALA A C 1
ATOM 2384 O O . ALA A 1 303 ? 0.509 8.154 -0.767 1.00 98.31 303 ALA A O 1
ATOM 2385 N N . MET A 1 304 ? -0.442 9.686 -2.106 1.00 97.44 304 MET A N 1
ATOM 2386 C CA . MET A 1 304 ? -1.730 9.654 -1.411 1.00 97.44 304 MET A CA 1
ATOM 2387 C C . MET A 1 304 ? -2.456 8.315 -1.577 1.00 97.44 304 MET A C 1
ATOM 2389 O O . MET A 1 304 ? -2.986 7.790 -0.603 1.00 97.44 304 MET A O 1
ATOM 2393 N N . LEU A 1 305 ? -2.459 7.738 -2.784 1.00 98.38 305 LEU A N 1
ATOM 2394 C CA . LEU A 1 305 ? -3.065 6.427 -3.030 1.00 98.38 305 LEU A CA 1
ATOM 2395 C C . LEU A 1 305 ? -2.373 5.326 -2.214 1.00 98.38 305 LEU A C 1
ATOM 2397 O O . LEU A 1 305 ? -3.060 4.470 -1.662 1.00 98.38 305 LEU A O 1
ATOM 2401 N N . LEU A 1 306 ? -1.037 5.346 -2.100 1.00 98.75 306 LEU A N 1
ATOM 2402 C CA . LEU A 1 306 ? -0.326 4.379 -1.258 1.00 98.75 306 LEU A CA 1
ATOM 2403 C C . LEU A 1 306 ? -0.649 4.593 0.223 1.00 98.75 306 LEU A C 1
ATOM 2405 O O . LEU A 1 306 ? -0.948 3.626 0.912 1.00 98.75 306 LEU A O 1
ATOM 2409 N N . HIS A 1 307 ? -0.645 5.840 0.700 1.00 98.00 307 HIS A N 1
ATOM 2410 C CA . HIS A 1 307 ? -1.007 6.149 2.082 1.00 98.00 307 HIS A CA 1
ATOM 2411 C C . HIS A 1 307 ? -2.410 5.635 2.441 1.00 98.00 307 HIS A C 1
ATOM 2413 O O . HIS A 1 307 ? -2.598 5.023 3.488 1.00 98.00 307 HIS A O 1
ATOM 2419 N N . GLU A 1 308 ? -3.397 5.850 1.568 1.00 98.19 308 GLU A N 1
ATOM 2420 C CA . GLU A 1 308 ? -4.767 5.369 1.778 1.00 98.19 308 GLU A CA 1
ATOM 2421 C C . GLU A 1 308 ? -4.877 3.844 1.724 1.00 98.19 308 GLU A C 1
ATOM 2423 O O . GLU A 1 308 ? -5.687 3.267 2.450 1.00 98.19 308 GLU A O 1
ATOM 2428 N N . ALA A 1 309 ? -4.075 3.183 0.884 1.00 98.69 309 ALA A N 1
ATOM 2429 C CA . ALA A 1 309 ? -3.999 1.728 0.859 1.00 98.69 309 ALA A CA 1
ATOM 2430 C C . ALA A 1 309 ? -3.398 1.162 2.149 1.00 98.69 309 ALA A C 1
ATOM 2432 O O . ALA A 1 309 ? -3.939 0.202 2.693 1.00 98.69 309 ALA A O 1
ATOM 2433 N N . ASP A 1 310 ? -2.324 1.778 2.640 1.00 98.44 310 ASP A N 1
ATOM 2434 C CA . ASP A 1 310 ? -1.606 1.386 3.853 1.00 98.44 310 ASP A CA 1
ATOM 2435 C C . ASP A 1 310 ? -2.518 1.420 5.092 1.00 98.44 310 ASP A C 1
ATOM 2437 O O . ASP A 1 310 ? -2.623 0.464 5.859 1.00 98.44 310 ASP A O 1
ATOM 2441 N N . VAL A 1 311 ? -3.331 2.470 5.222 1.00 97.38 311 VAL A N 1
ATOM 2442 C CA . VAL A 1 311 ? -4.311 2.581 6.317 1.00 97.38 311 VAL A CA 1
ATOM 2443 C C . VAL A 1 311 ? -5.655 1.897 6.024 1.00 97.38 311 VAL A C 1
ATOM 2445 O O . VAL A 1 311 ? -6.537 1.868 6.889 1.00 97.38 311 VAL A O 1
ATOM 2448 N N . GLY A 1 312 ? -5.840 1.352 4.819 1.00 97.38 312 GLY A N 1
ATOM 2449 C CA . GLY A 1 312 ? -7.124 0.869 4.307 1.00 97.38 312 GLY A CA 1
ATOM 2450 C C . GLY A 1 312 ? -7.727 -0.268 5.132 1.00 97.38 312 GLY A C 1
ATOM 2451 O O . GLY A 1 312 ? -8.919 -0.232 5.438 1.00 97.38 312 GLY A O 1
ATOM 2452 N N . SER A 1 313 ? -6.910 -1.223 5.582 1.00 96.00 313 SER A N 1
ATOM 2453 C CA . SER A 1 313 ? -7.368 -2.337 6.432 1.00 96.00 313 SER A CA 1
ATOM 2454 C C . SER A 1 313 ? -7.904 -1.850 7.779 1.00 96.00 313 SER A C 1
ATOM 2456 O O . SER A 1 313 ? -8.924 -2.339 8.268 1.00 96.00 313 SER A O 1
ATOM 2458 N N . SER A 1 314 ? -7.245 -0.837 8.343 1.00 95.75 314 SER A N 1
ATOM 2459 C CA . SER A 1 314 ? -7.551 -0.262 9.654 1.00 95.75 314 SER A CA 1
ATOM 2460 C C . SER A 1 314 ? -8.741 0.701 9.619 1.00 95.75 314 SER A C 1
ATOM 2462 O O . SER A 1 314 ? -9.447 0.836 10.618 1.00 95.75 314 SER A O 1
ATOM 2464 N N . ALA A 1 315 ? -8.995 1.366 8.488 1.00 95.62 315 ALA A N 1
ATOM 2465 C CA . ALA A 1 315 ? -9.963 2.466 8.392 1.00 95.62 315 ALA A CA 1
ATOM 2466 C C . ALA A 1 315 ? -11.112 2.255 7.395 1.00 95.62 315 ALA A C 1
ATOM 2468 O O . ALA A 1 315 ? -12.105 2.980 7.442 1.00 95.62 315 ALA A O 1
ATOM 2469 N N . GLY A 1 316 ? -10.974 1.322 6.457 1.00 95.44 316 GLY A N 1
ATOM 2470 C CA . GLY A 1 316 ? -11.757 1.318 5.223 1.00 95.44 316 GLY A CA 1
ATOM 2471 C C . GLY A 1 316 ? -12.568 0.059 4.947 1.00 95.44 316 GLY A C 1
ATOM 2472 O O . GLY A 1 316 ? -13.211 -0.002 3.902 1.00 95.44 316 GLY A O 1
ATOM 2473 N N . LEU A 1 317 ? -12.548 -0.943 5.833 1.00 96.62 317 LEU A N 1
ATOM 2474 C CA . LEU A 1 317 ? -13.178 -2.242 5.567 1.00 96.62 317 LEU A CA 1
ATOM 2475 C C . LEU A 1 317 ? -14.454 -2.482 6.379 1.00 96.62 317 LEU A C 1
ATOM 2477 O O . LEU A 1 317 ? -15.563 -2.272 5.888 1.00 96.62 317 LEU A O 1
ATOM 2481 N N . SER A 1 318 ? -14.314 -2.928 7.622 1.00 96.69 318 SER A N 1
ATOM 2482 C CA . SER A 1 318 ? -15.422 -3.180 8.540 1.00 96.69 318 SER A CA 1
ATOM 2483 C C . SER A 1 318 ? -14.998 -2.850 9.964 1.00 96.69 318 SER A C 1
ATOM 2485 O O . SER A 1 318 ? -13.808 -2.820 10.268 1.00 96.69 318 SER A O 1
ATOM 2487 N N . TYR A 1 319 ? -15.970 -2.625 10.851 1.00 97.06 319 TYR A N 1
ATOM 2488 C CA . TYR A 1 319 ? -15.676 -2.340 12.256 1.00 97.06 319 TYR A CA 1
ATOM 2489 C C . TYR A 1 319 ? -14.907 -3.481 12.930 1.00 97.06 319 TYR A C 1
ATOM 2491 O O . TYR A 1 319 ? -13.963 -3.237 13.675 1.00 97.06 319 TYR A O 1
ATOM 2499 N N . GLU A 1 320 ? -15.260 -4.727 12.617 1.00 95.69 320 GLU A N 1
ATOM 2500 C CA . GLU A 1 320 ? -14.564 -5.911 13.118 1.00 95.69 320 GLU A CA 1
ATOM 2501 C C . GLU A 1 320 ? -13.108 -5.960 12.648 1.00 95.69 320 GLU A C 1
ATOM 2503 O O . GLU A 1 320 ? -12.214 -6.129 13.476 1.00 95.69 320 GLU A O 1
ATOM 2508 N N . GLN A 1 321 ? -12.853 -5.711 11.359 1.00 96.25 321 GLN A N 1
ATOM 2509 C CA . GLN A 1 321 ? -11.484 -5.632 10.853 1.00 96.25 321 GLN A CA 1
ATOM 2510 C C . GLN A 1 321 ? -10.699 -4.519 11.553 1.00 96.25 321 GLN A C 1
ATOM 2512 O O . GLN A 1 321 ? -9.615 -4.767 12.068 1.00 96.25 321 GLN A O 1
ATOM 2517 N N . SER A 1 322 ? -11.263 -3.312 11.646 1.00 97.19 322 SER A N 1
ATOM 2518 C CA . SER A 1 322 ? -10.622 -2.178 12.319 1.00 97.19 322 SER A CA 1
ATOM 2519 C C . SER A 1 322 ? -10.265 -2.478 13.775 1.00 97.19 322 SER A C 1
ATOM 2521 O O . SER A 1 322 ? -9.224 -2.028 14.253 1.00 97.19 322 SER A O 1
ATOM 2523 N N . ARG A 1 323 ? -11.096 -3.249 14.490 1.00 96.44 323 ARG A N 1
ATOM 2524 C CA . ARG A 1 323 ? -10.789 -3.718 15.850 1.00 96.44 323 ARG A CA 1
ATOM 2525 C C . ARG A 1 323 ? -9.571 -4.632 15.862 1.00 96.44 323 ARG A C 1
ATOM 2527 O O . ARG A 1 323 ? -8.671 -4.391 16.662 1.00 96.44 323 ARG A O 1
ATOM 2534 N N . VAL A 1 324 ? -9.542 -5.638 14.985 1.00 95.56 324 VAL A N 1
ATOM 2535 C CA . VAL A 1 324 ? -8.420 -6.584 14.863 1.00 95.56 324 VAL A CA 1
ATOM 2536 C C . VAL A 1 324 ? -7.125 -5.843 14.554 1.00 95.56 324 VAL A C 1
ATOM 2538 O O . VAL A 1 324 ? -6.159 -6.000 15.291 1.00 95.56 324 VAL A O 1
ATOM 2541 N N . GLU A 1 325 ? -7.127 -4.963 13.553 1.00 96.38 325 GLU A N 1
ATOM 2542 C CA . GLU A 1 325 ? -5.932 -4.190 13.198 1.00 96.38 325 GLU A CA 1
ATOM 2543 C C . GLU A 1 325 ? -5.480 -3.277 14.346 1.00 96.38 325 GLU A C 1
ATOM 2545 O O . GLU A 1 325 ? -4.298 -3.226 14.674 1.00 96.38 325 GLU A O 1
ATOM 2550 N N . THR A 1 326 ? -6.414 -2.601 15.028 1.00 95.69 326 THR A N 1
ATOM 2551 C CA . THR A 1 326 ? -6.076 -1.754 16.186 1.00 95.69 326 THR A CA 1
ATOM 2552 C C . THR A 1 326 ? -5.423 -2.583 17.297 1.00 95.69 326 THR A C 1
ATOM 2554 O O . THR A 1 326 ? -4.434 -2.138 17.877 1.00 95.69 326 THR A O 1
ATOM 2557 N N . MET A 1 327 ? -5.947 -3.777 17.596 1.00 95.56 327 MET A N 1
ATOM 2558 C CA . MET A 1 327 ? -5.342 -4.682 18.579 1.00 95.56 327 MET A CA 1
ATOM 2559 C C . MET A 1 327 ? -3.934 -5.102 18.148 1.00 95.56 327 MET A C 1
ATOM 2561 O O . MET A 1 327 ? -3.006 -4.916 18.930 1.00 95.56 327 MET A O 1
ATOM 2565 N N . SER A 1 328 ? -3.753 -5.548 16.902 1.00 95.06 328 SER A N 1
ATOM 2566 C CA . SER A 1 328 ? -2.443 -5.945 16.371 1.00 95.06 328 SER A CA 1
ATOM 2567 C C . SER A 1 328 ? -1.406 -4.819 16.446 1.00 95.06 328 SER A C 1
ATOM 2569 O O . SER A 1 328 ? -0.290 -5.055 16.903 1.00 95.06 328 SER A O 1
ATOM 2571 N N . ILE A 1 329 ? -1.763 -3.581 16.067 1.00 93.94 329 ILE A N 1
ATOM 2572 C CA . ILE A 1 329 ? -0.849 -2.424 16.150 1.00 93.94 329 ILE A CA 1
ATOM 2573 C C . ILE A 1 329 ? -0.453 -2.154 17.606 1.00 93.94 329 ILE A C 1
ATOM 2575 O O . ILE A 1 329 ? 0.710 -1.863 17.891 1.00 93.94 329 ILE A O 1
ATOM 2579 N N . MET A 1 330 ? -1.415 -2.192 18.534 1.00 92.69 330 MET A N 1
ATOM 2580 C CA . MET A 1 330 ? -1.132 -1.920 19.945 1.00 92.69 330 MET A CA 1
ATOM 2581 C C . MET A 1 330 ? -0.253 -3.018 20.550 1.00 92.69 330 MET A C 1
ATOM 2583 O O . MET A 1 330 ? 0.753 -2.696 21.182 1.00 92.69 330 MET A O 1
ATOM 2587 N N . GLU A 1 331 ? -0.573 -4.289 20.304 1.00 93.56 331 GLU A N 1
ATOM 2588 C CA . GLU A 1 331 ? 0.212 -5.427 20.787 1.00 93.56 331 GLU A CA 1
ATOM 2589 C C . GLU A 1 331 ? 1.638 -5.414 20.235 1.00 93.56 331 GLU A C 1
ATOM 2591 O O . GLU A 1 331 ? 2.585 -5.620 20.996 1.00 93.56 331 GLU A O 1
ATOM 2596 N N . GLU A 1 332 ? 1.814 -5.096 18.951 1.00 93.50 332 GLU A N 1
ATOM 2597 C CA . GLU A 1 332 ? 3.140 -4.969 18.344 1.00 93.50 332 GLU A CA 1
ATOM 2598 C C . GLU A 1 332 ? 3.986 -3.889 19.035 1.00 93.50 332 GLU A C 1
ATOM 2600 O O . GLU A 1 332 ? 5.163 -4.102 19.320 1.00 93.50 332 GLU A O 1
ATOM 2605 N N . ARG A 1 333 ? 3.359 -2.770 19.418 1.00 89.12 333 ARG A N 1
ATOM 2606 C CA . ARG A 1 333 ? 3.991 -1.679 20.180 1.00 89.12 333 ARG A CA 1
ATOM 2607 C C . ARG A 1 333 ? 4.174 -1.993 21.671 1.00 89.12 333 ARG A C 1
ATOM 2609 O O . ARG A 1 333 ? 4.609 -1.125 22.430 1.00 89.12 333 ARG A O 1
ATOM 2616 N N . GLY A 1 334 ? 3.813 -3.194 22.124 1.00 89.56 334 GLY A N 1
ATOM 2617 C CA . GLY A 1 334 ? 3.850 -3.592 23.534 1.00 89.56 334 GLY A CA 1
ATOM 2618 C C . GLY A 1 334 ? 2.777 -2.924 24.403 1.00 89.56 334 GLY A C 1
ATOM 2619 O O . GLY A 1 334 ? 2.892 -2.908 25.632 1.00 89.56 334 GLY A O 1
ATOM 2620 N N . VAL A 1 335 ? 1.736 -2.358 23.789 1.00 88.19 335 VAL A N 1
ATOM 2621 C CA . VAL A 1 335 ? 0.587 -1.747 24.463 1.00 88.19 335 VAL A CA 1
ATOM 2622 C C . VAL A 1 335 ? -0.540 -2.776 24.539 1.00 88.19 335 VAL A C 1
ATOM 2624 O O . VAL A 1 335 ? -1.158 -3.127 23.545 1.00 88.19 335 VAL A O 1
ATOM 2627 N N . MET A 1 336 ? -0.854 -3.239 25.748 1.00 84.19 336 MET A N 1
ATOM 2628 C CA . MET A 1 336 ? -1.855 -4.299 25.965 1.00 84.19 336 MET A CA 1
ATOM 2629 C C . MET A 1 336 ? -3.309 -3.803 25.960 1.00 84.19 336 MET A C 1
ATOM 2631 O O . MET A 1 336 ? -4.220 -4.549 26.313 1.00 84.19 336 MET A O 1
ATOM 2635 N N . THR A 1 337 ? -3.541 -2.529 25.649 1.00 90.44 337 THR A N 1
ATOM 2636 C CA . THR A 1 337 ? -4.878 -1.939 25.618 1.00 90.44 337 THR A CA 1
ATOM 2637 C C . THR A 1 337 ? -5.147 -1.337 24.249 1.00 90.44 337 THR A C 1
ATOM 2639 O O . THR A 1 337 ? -4.457 -0.430 23.801 1.00 90.44 337 THR A O 1
ATOM 2642 N N . ALA A 1 338 ? -6.200 -1.827 23.606 1.00 93.94 338 ALA A N 1
ATOM 2643 C CA . ALA A 1 338 ? -6.790 -1.255 22.407 1.00 93.94 338 ALA A CA 1
ATOM 2644 C C . ALA A 1 338 ? -8.285 -1.067 22.665 1.00 93.94 338 ALA A C 1
ATOM 2646 O O . ALA A 1 338 ? -8.896 -1.853 23.390 1.00 93.94 338 ALA A O 1
ATOM 2647 N N . GLY A 1 339 ? -8.885 -0.021 22.104 1.00 96.31 339 GLY A N 1
ATOM 2648 C CA . GLY A 1 339 ? -10.299 0.252 22.332 1.00 96.31 339 GLY A CA 1
ATOM 2649 C C . GLY A 1 339 ? -10.886 1.286 21.379 1.00 96.31 339 GLY A C 1
ATOM 2650 O O . GLY A 1 339 ? -10.155 1.938 20.622 1.00 96.31 339 GLY A O 1
ATOM 2651 N N . PRO A 1 340 ? -12.209 1.501 21.445 1.00 97.12 340 PRO A N 1
ATOM 2652 C CA . PRO A 1 340 ? -12.940 2.311 20.472 1.00 97.12 340 PRO A CA 1
ATOM 2653 C C . PRO A 1 340 ? -12.513 3.784 20.472 1.00 97.12 340 PRO A C 1
ATOM 2655 O O . PRO A 1 340 ? -12.532 4.426 19.425 1.00 97.12 340 PRO A O 1
ATOM 2658 N N . LYS A 1 341 ? -12.035 4.318 21.607 1.00 96.62 341 LYS A N 1
ATOM 2659 C CA . LYS A 1 341 ? -11.464 5.677 21.683 1.00 96.62 341 LYS A CA 1
ATOM 2660 C C . LYS A 1 341 ? -10.203 5.832 20.835 1.00 96.62 341 LYS A C 1
ATOM 2662 O O . LYS A 1 341 ? -10.025 6.877 20.219 1.00 96.62 341 LYS A O 1
ATOM 2667 N N . MET A 1 342 ? -9.339 4.816 20.814 1.00 95.12 342 MET A N 1
ATOM 2668 C CA . MET A 1 342 ? -8.100 4.846 20.032 1.00 95.12 342 MET A CA 1
ATOM 2669 C C . MET A 1 342 ? -8.413 4.763 18.542 1.00 95.12 342 MET A C 1
ATOM 2671 O O . MET A 1 342 ? -7.916 5.582 17.774 1.00 95.12 342 MET A O 1
ATOM 2675 N N . LEU A 1 343 ? -9.312 3.849 18.162 1.00 96.62 343 LEU A N 1
ATOM 2676 C CA . LEU A 1 343 ? -9.796 3.734 16.789 1.00 96.62 343 LEU A CA 1
ATOM 2677 C C . LEU A 1 343 ? -10.438 5.047 16.315 1.00 96.62 343 LEU A C 1
ATOM 2679 O O . LEU A 1 343 ? -10.065 5.579 15.274 1.00 96.62 343 LEU A O 1
ATOM 2683 N N . LEU A 1 344 ? -11.345 5.638 17.098 1.00 96.56 344 LEU A N 1
ATOM 2684 C CA . LEU A 1 344 ? -11.972 6.907 16.723 1.00 96.56 344 LEU A CA 1
ATOM 2685 C C . LEU A 1 344 ? -10.953 8.058 16.641 1.00 96.56 344 LEU A C 1
ATOM 2687 O O . LEU A 1 344 ? -11.061 8.902 15.750 1.00 96.56 344 LEU A O 1
ATOM 2691 N N . ALA A 1 345 ? -9.954 8.102 17.530 1.00 94.38 345 ALA A N 1
ATOM 2692 C CA . ALA A 1 345 ? -8.882 9.096 17.478 1.00 94.38 345 ALA A CA 1
ATOM 2693 C C . ALA A 1 345 ? -8.021 8.948 16.215 1.00 94.38 345 ALA A C 1
ATOM 2695 O O . ALA A 1 345 ? -7.771 9.946 15.547 1.00 94.38 345 ALA A O 1
ATOM 2696 N N . PHE A 1 346 ? -7.642 7.727 15.835 1.00 94.00 346 PHE A N 1
ATOM 2697 C CA . PHE A 1 346 ? -6.963 7.450 14.566 1.00 94.00 346 PHE A CA 1
ATOM 2698 C C . PHE A 1 346 ? -7.779 7.980 13.374 1.00 94.00 346 PHE A C 1
ATOM 2700 O O . PHE A 1 346 ? -7.298 8.789 12.582 1.00 94.00 346 PHE A O 1
ATOM 2707 N N . MET A 1 347 ? -9.067 7.644 13.312 1.00 95.00 347 MET A N 1
ATOM 2708 C CA . MET A 1 347 ? -9.943 8.060 12.212 1.00 95.00 347 MET A CA 1
ATOM 2709 C C . MET A 1 347 ? -10.104 9.583 12.140 1.00 95.00 347 MET A C 1
ATOM 2711 O O . MET A 1 347 ? -10.038 10.176 11.065 1.00 95.00 347 MET A O 1
ATOM 2715 N N . THR A 1 348 ? -10.303 10.242 13.282 1.00 93.62 348 THR A N 1
ATOM 2716 C CA . THR A 1 348 ? -10.621 11.678 13.331 1.00 93.62 348 THR A CA 1
ATOM 2717 C C . THR A 1 348 ? -9.393 12.579 13.308 1.00 93.62 348 THR A C 1
ATOM 2719 O O . THR A 1 348 ? -9.449 13.643 12.702 1.00 93.62 348 THR A O 1
ATOM 2722 N N . GLN A 1 349 ? -8.289 12.181 13.938 1.00 89.25 349 GLN A N 1
ATOM 2723 C CA . GLN A 1 349 ? -7.104 13.030 14.099 1.00 89.25 349 GLN A CA 1
ATOM 2724 C C . GLN A 1 349 ? -6.036 12.730 13.051 1.00 89.25 349 GLN A C 1
ATOM 2726 O O . GLN A 1 349 ? -5.439 13.655 12.509 1.00 89.25 349 GLN A O 1
ATOM 2731 N N . GLN A 1 350 ? -5.814 11.454 12.734 1.00 88.25 350 GLN A N 1
ATOM 2732 C CA . GLN A 1 350 ? -4.777 11.052 11.787 1.00 88.25 350 GLN A CA 1
ATOM 2733 C C . GLN A 1 350 ? -5.300 11.076 10.349 1.00 88.25 350 GLN A C 1
ATOM 2735 O O . GLN A 1 350 ? -4.655 11.643 9.467 1.00 88.25 350 GLN A O 1
ATOM 2740 N N . LEU A 1 351 ? -6.515 10.566 10.124 1.00 91.19 351 LEU A N 1
ATOM 2741 C CA . LEU A 1 351 ? -7.134 10.546 8.794 1.00 91.19 351 LEU A CA 1
ATOM 2742 C C . LEU A 1 351 ? -8.034 11.762 8.515 1.00 91.19 351 LEU A C 1
ATOM 2744 O O . LEU A 1 351 ? -8.401 12.006 7.373 1.00 91.19 351 LEU A O 1
ATOM 2748 N N . ASN A 1 352 ? -8.318 12.615 9.507 1.00 89.44 352 ASN A N 1
ATOM 2749 C CA . ASN A 1 352 ? -9.234 13.765 9.377 1.00 89.44 352 ASN A CA 1
ATOM 2750 C C . ASN A 1 352 ? -10.676 13.365 8.988 1.00 89.44 352 ASN A C 1
ATOM 2752 O O . ASN A 1 352 ? -11.378 14.095 8.292 1.00 89.44 352 ASN A O 1
ATOM 2756 N N . GLY A 1 353 ? -11.113 12.176 9.413 1.00 92.25 353 GLY A N 1
ATOM 2757 C CA . GLY A 1 353 ? -12.477 11.677 9.235 1.00 92.25 353 GLY A CA 1
ATOM 2758 C C . GLY A 1 353 ? -12.838 11.236 7.816 1.00 92.25 353 GLY A C 1
ATOM 2759 O O . GLY A 1 353 ? -13.998 10.897 7.588 1.00 92.25 353 GLY A O 1
ATOM 2760 N N . ASN A 1 354 ? -11.895 11.248 6.868 1.00 92.75 354 ASN A N 1
ATOM 2761 C CA . ASN A 1 354 ? -12.148 10.804 5.503 1.00 92.75 354 ASN A CA 1
ATOM 2762 C C . ASN A 1 354 ? -10.869 10.385 4.759 1.00 92.75 354 ASN A C 1
ATOM 2764 O O . ASN A 1 354 ? -9.775 10.826 5.102 1.00 92.75 354 ASN A O 1
ATOM 2768 N N . MET A 1 355 ? -11.031 9.624 3.677 1.00 94.62 355 MET A N 1
ATOM 2769 C CA . MET A 1 355 ? -10.007 9.513 2.635 1.00 94.62 355 MET A CA 1
ATOM 2770 C C . MET A 1 355 ? -9.948 10.823 1.828 1.00 94.62 355 MET A C 1
ATOM 2772 O O . MET A 1 355 ? -10.932 11.563 1.745 1.00 94.62 355 MET A O 1
ATOM 2776 N N . MET A 1 356 ? -8.799 11.149 1.248 1.00 93.19 356 MET A N 1
ATOM 2777 C CA . MET A 1 356 ? -8.561 12.373 0.480 1.00 93.19 356 MET A CA 1
ATOM 2778 C C . MET A 1 356 ? -8.754 12.195 -1.023 1.00 93.19 356 MET A C 1
ATOM 2780 O O . MET A 1 356 ? -9.327 13.075 -1.670 1.00 93.19 356 MET A O 1
ATOM 2784 N N . THR A 1 357 ? -8.301 11.085 -1.605 1.00 94.88 357 THR A N 1
ATOM 2785 C CA . THR A 1 357 ? -8.443 10.881 -3.049 1.00 94.88 357 THR A CA 1
ATOM 2786 C C . THR A 1 357 ? -9.886 10.528 -3.409 1.00 94.88 357 THR A C 1
ATOM 2788 O O . THR A 1 357 ? -10.607 9.927 -2.601 1.00 94.88 357 THR A O 1
ATOM 2791 N N . PRO A 1 358 ? -10.352 10.859 -4.628 1.00 95.00 358 PRO A N 1
ATOM 2792 C CA . PRO A 1 358 ? -11.643 10.381 -5.114 1.00 95.00 358 PRO A CA 1
ATOM 2793 C C . PRO A 1 358 ? -11.754 8.849 -5.091 1.00 95.00 358 PRO A C 1
ATOM 2795 O O . PRO A 1 358 ? -12.806 8.320 -4.736 1.00 95.00 358 PRO A O 1
ATOM 2798 N N . ALA A 1 359 ? -10.666 8.140 -5.414 1.00 96.19 359 ALA A N 1
ATOM 2799 C CA . ALA A 1 359 ? -10.621 6.681 -5.393 1.00 96.19 359 ALA A CA 1
ATOM 2800 C C . ALA A 1 359 ? -10.755 6.126 -3.968 1.00 96.19 359 ALA A C 1
ATOM 2802 O O . ALA A 1 359 ? -11.630 5.298 -3.723 1.00 96.19 359 ALA A O 1
ATOM 2803 N N . GLY A 1 360 ? -9.972 6.629 -3.011 1.00 96.62 360 GLY A N 1
ATOM 2804 C CA . GLY A 1 360 ? -10.060 6.234 -1.605 1.00 96.62 360 GLY A CA 1
ATOM 2805 C C . GLY A 1 360 ? -11.428 6.531 -1.003 1.00 96.62 360 GLY A C 1
ATOM 2806 O O . GLY A 1 360 ? -12.002 5.691 -0.314 1.00 96.62 360 GLY A O 1
ATOM 2807 N N . ASN A 1 361 ? -12.018 7.683 -1.330 1.00 95.50 361 ASN A N 1
ATOM 2808 C CA . ASN A 1 361 ? -13.388 8.011 -0.933 1.00 95.50 361 ASN A CA 1
ATOM 2809 C C . ASN A 1 361 ? -14.411 7.008 -1.463 1.00 95.50 361 ASN A C 1
ATOM 2811 O O . ASN A 1 361 ? -15.311 6.597 -0.729 1.00 95.50 361 ASN A O 1
ATOM 2815 N N . ALA A 1 362 ? -14.292 6.636 -2.737 1.00 95.88 362 ALA A N 1
ATOM 2816 C CA . ALA A 1 362 ? -15.220 5.717 -3.375 1.00 95.88 362 ALA A CA 1
ATOM 2817 C C . ALA A 1 362 ? -15.087 4.288 -2.821 1.00 95.88 362 ALA A C 1
ATOM 2819 O O . ALA A 1 362 ? -16.101 3.627 -2.615 1.00 95.88 362 ALA A O 1
ATOM 2820 N N . VAL A 1 363 ? -13.858 3.836 -2.550 1.00 97.06 363 VAL A N 1
ATOM 2821 C CA . VAL A 1 363 ? -13.563 2.481 -2.056 1.00 97.06 363 VAL A CA 1
ATOM 2822 C C . VAL A 1 363 ? -13.839 2.344 -0.553 1.00 97.06 363 VAL A C 1
ATOM 2824 O O . VAL A 1 363 ? -14.500 1.397 -0.134 1.00 97.06 363 VAL A O 1
ATOM 2827 N N . PHE A 1 364 ? -13.354 3.280 0.266 1.00 97.56 364 PHE A N 1
ATOM 2828 C CA . PHE A 1 364 ? -13.321 3.143 1.729 1.00 97.56 364 PHE A CA 1
ATOM 2829 C C . PHE A 1 364 ? -14.305 4.058 2.467 1.00 97.56 364 PHE A C 1
ATOM 2831 O O . PHE A 1 364 ? -14.723 3.748 3.583 1.00 97.56 364 PHE A O 1
ATOM 2838 N N . GLY A 1 365 ? -14.702 5.185 1.868 1.00 95.31 365 GLY A N 1
ATOM 2839 C CA . GLY A 1 365 ? -15.501 6.222 2.532 1.00 95.31 365 GLY A CA 1
ATOM 2840 C C . GLY A 1 365 ? -16.812 5.725 3.166 1.00 95.31 365 GLY A C 1
ATOM 2841 O O . GLY A 1 365 ? -17.118 6.128 4.292 1.00 95.31 365 GLY A O 1
ATOM 2842 N N . PRO A 1 366 ? -17.608 4.855 2.506 1.00 94.38 366 PRO A N 1
ATOM 2843 C CA . PRO A 1 366 ? -18.803 4.273 3.116 1.00 94.38 366 PRO A CA 1
ATOM 2844 C C . PRO A 1 366 ? -18.518 3.486 4.399 1.00 94.38 366 PRO A C 1
ATOM 2846 O O . PRO A 1 366 ? -19.165 3.740 5.413 1.00 94.38 366 PRO A O 1
ATOM 2849 N N . ALA A 1 367 ? -17.531 2.589 4.371 1.00 95.94 367 ALA A N 1
ATOM 2850 C CA . ALA A 1 367 ? -17.148 1.782 5.526 1.00 95.94 367 ALA A CA 1
ATOM 2851 C C . ALA A 1 367 ? -16.583 2.642 6.662 1.00 95.94 367 ALA A C 1
ATOM 2853 O O . ALA A 1 367 ? -16.954 2.455 7.819 1.00 95.94 367 ALA A O 1
ATOM 2854 N N . MET A 1 368 ? -15.750 3.630 6.324 1.00 96.56 368 MET A N 1
ATOM 2855 C CA . MET A 1 368 ? -15.121 4.538 7.281 1.00 96.56 368 MET A CA 1
ATOM 2856 C C . MET A 1 368 ? -16.152 5.247 8.173 1.00 96.56 368 MET A C 1
ATOM 2858 O O . MET A 1 368 ? -15.993 5.295 9.393 1.00 96.56 368 MET A O 1
ATOM 2862 N N . ARG A 1 369 ? -17.257 5.732 7.585 1.00 96.06 369 ARG A N 1
ATOM 2863 C CA . ARG A 1 369 ? -18.364 6.348 8.342 1.00 96.06 369 ARG A CA 1
ATOM 2864 C C . ARG A 1 369 ? -19.004 5.364 9.316 1.00 96.06 369 ARG A C 1
ATOM 2866 O O . ARG A 1 369 ? -19.162 5.683 10.489 1.00 96.06 369 ARG A O 1
ATOM 2873 N N . THR A 1 370 ? -19.307 4.157 8.847 1.00 96.31 370 THR A N 1
ATOM 2874 C CA . THR A 1 370 ? -19.900 3.099 9.671 1.00 96.31 370 THR A CA 1
ATOM 2875 C C . THR A 1 370 ? -18.984 2.676 10.825 1.00 96.31 370 THR A C 1
ATOM 2877 O O . THR A 1 370 ? -19.465 2.449 11.933 1.00 96.31 370 THR A O 1
ATOM 2880 N N . ILE A 1 371 ? -17.668 2.613 10.603 1.00 97.56 371 ILE A N 1
ATOM 2881 C CA . ILE A 1 371 ? -16.670 2.319 11.643 1.00 97.56 371 ILE A CA 1
ATOM 2882 C C . ILE A 1 371 ? -16.678 3.413 12.719 1.00 97.56 371 ILE A C 1
ATOM 2884 O O . ILE A 1 371 ? -16.697 3.108 13.910 1.00 97.56 371 ILE A O 1
ATOM 2888 N N . MET A 1 372 ? -16.688 4.686 12.313 1.00 98.00 372 MET A N 1
ATOM 2889 C CA . MET A 1 372 ? -16.719 5.817 13.246 1.00 98.00 372 MET A CA 1
ATOM 2890 C C . MET A 1 372 ? -18.012 5.863 14.068 1.00 98.00 372 MET A C 1
ATOM 2892 O O . MET A 1 372 ? -17.956 6.132 15.267 1.00 98.00 372 MET A O 1
ATOM 2896 N N . GLU A 1 373 ? -19.159 5.585 13.443 1.00 98.00 373 GLU A N 1
ATOM 2897 C CA . GLU A 1 373 ? -20.462 5.507 14.115 1.00 98.00 373 GLU A CA 1
ATOM 2898 C C . GLU A 1 373 ? -20.478 4.403 15.182 1.00 98.00 373 GLU A C 1
ATOM 2900 O O . GLU A 1 373 ? -20.811 4.680 16.334 1.00 98.00 373 GLU A O 1
ATOM 2905 N N . GLN A 1 374 ? -20.033 3.189 14.837 1.00 98.25 374 GLN A N 1
ATOM 2906 C CA . GLN A 1 374 ? -19.963 2.065 15.782 1.00 98.25 374 GLN A CA 1
ATOM 2907 C C . GLN A 1 374 ? -18.957 2.319 16.912 1.00 98.25 374 GLN A C 1
ATOM 2909 O O . GLN A 1 374 ? -19.260 2.070 18.075 1.00 98.25 374 GLN A O 1
ATOM 2914 N N . ALA A 1 375 ? -17.788 2.899 16.612 1.00 98.12 375 ALA A N 1
ATOM 2915 C CA . ALA A 1 375 ? -16.827 3.281 17.645 1.00 98.12 375 ALA A CA 1
ATOM 2916 C C . ALA A 1 375 ? -17.411 4.313 18.626 1.00 98.12 375 ALA A C 1
ATOM 2918 O O . ALA A 1 375 ? -17.180 4.223 19.831 1.00 98.12 375 ALA A O 1
ATOM 2919 N N . ALA A 1 376 ? -18.166 5.298 18.129 1.00 98.06 376 ALA A N 1
ATOM 2920 C CA . ALA A 1 376 ? -18.817 6.296 18.971 1.00 98.06 376 ALA A CA 1
ATOM 2921 C C . ALA A 1 376 ? -19.934 5.689 19.837 1.00 98.06 376 ALA A C 1
ATOM 2923 O O . ALA A 1 376 ? -20.074 6.068 21.002 1.00 98.06 376 ALA A O 1
ATOM 2924 N N . GLU A 1 377 ? -20.696 4.738 19.293 1.00 98.31 377 GLU A N 1
ATOM 2925 C CA . GLU A 1 377 ? -21.715 3.987 20.029 1.00 98.31 377 GLU A CA 1
ATOM 2926 C C . GLU A 1 377 ? -21.099 3.156 21.163 1.00 98.31 377 GLU A C 1
ATOM 2928 O O . GLU A 1 377 ? -21.540 3.264 22.308 1.00 98.31 377 GLU A O 1
ATOM 2933 N N . ASP A 1 378 ? -20.024 2.415 20.892 1.00 98.31 378 ASP A N 1
ATOM 2934 C CA . ASP A 1 378 ? -19.297 1.644 21.907 1.00 98.31 378 ASP A CA 1
ATOM 2935 C C . ASP A 1 378 ? -18.775 2.544 23.040 1.00 98.31 378 ASP A C 1
ATOM 2937 O O . ASP A 1 378 ? -18.934 2.226 24.223 1.00 98.31 378 ASP A O 1
ATOM 2941 N N . ILE A 1 379 ? -18.240 3.727 22.710 1.00 97.94 379 ILE A N 1
ATOM 2942 C CA . ILE A 1 379 ? -17.821 4.726 23.708 1.00 97.94 379 ILE A CA 1
ATOM 2943 C C . ILE A 1 379 ? -19.012 5.200 24.551 1.00 97.94 379 ILE A C 1
ATOM 2945 O O . ILE A 1 379 ? -18.890 5.307 25.774 1.00 97.94 379 ILE A O 1
ATOM 2949 N N . ALA A 1 380 ? -20.153 5.495 23.923 1.00 98.00 380 ALA A N 1
ATOM 2950 C CA . ALA A 1 380 ? -21.359 5.943 24.620 1.00 98.00 380 ALA A CA 1
ATOM 2951 C C . ALA A 1 380 ? -21.931 4.859 25.551 1.00 98.00 380 ALA A C 1
ATOM 2953 O O . ALA A 1 380 ? -22.463 5.180 26.615 1.00 98.00 380 ALA A O 1
ATOM 2954 N N . ASN A 1 381 ? -21.756 3.589 25.184 1.00 97.94 381 ASN A N 1
ATOM 2955 C CA . ASN A 1 381 ? -22.144 2.422 25.974 1.00 97.94 381 ASN A CA 1
ATOM 2956 C C . ASN A 1 381 ? -21.127 2.053 27.072 1.00 97.94 381 ASN A C 1
ATOM 2958 O O . ASN A 1 381 ? -21.365 1.119 27.838 1.00 97.94 381 ASN A O 1
ATOM 2962 N N . GLY A 1 382 ? -20.018 2.791 27.192 1.00 97.19 382 GLY A N 1
ATOM 2963 C CA . GLY A 1 382 ? -19.009 2.584 28.232 1.00 97.19 382 GLY A CA 1
ATOM 2964 C C . GLY A 1 382 ? -17.997 1.478 27.929 1.00 97.19 382 GLY A C 1
ATOM 2965 O O . GLY A 1 382 ? -17.345 0.994 28.852 1.00 97.19 382 GLY A O 1
ATOM 2966 N N . VAL A 1 383 ? -17.845 1.075 26.664 1.00 97.31 383 VAL A N 1
ATOM 2967 C CA . VAL A 1 383 ? -16.803 0.133 26.239 1.00 97.31 383 VAL A CA 1
ATOM 2968 C C . VAL A 1 383 ? -15.446 0.843 26.258 1.00 97.31 383 VAL A C 1
ATOM 2970 O O . VAL A 1 383 ? -15.233 1.844 25.568 1.00 97.31 383 VAL A O 1
ATOM 2973 N N . GLU A 1 384 ? -14.516 0.342 27.073 1.00 94.25 384 GLU A N 1
ATOM 2974 C CA . GLU A 1 384 ? -13.179 0.933 27.228 1.00 94.25 384 GLU A CA 1
ATOM 2975 C C . GLU A 1 384 ? -12.106 0.224 26.393 1.00 94.25 384 GLU A C 1
ATOM 2977 O O . GLU A 1 384 ? -11.198 0.887 25.886 1.00 94.25 384 GLU A O 1
ATOM 2982 N N . THR A 1 385 ? -12.231 -1.093 26.213 1.00 95.44 385 THR A N 1
ATOM 2983 C CA . THR A 1 385 ? -11.294 -1.950 25.471 1.00 95.44 385 THR A CA 1
ATOM 2984 C C . THR A 1 385 ? -12.042 -2.942 24.581 1.00 95.44 385 THR A C 1
ATOM 2986 O O . THR A 1 385 ? -13.222 -3.201 24.827 1.00 95.44 385 THR A O 1
ATOM 2989 N N . PHE A 1 386 ? -11.368 -3.475 23.558 1.00 92.50 386 PHE A N 1
ATOM 2990 C CA . PHE A 1 386 ? -11.926 -4.482 22.647 1.00 92.50 386 PHE A CA 1
ATOM 2991 C C . PHE A 1 386 ? -11.910 -5.912 23.167 1.00 92.50 386 PHE A C 1
ATOM 2993 O O . PHE A 1 386 ? -11.115 -6.205 24.089 1.00 92.50 386 PHE A O 1
#

Sequence (386 aa):
MGVACSLFSARPLFKKKVDFLLHELALRPRQNYWATTALKALRPRLVDVQGDEKGFAADDLAAVLDTIIDNYADDDARITDVSELLFGDDLVAYGARATSVFNRWADEGGGPSMVAMAAHAIDHFNIPHDHPDVASVLTAALLAEYPNNLLYHGNEHYRKVMFHVIRLMVTHQALQDEKAIKLSEAQIIQMLIAAAIHDLGHEGGDNMRDGIYTPGYMEQRAVDIARPYFHALDLDRDLLAEIETIVFCTDITFFAGENSPCVRMRKIYDHFFVGNVTEDDIGMMMIGKLRRFDENPALSMMAMLLHEADVGSSAGLSYEQSRVETMSIMEERGVMTAGPKMLLAFMTQQLNGNMMTPAGNAVFGPAMRTIMEQAAEDIANGVETF

Mean predicted aligned error: 6.78 Å

Foldseek 3Di:
DDDDDDDDDDDPVVVVVVVVVVVVVVVPPPQLVLLLVLLVVCLVLQLPLDADVQADHSVLLVVLSVVCSVCVNVLLVQCVVCVCLQQNDDQPCNQVVLVVSLVVQVVVVHGRQLSSLLSVLCVSVVPDSVDLLVSLLNLLSSLLSRADDQLQLGSSLLVQLSSQLSSLLSLQQVPDDPPHDRQDSLRSSLLSSLSSQLQRPPDLAACADPNDRDQCPSRVSSLSRSVSSCVSSVPDPVSSLLSSLLSSLLRLPPVVPLSYSVNLLLQLLCVVPVVPDDPVVNVVSCPDSNVVCPPPNVSSVSSLSSNLSSCCQLQFHALVSVQSSQCSSCVSNVHNFGALVVSLCCCCRRVVVARDDPSSCSNGVVRNVVNNVVSVVCVVVVT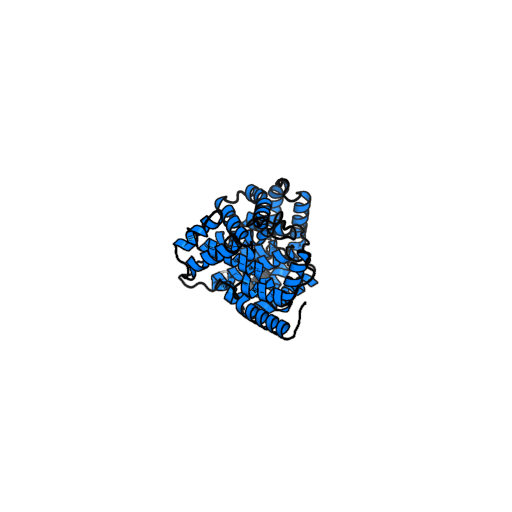RGD

Solvent-accessible surface area (backbone atoms only — not comparable to full-atom values): 20947 Å² total; per-residue (Å²): 143,80,88,82,82,83,79,85,91,78,59,80,66,57,57,56,52,50,54,49,50,53,50,50,61,70,65,44,74,83,71,68,59,65,53,53,53,50,52,62,67,42,45,73,62,53,54,70,44,75,40,63,102,71,34,70,56,39,69,59,54,49,51,48,52,51,52,50,58,74,43,39,70,59,19,46,50,50,47,58,75,44,36,60,75,45,71,48,87,68,39,86,60,36,19,59,53,49,47,54,51,53,52,49,18,62,76,70,76,49,69,47,48,50,44,43,53,51,48,52,49,35,59,72,72,66,47,59,86,80,41,82,62,48,62,49,34,49,48,28,16,51,60,40,59,51,91,45,85,49,70,39,79,11,42,67,42,43,45,51,21,37,54,35,36,50,31,38,51,50,42,38,63,68,68,51,56,99,84,50,88,72,78,50,68,70,52,52,48,41,49,54,28,28,40,29,31,38,60,37,87,60,86,55,74,72,50,58,54,98,87,40,81,42,73,34,49,58,26,47,48,9,47,59,42,48,43,58,59,36,56,69,63,66,54,53,66,68,60,51,52,50,31,50,37,33,24,28,27,56,34,74,53,57,93,54,43,82,64,15,42,29,56,27,48,51,54,52,37,36,38,78,76,70,66,83,53,60,70,81,68,42,61,74,51,33,53,77,68,47,37,64,39,82,87,27,66,63,55,41,51,50,25,49,48,47,36,50,16,64,46,27,60,51,51,16,24,41,55,67,47,23,50,53,46,45,39,26,50,25,48,45,61,71,36,93,69,38,26,35,66,57,55,42,44,46,41,48,68,68,47,63,67,49,56,85,50,74,30,42,32,59,48,19,36,70,31,30,53,54,31,47,52,52,26,52,49,39,46,76,74,67,47,72,57,116

Organism: Micavibrio aeruginosavorus (strain ARL-13) (NCBI:txid856793)

Nearest PDB structures (foldseek):
  7far-assembly1_A  TM=6.098E-01  e=8.018E-04  Homo sapiens
  8w4s-assembly1_A  TM=6.476E-01  e=2.241E-03  Homo sapiens
  8evm-assembly1_A  TM=1.728E-01  e=5.525E+00  synthetic construct